Protein AF-0000000084441978 (afdb_homodimer)

Nearest PDB structures (foldseek):
  8urk-assembly1_B  TM=8.878E-01  e=1.790E-21  Burkholderia cenocepacia
  9c3u-assembly1_A  TM=8.870E-01  e=4.234E-21  Burkholderia cenocepacia
  1nw8-assembly1_A  TM=8.149E-01  e=9.737E-20  Cereibacter sphaeroides
  9c3u-assembly2_D  TM=8.873E-01  e=4.404E-18  Burkholderia cenocepacia
  1nw6-assembly1_A  TM=8.101E-01  e=3.541E-19  Cereibacter sphaeroides

Structure (mmCIF, N/CA/C/O backbone):
data_AF-0000000084441978-model_v1
#
loop_
_entity.id
_entity.type
_entity.pdbx_description
1 polymer Methyltransferase
#
loop_
_atom_site.group_PDB
_atom_site.id
_atom_site.type_symbol
_atom_site.label_atom_id
_atom_site.label_alt_id
_atom_site.label_comp_id
_atom_site.label_asym_id
_atom_site.label_entity_id
_atom_site.label_seq_id
_atom_site.pdbx_PDB_ins_code
_atom_site.Cartn_x
_atom_site.Cartn_y
_atom_site.Cartn_z
_atom_site.occupancy
_atom_site.B_iso_or_equiv
_atom_site.auth_seq_id
_atom_site.auth_comp_id
_atom_site.auth_asym_id
_atom_site.auth_atom_id
_atom_site.pdbx_PDB_model_num
ATOM 1 N N . MET A 1 1 ? 10.938 -23.031 -27.5 1 91.31 1 MET A N 1
ATOM 2 C CA . MET A 1 1 ? 10.008 -23.25 -26.391 1 91.31 1 MET A CA 1
ATOM 3 C C . MET A 1 1 ? 9.883 -24.734 -26.062 1 91.31 1 MET A C 1
ATOM 5 O O . MET A 1 1 ? 9.805 -25.562 -26.969 1 91.31 1 MET A O 1
ATOM 9 N N . GLU A 1 2 ? 10.023 -25.156 -24.828 1 97 2 GLU A N 1
ATOM 10 C CA . GLU A 1 2 ? 9.898 -26.531 -24.375 1 97 2 GLU A CA 1
ATOM 11 C C . GLU A 1 2 ? 8.773 -26.688 -23.344 1 97 2 GLU A C 1
ATOM 13 O O . GLU A 1 2 ? 8.484 -25.75 -22.609 1 97 2 GLU A O 1
ATOM 18 N N . GLN A 1 3 ? 8.18 -27.797 -23.406 1 98.44 3 GLN A N 1
ATOM 19 C CA . GLN A 1 3 ? 7.098 -28.109 -22.484 1 98.44 3 GLN A CA 1
ATOM 20 C C . GLN A 1 3 ? 7.391 -29.406 -21.719 1 98.44 3 GLN A C 1
ATOM 22 O O . GLN A 1 3 ? 7.871 -30.375 -22.281 1 98.44 3 GLN A O 1
ATOM 27 N N . PHE A 1 4 ? 7.152 -29.359 -20.422 1 98.62 4 PHE A N 1
ATOM 28 C CA . PHE A 1 4 ? 7.238 -30.516 -19.547 1 98.62 4 PHE A CA 1
ATOM 29 C C . PHE A 1 4 ? 5.926 -30.734 -18.797 1 98.62 4 PHE A C 1
ATOM 31 O O . PHE A 1 4 ? 5.23 -29.781 -18.469 1 98.62 4 PHE A O 1
ATOM 38 N N . GLU A 1 5 ? 5.613 -32 -18.578 1 98.31 5 GLU A N 1
ATOM 39 C CA . GLU A 1 5 ? 4.344 -32.25 -17.906 1 98.31 5 GLU A CA 1
ATOM 40 C C . GLU A 1 5 ? 4.41 -33.531 -17.078 1 98.31 5 GLU A C 1
ATOM 42 O O . GLU A 1 5 ? 5.027 -34.531 -17.5 1 98.31 5 GLU A O 1
ATOM 47 N N . LYS A 1 6 ? 3.846 -33.5 -15.961 1 97.81 6 LYS A N 1
ATOM 48 C CA . LYS A 1 6 ? 3.656 -34.656 -15.109 1 97.81 6 LYS A CA 1
ATOM 49 C C . LYS A 1 6 ? 2.451 -34.5 -14.188 1 97.81 6 LYS A C 1
ATOM 51 O O . LYS A 1 6 ? 2.336 -33.469 -13.492 1 97.81 6 LYS A O 1
ATOM 56 N N . ASP A 1 7 ? 1.489 -35.406 -14.156 1 96 7 ASP A N 1
ATOM 57 C CA . ASP A 1 7 ? 0.357 -35.5 -13.242 1 96 7 ASP A CA 1
ATOM 58 C C . ASP A 1 7 ? -0.45 -34.188 -13.242 1 96 7 ASP A C 1
ATOM 60 O O . ASP A 1 7 ? -0.763 -33.656 -12.18 1 96 7 ASP A O 1
ATOM 64 N N . GLY A 1 8 ? -0.602 -33.562 -14.367 1 95 8 GLY A N 1
ATOM 65 C CA . GLY A 1 8 ? -1.466 -32.406 -14.508 1 95 8 GLY A CA 1
ATOM 66 C C . GLY A 1 8 ? -0.739 -31.094 -14.281 1 95 8 GLY A C 1
ATOM 67 O O . GLY A 1 8 ? -1.346 -30.031 -14.352 1 95 8 GLY A O 1
ATOM 68 N N . ASN A 1 9 ? 0.547 -31.156 -13.984 1 98.62 9 ASN A N 1
ATOM 69 C CA . ASN A 1 9 ? 1.368 -29.969 -13.82 1 98.62 9 ASN A CA 1
ATOM 70 C C . ASN A 1 9 ? 2.252 -29.719 -15.039 1 98.62 9 ASN A C 1
ATOM 72 O O . ASN A 1 9 ? 2.924 -30.625 -15.523 1 98.62 9 ASN A O 1
ATOM 76 N N . ILE A 1 10 ? 2.18 -28.531 -15.539 1 98.88 10 ILE A N 1
ATOM 77 C CA . ILE A 1 10 ? 2.863 -28.203 -16.781 1 98.88 10 ILE A CA 1
ATOM 78 C C . ILE A 1 10 ? 3.883 -27.094 -16.547 1 98.88 10 ILE A C 1
ATOM 80 O O . ILE A 1 10 ? 3.6 -26.141 -15.836 1 98.88 10 ILE A O 1
ATOM 84 N N . ILE A 1 11 ? 5.031 -27.234 -17.094 1 98.88 11 ILE A N 1
ATOM 85 C CA . ILE A 1 11 ? 6.074 -26.219 -17.078 1 98.88 11 ILE A CA 1
ATOM 86 C C . ILE A 1 11 ? 6.453 -25.859 -18.516 1 98.88 11 ILE A C 1
ATOM 88 O O . ILE A 1 11 ? 6.75 -26.734 -19.328 1 98.88 11 ILE A O 1
ATOM 92 N N . PHE A 1 12 ? 6.402 -24.594 -18.859 1 98.94 12 PHE A N 1
ATOM 93 C CA . PHE A 1 12 ? 6.863 -24.094 -20.156 1 98.94 12 PHE A CA 1
ATOM 94 C C . PHE A 1 12 ? 8.188 -23.359 -20 1 98.94 12 PHE A C 1
ATOM 96 O O . PHE A 1 12 ? 8.305 -22.453 -19.188 1 98.94 12 PHE A O 1
ATOM 103 N N . HIS A 1 13 ? 9.18 -23.766 -20.719 1 98.75 13 HIS A N 1
ATOM 104 C CA . HIS A 1 13 ? 10.406 -23 -20.906 1 98.75 13 HIS A CA 1
ATOM 105 C C . HIS A 1 13 ? 10.289 -22.078 -22.109 1 98.75 13 HIS A C 1
ATOM 107 O O . HIS A 1 13 ? 10.43 -22.516 -23.25 1 98.75 13 HIS A O 1
ATOM 113 N N . GLY A 1 14 ? 10.062 -20.797 -21.875 1 98.5 14 GLY A N 1
ATOM 114 C CA . GLY A 1 14 ? 9.875 -19.844 -22.969 1 98.5 14 GLY A CA 1
ATOM 115 C C . GLY A 1 14 ? 9.477 -18.469 -22.5 1 98.5 14 GLY A C 1
ATOM 116 O O . GLY A 1 14 ? 9.391 -18.203 -21.297 1 98.5 14 GLY A O 1
ATOM 117 N N . ASP A 1 15 ? 9.289 -17.641 -23.453 1 98.31 15 ASP A N 1
ATOM 118 C CA . ASP A 1 15 ? 8.82 -16.281 -23.188 1 98.31 15 ASP A CA 1
ATOM 119 C C . ASP A 1 15 ? 7.367 -16.281 -22.734 1 98.31 15 ASP A C 1
ATOM 121 O O . ASP A 1 15 ? 6.516 -16.938 -23.344 1 98.31 15 ASP A O 1
ATOM 125 N N . ALA A 1 16 ? 7.094 -15.594 -21.672 1 98.69 16 ALA A N 1
ATOM 126 C CA . ALA A 1 16 ? 5.77 -15.602 -21.062 1 98.69 16 ALA A CA 1
ATOM 127 C C . ALA A 1 16 ? 4.695 -15.195 -22.062 1 98.69 16 ALA A C 1
ATOM 129 O O . ALA A 1 16 ? 3.668 -15.859 -22.188 1 98.69 16 ALA A O 1
ATOM 130 N N . ILE A 1 17 ? 4.898 -14.109 -22.766 1 98.69 17 ILE A N 1
ATOM 131 C CA . ILE A 1 17 ? 3.9 -13.578 -23.688 1 98.69 17 ILE A CA 1
ATOM 132 C C . ILE A 1 17 ? 3.633 -14.586 -24.797 1 98.69 17 ILE A C 1
ATOM 134 O O . ILE A 1 17 ? 2.479 -14.852 -25.141 1 98.69 17 ILE A O 1
ATOM 138 N N . GLU A 1 18 ? 4.699 -15.148 -25.312 1 98.75 18 GLU A N 1
ATOM 139 C CA . GLU A 1 18 ? 4.562 -16.125 -26.391 1 98.75 18 GLU A CA 1
ATOM 140 C C . GLU A 1 18 ? 3.807 -17.359 -25.938 1 98.75 18 GLU A C 1
ATOM 142 O O . GLU A 1 18 ? 2.932 -17.859 -26.641 1 98.75 18 GLU A O 1
ATOM 147 N N . VAL A 1 19 ? 4.152 -17.844 -24.766 1 98.88 19 VAL A N 1
ATOM 148 C CA . VAL A 1 19 ? 3.496 -19.047 -24.25 1 98.88 19 VAL A CA 1
ATOM 149 C C . VAL A 1 19 ? 2.02 -18.75 -24 1 98.88 19 VAL A C 1
ATOM 151 O O . VAL A 1 19 ? 1.151 -19.547 -24.375 1 98.88 19 VAL A O 1
ATOM 154 N N . LEU A 1 20 ? 1.716 -17.625 -23.359 1 98.88 20 LEU A N 1
ATOM 155 C CA . LEU A 1 20 ? 0.333 -17.25 -23.078 1 98.88 20 LEU A CA 1
ATOM 156 C C . LEU A 1 20 ? -0.483 -17.188 -24.359 1 98.88 20 LEU A C 1
ATOM 158 O O . LEU A 1 20 ? -1.586 -17.734 -24.422 1 98.88 20 LEU A O 1
ATOM 162 N N . LYS A 1 21 ? 0.055 -16.594 -25.359 1 98.56 21 LYS A N 1
ATOM 163 C CA . LYS A 1 21 ? -0.642 -16.344 -26.625 1 98.56 21 LYS A CA 1
ATOM 164 C C . LYS A 1 21 ? -0.87 -17.641 -27.391 1 98.56 21 LYS A C 1
ATOM 166 O O . LYS A 1 21 ? -1.94 -17.844 -27.969 1 98.56 21 LYS A O 1
ATOM 171 N N . ASN A 1 22 ? 0.107 -18.516 -27.297 1 98.38 22 ASN A N 1
ATOM 172 C CA . ASN A 1 22 ? 0.107 -19.609 -28.25 1 98.38 22 ASN A CA 1
ATOM 173 C C . ASN A 1 22 ? -0.261 -20.938 -27.594 1 98.38 22 ASN A C 1
ATOM 175 O O . ASN A 1 22 ? -0.691 -21.875 -28.281 1 98.38 22 ASN A O 1
ATOM 179 N N . GLU A 1 23 ? -0.093 -21 -26.266 1 98.62 23 GLU A N 1
ATOM 180 C CA . GLU A 1 23 ? -0.172 -22.328 -25.672 1 98.62 23 GLU A CA 1
ATOM 181 C C . GLU A 1 23 ? -1.32 -22.422 -24.672 1 98.62 23 GLU A C 1
ATOM 183 O O . GLU A 1 23 ? -1.7 -23.516 -24.25 1 98.62 23 GLU A O 1
ATOM 188 N N . ILE A 1 24 ? -1.819 -21.266 -24.219 1 98.81 24 ILE A N 1
ATOM 189 C CA . ILE A 1 24 ? -2.854 -21.297 -23.188 1 98.81 24 ILE A CA 1
ATOM 190 C C . ILE A 1 24 ? -4.188 -20.844 -23.781 1 98.81 24 ILE A C 1
ATOM 192 O O . ILE A 1 24 ? -4.285 -19.766 -24.344 1 98.81 24 ILE A O 1
ATOM 196 N N . ALA A 1 25 ? -5.176 -21.641 -23.703 1 98.81 25 ALA A N 1
ATOM 197 C CA . ALA A 1 25 ? -6.48 -21.391 -24.297 1 98.81 25 ALA A CA 1
ATOM 198 C C . ALA A 1 25 ? -7.219 -20.266 -23.578 1 98.81 25 ALA A C 1
ATOM 200 O O . ALA A 1 25 ? -6.98 -20.031 -22.391 1 98.81 25 ALA A O 1
ATOM 201 N N . ASP A 1 26 ? -8.164 -19.609 -24.25 1 98.81 26 ASP A N 1
ATOM 202 C CA . ASP A 1 26 ? -9.016 -18.578 -23.656 1 98.81 26 ASP A CA 1
ATOM 203 C C . ASP A 1 26 ? -9.836 -19.156 -22.5 1 98.81 26 ASP A C 1
ATOM 205 O O . ASP A 1 26 ? -10.328 -20.281 -22.578 1 98.81 26 ASP A O 1
ATOM 209 N N . GLU A 1 27 ? -9.977 -18.328 -21.438 1 98.81 27 GLU A N 1
ATOM 210 C CA . GLU A 1 27 ? -10.891 -18.625 -20.344 1 98.81 27 GLU A CA 1
ATOM 211 C C . GLU A 1 27 ? -10.703 -20.047 -19.844 1 98.81 27 GLU A C 1
ATOM 213 O O . GLU A 1 27 ? -11.68 -20.797 -19.703 1 98.81 27 GLU A O 1
ATOM 218 N N . SER A 1 28 ? -9.469 -20.422 -19.594 1 98.88 28 SER A N 1
ATOM 219 C CA . SER A 1 28 ? -9.164 -21.797 -19.203 1 98.88 28 SER A CA 1
ATOM 220 C C . SER A 1 28 ? -8.523 -21.859 -17.828 1 98.88 28 SER A C 1
ATOM 222 O O . SER A 1 28 ? -8.328 -22.953 -17.266 1 98.88 28 SER A O 1
ATOM 224 N N . ILE A 1 29 ? -8.18 -20.719 -17.219 1 98.94 29 ILE A N 1
ATOM 225 C CA . ILE A 1 29 ? -7.414 -20.656 -15.977 1 98.94 29 ILE A CA 1
ATOM 226 C C . ILE A 1 29 ? -8.312 -20.203 -14.828 1 98.94 29 ILE A C 1
ATOM 228 O O . ILE A 1 29 ? -9.078 -19.25 -14.977 1 98.94 29 ILE A O 1
ATOM 232 N N . ASP A 1 30 ? -8.211 -20.844 -13.68 1 98.94 30 ASP A N 1
ATOM 233 C CA . ASP A 1 30 ? -9.039 -20.516 -12.523 1 98.94 30 ASP A CA 1
ATOM 234 C C . ASP A 1 30 ? -8.406 -19.422 -11.688 1 98.94 30 ASP A C 1
ATOM 236 O O . ASP A 1 30 ? -9.102 -18.547 -11.164 1 98.94 30 ASP A O 1
ATOM 240 N N . LEU A 1 31 ? -7.145 -19.469 -11.516 1 99 31 LEU A N 1
ATOM 241 C CA . LEU A 1 31 ? -6.391 -18.516 -10.703 1 99 31 LEU A CA 1
ATOM 242 C C . LEU A 1 31 ? -5.055 -18.188 -11.359 1 99 31 LEU A C 1
ATOM 244 O O . LEU A 1 31 ? -4.348 -19.078 -11.836 1 99 31 LEU A O 1
ATOM 248 N N . ILE A 1 32 ? -4.746 -16.906 -11.445 1 99 32 ILE A N 1
ATOM 249 C CA . ILE A 1 32 ? -3.459 -16.438 -11.945 1 99 32 ILE A CA 1
ATOM 250 C C . ILE A 1 32 ? -2.732 -15.656 -10.859 1 99 32 ILE A C 1
ATOM 252 O O . ILE A 1 32 ? -3.316 -14.766 -10.234 1 99 32 ILE A O 1
ATOM 256 N N . PHE A 1 33 ? -1.553 -16.062 -10.516 1 98.94 33 PHE A N 1
ATOM 257 C CA . PHE A 1 33 ? -0.621 -15.25 -9.75 1 98.94 33 PHE A CA 1
ATOM 258 C C . PHE A 1 33 ? 0.506 -14.734 -10.641 1 98.94 33 PHE A C 1
ATOM 260 O O . PHE A 1 33 ? 1.197 -15.523 -11.289 1 98.94 33 PHE A O 1
ATOM 267 N N . VAL A 1 34 ? 0.697 -13.414 -10.625 1 98.81 34 VAL A N 1
ATOM 268 C CA . VAL A 1 34 ? 1.697 -12.82 -11.508 1 98.81 34 VAL A CA 1
ATOM 269 C C . VAL A 1 34 ? 2.684 -11.992 -10.695 1 98.81 34 VAL A C 1
ATOM 271 O O . VAL A 1 34 ? 2.283 -11.062 -9.977 1 98.81 34 VAL A O 1
ATOM 274 N N . ASP A 1 35 ? 3.871 -12.273 -10.773 1 98.75 35 ASP A N 1
ATOM 275 C CA . ASP A 1 35 ? 4.98 -11.523 -10.195 1 98.75 35 ASP A CA 1
ATOM 276 C C . ASP A 1 35 ? 6.098 -11.328 -11.219 1 98.75 35 ASP A C 1
ATOM 278 O O . ASP A 1 35 ? 7.125 -12.008 -11.164 1 98.75 35 ASP A O 1
ATOM 282 N N . PRO A 1 36 ? 6.016 -10.352 -12.094 1 98.5 36 PRO A N 1
ATOM 283 C CA . PRO A 1 36 ? 6.992 -10.117 -13.164 1 98.5 36 PRO A CA 1
ATOM 284 C C . PRO A 1 36 ? 8.273 -9.461 -12.656 1 98.5 36 PRO A C 1
ATOM 286 O O . PRO A 1 36 ? 8.375 -9.109 -11.477 1 98.5 36 PRO A O 1
ATOM 289 N N . PRO A 1 37 ? 9.25 -9.422 -13.531 1 97.44 37 PRO A N 1
ATOM 290 C CA . PRO A 1 37 ? 10.352 -8.523 -13.18 1 97.44 37 PRO A CA 1
ATOM 291 C C . PRO A 1 37 ? 9.883 -7.09 -12.938 1 97.44 37 PRO A C 1
ATOM 293 O O . PRO A 1 37 ? 8.93 -6.633 -13.57 1 97.44 37 PRO A O 1
ATOM 296 N N . TYR A 1 38 ? 10.555 -6.309 -12.078 1 96.88 38 TYR A N 1
ATOM 297 C CA . TYR A 1 38 ? 10.039 -5.031 -11.594 1 96.88 38 TYR A CA 1
ATOM 298 C C . TYR A 1 38 ? 10.719 -3.865 -12.297 1 96.88 38 TYR A C 1
ATOM 300 O O . TYR A 1 38 ? 10.352 -2.705 -12.086 1 96.88 38 TYR A O 1
ATOM 308 N N . ASN A 1 39 ? 11.664 -4.059 -13.164 1 96.56 39 ASN A N 1
ATOM 309 C CA . ASN A 1 39 ? 12.414 -2.998 -13.828 1 96.56 39 ASN A CA 1
ATOM 310 C C . ASN A 1 39 ? 13.266 -2.209 -12.836 1 96.56 39 ASN A C 1
ATOM 312 O O . ASN A 1 39 ? 13.242 -0.976 -12.836 1 96.56 39 ASN A O 1
ATOM 316 N N . ILE A 1 40 ? 13.961 -2.934 -11.969 1 91.81 40 ILE A N 1
ATOM 317 C CA . ILE A 1 40 ? 14.734 -2.242 -10.945 1 91.81 40 ILE A CA 1
ATOM 318 C C . ILE A 1 40 ? 16.203 -2.682 -11.031 1 91.81 40 ILE A C 1
ATOM 320 O O . ILE A 1 40 ? 16.953 -2.549 -10.055 1 91.81 40 ILE A O 1
ATOM 324 N N . GLY A 1 41 ? 16.547 -3.393 -12.078 1 91.19 41 GLY A N 1
ATOM 325 C CA . GLY A 1 41 ? 17.953 -3.629 -12.367 1 91.19 41 GLY A CA 1
ATOM 326 C C . GLY A 1 41 ? 18.484 -4.922 -11.773 1 91.19 41 GLY A C 1
ATOM 327 O O . GLY A 1 41 ? 19.688 -5.152 -11.742 1 91.19 41 GLY A O 1
ATOM 328 N N . LYS A 1 42 ? 17.609 -5.773 -11.312 1 91.25 42 LYS A N 1
ATOM 329 C CA . LYS A 1 42 ? 18.031 -7.066 -10.781 1 91.25 42 LYS A CA 1
ATOM 330 C C . LYS A 1 42 ? 18.484 -8 -11.898 1 91.25 42 LYS A C 1
ATOM 332 O O . LYS A 1 42 ? 18.094 -7.828 -13.055 1 91.25 42 LYS A O 1
ATOM 337 N N . LYS A 1 43 ? 19.281 -8.953 -11.469 1 92.44 43 LYS A N 1
ATOM 338 C CA . LYS A 1 43 ? 19.703 -10 -12.398 1 92.44 43 LYS A CA 1
ATOM 339 C C . LYS A 1 43 ? 19 -11.312 -12.102 1 92.44 43 LYS A C 1
ATOM 341 O O . LYS A 1 43 ? 19.109 -11.852 -10.992 1 92.44 43 LYS A O 1
ATOM 346 N N . PHE A 1 44 ? 18.328 -11.758 -13.039 1 93.12 44 PHE A N 1
ATOM 347 C CA . PHE A 1 44 ? 17.672 -13.055 -12.977 1 93.12 44 PHE A CA 1
ATOM 348 C C . PHE A 1 44 ? 18.344 -14.047 -13.93 1 93.12 44 PHE A C 1
ATOM 350 O O . PHE A 1 44 ? 17.953 -14.141 -15.102 1 93.12 44 PHE A O 1
ATOM 357 N N . SER A 1 45 ? 19.312 -14.758 -13.344 1 93.75 45 SER A N 1
ATOM 358 C CA . SER A 1 45 ? 20.141 -15.609 -14.195 1 93.75 45 SER A CA 1
ATOM 359 C C . SER A 1 45 ? 20.734 -14.812 -15.359 1 93.75 45 SER A C 1
ATOM 361 O O . SER A 1 45 ? 21.547 -13.914 -15.156 1 93.75 45 SER A O 1
ATOM 363 N N . ARG A 1 46 ? 20.188 -15.062 -16.562 1 91.62 46 ARG A N 1
ATOM 364 C CA . ARG A 1 46 ? 20.766 -14.406 -17.719 1 91.62 46 ARG A CA 1
ATOM 365 C C . ARG A 1 46 ? 19.953 -13.18 -18.125 1 91.62 46 ARG A C 1
ATOM 367 O O . ARG A 1 46 ? 20.312 -12.469 -19.062 1 91.62 46 ARG A O 1
ATOM 374 N N . PHE A 1 47 ? 18.922 -12.953 -17.438 1 92.06 47 PHE A N 1
ATOM 375 C CA . PHE A 1 47 ? 18.016 -11.836 -17.734 1 92.06 47 PHE A CA 1
ATOM 376 C C . PHE A 1 47 ? 18.328 -10.648 -16.828 1 92.06 47 PHE A C 1
ATOM 378 O O . PHE A 1 47 ? 18.328 -10.773 -15.609 1 92.06 47 PHE A O 1
ATOM 385 N N . LYS A 1 48 ? 18.578 -9.547 -17.531 1 91.75 48 LYS A N 1
ATOM 386 C CA . LYS A 1 48 ? 18.719 -8.297 -16.781 1 91.75 48 LYS A CA 1
ATOM 387 C C . LYS A 1 48 ? 17.391 -7.543 -16.703 1 91.75 48 LYS A C 1
ATOM 389 O O . LYS A 1 48 ? 16.812 -7.184 -17.734 1 91.75 48 LYS A O 1
ATOM 394 N N . ASP A 1 49 ? 16.922 -7.27 -15.609 1 93 49 ASP A N 1
ATOM 395 C CA . ASP A 1 49 ? 15.641 -6.637 -15.312 1 93 49 ASP A CA 1
ATOM 396 C C . ASP A 1 49 ? 15.703 -5.133 -15.578 1 93 49 ASP A C 1
ATOM 398 O O . ASP A 1 49 ? 15.703 -4.332 -14.641 1 93 49 ASP A O 1
ATOM 402 N N . SER A 1 50 ? 15.75 -4.777 -16.875 1 94.25 50 SER A N 1
ATOM 403 C CA . SER A 1 50 ? 15.914 -3.371 -17.234 1 94.25 50 SER A CA 1
ATOM 404 C C . SER A 1 50 ? 15.242 -3.049 -18.562 1 94.25 50 SER A C 1
ATOM 406 O O . SER A 1 50 ? 15.414 -3.781 -19.531 1 94.25 50 SER A O 1
ATOM 408 N N . TRP A 1 51 ? 14.508 -2.02 -18.547 1 96.5 51 TRP A N 1
ATOM 409 C CA . TRP A 1 51 ? 13.898 -1.427 -19.734 1 96.5 51 TRP A CA 1
ATOM 410 C C . TRP A 1 51 ? 14.398 -0.002 -19.953 1 96.5 51 TRP A C 1
ATOM 412 O O . TRP A 1 51 ? 14.867 0.648 -19.016 1 96.5 51 TRP A O 1
ATOM 422 N N . PRO A 1 52 ? 14.375 0.512 -21.156 1 95.12 52 PRO A N 1
ATOM 423 C CA . PRO A 1 52 ? 14.914 1.843 -21.438 1 95.12 52 PRO A CA 1
ATOM 424 C C . PRO A 1 52 ? 14.188 2.951 -20.688 1 95.12 52 PRO A C 1
ATOM 426 O O . PRO A 1 52 ? 14.742 4.031 -20.469 1 95.12 52 PRO A O 1
ATOM 429 N N . SER A 1 53 ? 12.875 2.686 -20.375 1 94.81 53 SER A N 1
ATOM 430 C CA . SER A 1 53 ? 12.086 3.654 -19.609 1 94.81 53 SER A CA 1
ATOM 431 C C . SER A 1 53 ? 10.961 2.971 -18.844 1 94.81 53 SER A C 1
ATOM 433 O O . SER A 1 53 ? 10.617 1.82 -19.125 1 94.81 53 SER A O 1
ATOM 435 N N . ASP A 1 54 ? 10.406 3.707 -17.891 1 93.56 54 ASP A N 1
ATOM 436 C CA . ASP A 1 54 ? 9.242 3.201 -17.156 1 93.56 54 ASP A CA 1
ATOM 437 C C . ASP A 1 54 ? 8.086 2.93 -18.109 1 93.56 54 ASP A C 1
ATOM 439 O O . ASP A 1 54 ? 7.367 1.938 -17.969 1 93.56 54 ASP A O 1
ATOM 443 N N . ILE A 1 55 ? 7.934 3.785 -19.031 1 96.12 55 ILE A N 1
ATOM 444 C CA . ILE A 1 55 ? 6.836 3.664 -19.984 1 96.12 55 ILE A CA 1
ATOM 445 C C . ILE A 1 55 ? 7.039 2.428 -20.859 1 96.12 55 ILE A C 1
ATOM 447 O O . ILE A 1 55 ? 6.086 1.698 -21.141 1 96.12 55 ILE A O 1
ATOM 451 N N . ALA A 1 56 ? 8.25 2.139 -21.281 1 98 56 ALA A N 1
ATOM 452 C CA . ALA A 1 56 ? 8.555 0.935 -22.047 1 98 56 ALA A CA 1
ATOM 453 C C . ALA A 1 56 ? 8.242 -0.323 -21.234 1 98 56 ALA A C 1
ATOM 455 O O . ALA A 1 56 ? 7.66 -1.275 -21.766 1 98 56 ALA A O 1
ATOM 456 N N . TYR A 1 57 ? 8.648 -0.25 -20.031 1 98.31 57 TYR A N 1
ATOM 457 C CA . TYR A 1 57 ? 8.352 -1.363 -19.141 1 98.31 57 TYR A CA 1
ATOM 458 C C . TYR A 1 57 ? 6.852 -1.577 -19 1 98.31 57 TYR A C 1
ATOM 460 O O . TYR A 1 57 ? 6.367 -2.709 -19.094 1 98.31 57 TYR A O 1
ATOM 468 N N . VAL A 1 58 ? 6.133 -0.55 -18.781 1 98 58 VAL A N 1
ATOM 469 C CA . VAL A 1 58 ? 4.688 -0.59 -18.562 1 98 58 VAL A CA 1
ATOM 470 C C . VAL A 1 58 ? 3.998 -1.1 -19.828 1 98 58 VAL A C 1
ATOM 472 O O . VAL A 1 58 ? 3.094 -1.935 -19.75 1 98 58 VAL A O 1
ATOM 475 N N . ASN A 1 59 ? 4.41 -0.674 -20.953 1 98.31 59 ASN A N 1
ATOM 476 C CA . ASN A 1 59 ? 3.832 -1.129 -22.219 1 98.31 59 ASN A CA 1
ATOM 477 C C . ASN A 1 59 ? 4.078 -2.619 -22.438 1 98.31 59 ASN A C 1
ATOM 479 O O . ASN A 1 59 ? 3.201 -3.33 -22.938 1 98.31 59 ASN A O 1
ATOM 483 N N . TRP A 1 60 ? 5.285 -3.031 -22.141 1 98.62 60 TRP A N 1
ATOM 484 C CA . TRP A 1 60 ? 5.59 -4.457 -22.188 1 98.62 60 TRP A CA 1
ATOM 485 C C . TRP A 1 60 ? 4.672 -5.238 -21.25 1 98.62 60 TRP A C 1
ATOM 487 O O . TRP A 1 60 ? 4.133 -6.281 -21.625 1 98.62 60 TRP A O 1
ATOM 497 N N . SER A 1 61 ? 4.422 -4.664 -20.125 1 98.81 61 SER A N 1
ATOM 498 C CA . SER A 1 61 ? 3.615 -5.328 -19.094 1 98.81 61 SER A CA 1
ATOM 499 C C . SER A 1 61 ? 2.158 -5.441 -19.531 1 98.81 61 SER A C 1
ATOM 501 O O . SER A 1 61 ? 1.493 -6.438 -19.25 1 98.81 61 SER A O 1
ATOM 503 N N . TYR A 1 62 ? 1.647 -4.422 -20.156 1 98.81 62 TYR A N 1
ATOM 504 C CA . TYR A 1 62 ? 0.257 -4.426 -20.594 1 98.81 62 TYR A CA 1
ATOM 505 C C . TYR A 1 62 ? -0.014 -5.59 -21.547 1 98.81 62 TYR A C 1
ATOM 507 O O . TYR A 1 62 ? -1.121 -6.133 -21.562 1 98.81 62 TYR A O 1
ATOM 515 N N . GLN A 1 63 ? 0.991 -6.02 -22.25 1 98.81 63 GLN A N 1
ATOM 516 C CA . GLN A 1 63 ? 0.828 -7.137 -23.172 1 98.81 63 GLN A CA 1
ATOM 517 C C . GLN A 1 63 ? 0.517 -8.43 -22.422 1 98.81 63 GLN A C 1
ATOM 519 O O . GLN A 1 63 ? -0.467 -9.109 -22.719 1 98.81 63 GLN A O 1
ATOM 524 N N . TRP A 1 64 ? 1.37 -8.75 -21.484 1 98.88 64 TRP A N 1
ATOM 525 C CA . TRP A 1 64 ? 1.108 -10 -20.781 1 98.88 64 TRP A CA 1
ATOM 526 C C . TRP A 1 64 ? -0.079 -9.859 -19.828 1 98.88 64 TRP A C 1
ATOM 528 O O . TRP A 1 64 ? -0.771 -10.836 -19.547 1 98.88 64 TRP A O 1
ATOM 538 N N . ILE A 1 65 ? -0.392 -8.664 -19.328 1 98.94 65 ILE A N 1
ATOM 539 C CA . ILE A 1 65 ? -1.601 -8.453 -18.531 1 98.94 65 ILE A CA 1
ATOM 540 C C . ILE A 1 65 ? -2.83 -8.805 -19.359 1 98.94 65 ILE A C 1
ATOM 542 O O . ILE A 1 65 ? -3.715 -9.531 -18.906 1 98.94 65 ILE A O 1
ATOM 546 N N . ASP A 1 66 ? -2.873 -8.305 -20.578 1 98.94 66 ASP A N 1
ATOM 547 C CA . ASP A 1 66 ? -4.004 -8.578 -21.453 1 98.94 66 ASP A CA 1
ATOM 548 C C . ASP A 1 66 ? -4.137 -10.078 -21.734 1 98.94 66 ASP A C 1
ATOM 550 O O . ASP A 1 66 ? -5.246 -10.609 -21.75 1 98.94 66 ASP A O 1
ATOM 554 N N . GLU A 1 67 ? -3.025 -10.727 -21.953 1 98.94 67 GLU A N 1
ATOM 555 C CA . GLU A 1 67 ? -3.055 -12.172 -22.188 1 98.94 67 GLU A CA 1
ATOM 556 C C . GLU A 1 67 ? -3.529 -12.922 -20.938 1 98.94 67 GLU A C 1
ATOM 558 O O . GLU A 1 67 ? -4.27 -13.898 -21.047 1 98.94 67 GLU A O 1
ATOM 563 N N . CYS A 1 68 ? -3.07 -12.492 -19.75 1 98.94 68 CYS A N 1
ATOM 564 C CA . CYS A 1 68 ? -3.557 -13.094 -18.516 1 98.94 68 CYS A CA 1
ATOM 565 C C . CYS A 1 68 ? -5.066 -12.945 -18.391 1 98.94 68 CYS A C 1
ATOM 567 O O . CYS A 1 68 ? -5.758 -13.891 -18 1 98.94 68 CYS A O 1
ATOM 569 N N . ILE A 1 69 ? -5.566 -11.773 -18.703 1 98.94 69 ILE A N 1
ATOM 570 C CA . ILE A 1 69 ? -7.004 -11.531 -18.641 1 98.94 69 ILE A CA 1
ATOM 571 C C . ILE A 1 69 ? -7.734 -12.422 -19.641 1 98.94 69 ILE A C 1
ATOM 573 O O . ILE A 1 69 ? -8.781 -12.992 -19.312 1 98.94 69 ILE A O 1
ATOM 577 N N . ARG A 1 70 ? -7.199 -12.594 -20.844 1 98.88 70 ARG A N 1
ATOM 578 C CA . ARG A 1 70 ? -7.797 -13.422 -21.891 1 98.88 70 ARG A CA 1
ATOM 579 C C . ARG A 1 70 ? -7.953 -14.859 -21.406 1 98.88 70 ARG A C 1
ATOM 581 O O . ARG A 1 70 ? -8.992 -15.484 -21.641 1 98.88 70 ARG A O 1
ATOM 588 N N . VAL A 1 71 ? -6.98 -15.406 -20.766 1 98.94 71 VAL A N 1
ATOM 589 C CA . VAL A 1 71 ? -6.961 -16.844 -20.469 1 98.94 71 VAL A CA 1
ATOM 590 C C . VAL A 1 71 ? -7.707 -17.094 -19.156 1 98.94 71 VAL A C 1
ATOM 592 O O . VAL A 1 71 ? -8.008 -18.25 -18.828 1 98.94 71 VAL A O 1
ATOM 595 N N . LEU A 1 72 ? -7.969 -16.078 -18.359 1 98.94 72 LEU A N 1
ATOM 596 C CA . LEU A 1 72 ? -8.68 -16.188 -17.094 1 98.94 72 LEU A CA 1
ATOM 597 C C . LEU A 1 72 ? -10.141 -16.531 -17.312 1 98.94 72 LEU A C 1
ATOM 599 O O . LEU A 1 72 ? -10.805 -15.938 -18.172 1 98.94 72 LEU A O 1
ATOM 603 N N . LYS A 1 73 ? -10.703 -17.516 -16.609 1 98.88 73 LYS A N 1
ATOM 604 C CA . LYS A 1 73 ? -12.117 -17.891 -16.672 1 98.88 73 LYS A CA 1
ATOM 605 C C . LYS A 1 73 ? -13 -16.734 -16.172 1 98.88 73 LYS A C 1
ATOM 607 O O . LYS A 1 73 ? -12.547 -15.891 -15.398 1 98.88 73 LYS A O 1
ATOM 612 N N . PRO A 1 74 ? -14.281 -16.719 -16.516 1 98.44 74 PRO A N 1
ATOM 613 C CA . PRO A 1 74 ? -15.195 -15.68 -16.016 1 98.44 74 PRO A CA 1
ATOM 614 C C . PRO A 1 74 ? -15.273 -15.648 -14.484 1 98.44 74 PRO A C 1
ATOM 616 O O . PRO A 1 74 ? -15.398 -14.578 -13.898 1 98.44 74 PRO A O 1
ATOM 619 N N . SER A 1 75 ? -15.109 -16.719 -13.852 1 98.38 75 SER A N 1
ATOM 620 C CA . SER A 1 75 ? -15.172 -16.812 -12.398 1 98.38 75 SER A CA 1
ATOM 621 C C . SER A 1 75 ? -13.773 -16.719 -11.781 1 98.38 75 SER A C 1
ATOM 623 O O . SER A 1 75 ? -13.609 -16.938 -10.578 1 98.38 75 SER A O 1
ATOM 625 N N . GLY A 1 76 ? -12.797 -16.453 -12.656 1 98.75 76 GLY A N 1
ATOM 626 C CA . GLY A 1 76 ? -11.414 -16.531 -12.227 1 98.75 76 GLY A CA 1
ATOM 627 C C . GLY A 1 76 ? -10.961 -15.305 -11.453 1 98.75 76 GLY A C 1
ATOM 628 O O . GLY A 1 76 ? -11.633 -14.273 -11.469 1 98.75 76 GLY A O 1
ATOM 629 N N . THR A 1 77 ? -9.867 -15.484 -10.75 1 98.94 77 THR A N 1
ATOM 630 C CA . THR A 1 77 ? -9.219 -14.445 -9.953 1 98.94 77 THR A CA 1
ATOM 631 C C . THR A 1 77 ? -7.766 -14.266 -10.367 1 98.94 77 THR A C 1
ATOM 633 O O . THR A 1 77 ? -7.094 -15.234 -10.742 1 98.94 77 THR A O 1
ATOM 636 N N . MET A 1 78 ? -7.32 -13.055 -10.375 1 98.94 78 MET A N 1
ATOM 637 C CA . MET A 1 78 ? -5.926 -12.742 -10.68 1 98.94 78 MET A CA 1
ATOM 638 C C . MET A 1 78 ? -5.301 -11.898 -9.578 1 98.94 78 MET A C 1
ATOM 640 O O . MET A 1 78 ? -5.895 -10.914 -9.141 1 98.94 78 MET A O 1
ATOM 644 N N . TYR A 1 79 ? -4.207 -12.344 -9.055 1 98.94 79 TYR A N 1
ATOM 645 C CA . TYR A 1 79 ? -3.344 -11.547 -8.188 1 98.94 79 TYR A CA 1
ATOM 646 C C . TYR A 1 79 ? -2.129 -11.031 -8.953 1 98.94 79 TYR A C 1
ATOM 648 O O . TYR A 1 79 ? -1.418 -11.805 -9.594 1 98.94 79 TYR A O 1
ATOM 656 N N . LEU A 1 80 ? -1.901 -9.766 -8.875 1 98.81 80 LEU A N 1
ATOM 657 C CA . LEU A 1 80 ? -0.875 -9.109 -9.672 1 98.81 80 LEU A CA 1
ATOM 658 C C . LEU A 1 80 ? 0.068 -8.297 -8.789 1 98.81 80 LEU A C 1
ATOM 660 O O . LEU A 1 80 ? -0.368 -7.395 -8.07 1 98.81 80 LEU A O 1
ATOM 664 N N . MET A 1 81 ? 1.332 -8.648 -8.836 1 98.69 81 MET A N 1
ATOM 665 C CA . MET A 1 81 ? 2.348 -7.934 -8.07 1 98.69 81 MET A CA 1
ATOM 666 C C . MET A 1 81 ? 3.234 -7.098 -8.992 1 98.69 81 MET A C 1
ATOM 668 O O . MET A 1 81 ? 3.375 -7.406 -10.172 1 98.69 81 MET A O 1
ATOM 672 N N . THR A 1 82 ? 3.82 -6.094 -8.492 1 98.31 82 THR A N 1
ATOM 673 C CA . THR A 1 82 ? 4.902 -5.312 -9.078 1 98.31 82 THR A CA 1
ATOM 674 C C . THR A 1 82 ? 5.492 -4.355 -8.047 1 98.31 82 THR A C 1
ATOM 676 O O . THR A 1 82 ? 5.129 -4.398 -6.871 1 98.31 82 THR A O 1
ATOM 679 N N . SER A 1 83 ? 6.445 -3.574 -8.469 1 97.38 83 SER A N 1
ATOM 680 C CA . SER A 1 83 ? 7.055 -2.594 -7.578 1 97.38 83 SER A CA 1
ATOM 681 C C . SER A 1 83 ? 6.055 -1.518 -7.168 1 97.38 83 SER A C 1
ATOM 683 O O . SER A 1 83 ? 5.059 -1.298 -7.859 1 97.38 83 SER A O 1
ATOM 685 N N . THR A 1 84 ? 6.312 -0.869 -6.055 1 97.81 84 THR A N 1
ATOM 686 C CA . THR A 1 84 ? 5.488 0.252 -5.621 1 97.81 84 THR A CA 1
ATOM 687 C C . THR A 1 84 ? 5.461 1.348 -6.68 1 97.81 84 THR A C 1
ATOM 689 O O . THR A 1 84 ? 4.453 2.043 -6.836 1 97.81 84 THR A O 1
ATOM 692 N N . GLN A 1 85 ? 6.508 1.483 -7.441 1 96.94 85 GLN A N 1
ATOM 693 C CA . GLN A 1 85 ? 6.621 2.521 -8.461 1 96.94 85 GLN A CA 1
ATOM 694 C C . GLN A 1 85 ? 5.754 2.199 -9.672 1 96.94 85 GLN A C 1
ATOM 696 O O . GLN A 1 85 ? 5.191 3.102 -10.297 1 96.94 85 GLN A O 1
ATOM 701 N N . ALA A 1 86 ? 5.633 0.937 -9.992 1 98.19 86 ALA A N 1
ATOM 702 C CA . ALA A 1 86 ? 4.938 0.534 -11.219 1 98.19 86 ALA A CA 1
ATOM 703 C C . ALA A 1 86 ? 3.463 0.259 -10.945 1 98.19 86 ALA A C 1
ATOM 705 O O . ALA A 1 86 ? 2.643 0.28 -11.867 1 98.19 86 ALA A O 1
ATOM 706 N N . MET A 1 87 ? 3.078 0.007 -9.742 1 98.81 87 MET A N 1
ATOM 707 C CA . MET A 1 87 ? 1.749 -0.477 -9.383 1 98.81 87 MET A CA 1
ATOM 708 C C . MET A 1 87 ? 0.672 0.517 -9.805 1 98.81 87 MET A C 1
ATOM 710 O O . MET A 1 87 ? -0.4 0.118 -10.266 1 98.81 87 MET A O 1
ATOM 714 N N . PRO A 1 88 ? 0.896 1.844 -9.695 1 98.81 88 PRO A N 1
ATOM 715 C CA . PRO A 1 88 ? -0.151 2.764 -10.148 1 98.81 88 PRO A CA 1
ATOM 716 C C . PRO A 1 88 ? -0.512 2.572 -11.617 1 98.81 88 PRO A C 1
ATOM 718 O O . PRO A 1 88 ? -1.686 2.662 -11.984 1 98.81 88 PRO A O 1
ATOM 721 N N . TYR A 1 89 ? 0.452 2.287 -12.453 1 98.75 89 TYR A N 1
ATOM 722 C CA . TYR A 1 89 ? 0.178 2.021 -13.859 1 98.75 89 TYR A CA 1
ATOM 723 C C . TYR A 1 89 ? -0.675 0.768 -14.023 1 98.75 89 TYR A C 1
ATOM 725 O O . TYR A 1 89 ? -1.675 0.778 -14.742 1 98.75 89 TYR A O 1
ATOM 733 N N . PHE A 1 90 ? -0.262 -0.304 -13.32 1 98.88 90 PHE A N 1
ATOM 734 C CA . PHE A 1 90 ? -0.981 -1.569 -13.414 1 98.88 90 PHE A CA 1
ATOM 735 C C . PHE A 1 90 ? -2.414 -1.416 -12.922 1 98.88 90 PHE A C 1
ATOM 737 O O . PHE A 1 90 ? -3.352 -1.907 -13.555 1 98.88 90 PHE A O 1
ATOM 744 N N . ASP A 1 91 ? -2.559 -0.698 -11.797 1 98.88 91 ASP A N 1
ATOM 745 C CA . ASP A 1 91 ? -3.867 -0.5 -11.18 1 98.88 91 ASP A CA 1
ATOM 746 C C . ASP A 1 91 ? -4.828 0.196 -12.141 1 98.88 91 ASP A C 1
ATOM 748 O O . ASP A 1 91 ? -5.906 -0.324 -12.438 1 98.88 91 ASP A O 1
ATOM 752 N N . LEU A 1 92 ? -4.422 1.299 -12.695 1 98.62 92 LEU A N 1
ATOM 753 C CA . LEU A 1 92 ? -5.281 2.098 -13.562 1 98.62 92 LEU A CA 1
ATOM 754 C C . LEU A 1 92 ? -5.586 1.353 -14.852 1 98.62 92 LEU A C 1
ATOM 756 O O . LEU A 1 92 ? -6.668 1.515 -15.43 1 98.62 92 LEU A O 1
ATOM 760 N N . TYR A 1 93 ? -4.699 0.539 -15.281 1 98.81 93 TYR A N 1
ATOM 761 C CA . TYR A 1 93 ? -4.898 -0.217 -16.516 1 98.81 93 TYR A CA 1
ATOM 762 C C . TYR A 1 93 ? -5.867 -1.373 -16.297 1 98.81 93 TYR A C 1
ATOM 764 O O . TYR A 1 93 ? -6.828 -1.535 -17.047 1 98.81 93 TYR A O 1
ATOM 772 N N . VAL A 1 94 ? -5.684 -2.127 -15.258 1 98.75 94 VAL A N 1
ATOM 773 C CA . VAL A 1 94 ? -6.418 -3.359 -15.008 1 98.75 94 VAL A CA 1
ATOM 774 C C . VAL A 1 94 ? -7.852 -3.031 -14.594 1 98.75 94 VAL A C 1
ATOM 776 O O . VAL A 1 94 ? -8.789 -3.752 -14.945 1 98.75 94 VAL A O 1
ATOM 779 N N . ARG A 1 95 ? -8.031 -1.926 -13.906 1 98.19 95 ARG A N 1
ATOM 780 C CA . ARG A 1 95 ? -9.344 -1.615 -13.352 1 98.19 95 ARG A CA 1
ATOM 781 C C . ARG A 1 95 ? -10.344 -1.295 -14.461 1 98.19 95 ARG A C 1
ATOM 783 O O . ARG A 1 95 ? -11.555 -1.271 -14.234 1 98.19 95 ARG A O 1
ATOM 790 N N . GLU A 1 96 ? -9.875 -0.999 -15.633 1 97.94 96 GLU A N 1
ATOM 791 C CA . GLU A 1 96 ? -10.742 -0.77 -16.781 1 97.94 96 GLU A CA 1
ATOM 792 C C . GLU A 1 96 ? -11.242 -2.088 -17.359 1 97.94 96 GLU A C 1
ATOM 794 O O . GLU A 1 96 ? -12.172 -2.1 -18.172 1 97.94 96 GLU A O 1
ATOM 799 N N . LYS A 1 97 ? -10.633 -3.201 -16.953 1 98.38 97 LYS A N 1
ATOM 800 C CA . LYS A 1 97 ? -10.883 -4.48 -17.609 1 98.38 97 LYS A CA 1
ATOM 801 C C . LYS A 1 97 ? -11.383 -5.523 -16.625 1 98.38 97 LYS A C 1
ATOM 803 O O . LYS A 1 97 ? -12.102 -6.449 -16.984 1 98.38 97 LYS A O 1
ATOM 808 N N . LEU A 1 98 ? -10.961 -5.422 -15.414 1 98.75 98 LEU A N 1
ATOM 809 C CA . LEU A 1 98 ? -11.344 -6.277 -14.305 1 98.75 98 LEU A CA 1
ATOM 810 C C . LEU A 1 98 ? -11.859 -5.445 -13.125 1 98.75 98 LEU A C 1
ATOM 812 O O . LEU A 1 98 ? -11.68 -4.227 -13.102 1 98.75 98 LEU A O 1
ATOM 816 N N . THR A 1 99 ? -12.539 -6.113 -12.234 1 98.69 99 THR A N 1
ATOM 817 C CA . THR A 1 99 ? -12.859 -5.48 -10.961 1 98.69 99 THR A CA 1
ATOM 818 C C . THR A 1 99 ? -11.734 -5.688 -9.953 1 98.69 99 THR A C 1
ATOM 820 O O . THR A 1 99 ? -11.391 -6.824 -9.617 1 98.69 99 THR A O 1
ATOM 823 N N . VAL A 1 100 ? -11.18 -4.613 -9.531 1 98.62 100 VAL A N 1
ATOM 824 C CA . VAL A 1 100 ? -10.219 -4.691 -8.43 1 98.62 100 VAL A CA 1
ATOM 825 C C . VAL A 1 100 ? -10.961 -4.777 -7.102 1 98.62 100 VAL A C 1
ATOM 827 O O . VAL A 1 100 ? -11.523 -3.785 -6.629 1 98.62 100 VAL A O 1
ATOM 830 N N . LEU A 1 101 ? -10.953 -5.91 -6.492 1 98.06 101 LEU A N 1
ATOM 831 C CA . LEU A 1 101 ? -11.672 -6.113 -5.234 1 98.06 101 LEU A CA 1
ATOM 832 C C . LEU A 1 101 ? -10.922 -5.461 -4.074 1 98.06 101 LEU A C 1
ATOM 834 O O . LEU A 1 101 ? -11.539 -4.836 -3.209 1 98.06 101 LEU A O 1
ATOM 838 N N . THR A 1 102 ? -9.602 -5.711 -4.105 1 97.81 102 THR A N 1
ATOM 839 C CA . THR A 1 102 ? -8.805 -5.246 -2.977 1 97.81 102 THR A CA 1
ATOM 840 C C . THR A 1 102 ? -7.379 -4.934 -3.416 1 97.81 102 THR A C 1
ATOM 842 O O . THR A 1 102 ? -6.82 -5.625 -4.273 1 97.81 102 THR A O 1
ATOM 845 N N . ARG A 1 103 ? -6.84 -3.873 -2.898 1 98.75 103 ARG A N 1
ATOM 846 C CA . ARG A 1 103 ? -5.418 -3.562 -2.979 1 98.75 103 ARG A CA 1
ATOM 847 C C . ARG A 1 103 ? -4.688 -4.012 -1.718 1 98.75 103 ARG A C 1
ATOM 849 O O . ARG A 1 103 ? -4.859 -3.416 -0.651 1 98.75 103 ARG A O 1
ATOM 856 N N . ILE A 1 104 ? -3.879 -5.055 -1.882 1 98.81 104 ILE A N 1
ATOM 857 C CA . ILE A 1 104 ? -3.223 -5.73 -0.768 1 98.81 104 ILE A CA 1
ATOM 858 C C . ILE A 1 104 ? -1.786 -5.23 -0.635 1 98.81 104 ILE A C 1
ATOM 860 O O . ILE A 1 104 ? -1.146 -4.891 -1.633 1 98.81 104 ILE A O 1
ATOM 864 N N . VAL A 1 105 ? -1.297 -5.16 0.555 1 98.69 105 VAL A N 1
ATOM 865 C CA . VAL A 1 105 ? 0.134 -4.973 0.771 1 98.69 105 VAL A CA 1
ATOM 866 C C . VAL A 1 105 ? 0.708 -6.184 1.505 1 98.69 105 VAL A C 1
ATOM 868 O O . VAL A 1 105 ? 0.117 -6.668 2.473 1 98.69 105 VAL A O 1
ATOM 871 N N . TRP A 1 106 ? 1.75 -6.746 1.054 1 98.75 106 TRP A N 1
ATOM 872 C CA . TRP A 1 106 ? 2.568 -7.727 1.761 1 98.75 106 TRP A CA 1
ATOM 873 C C . TRP A 1 106 ? 3.748 -7.051 2.451 1 98.75 106 TRP A C 1
ATOM 875 O O . TRP A 1 106 ? 4.672 -6.57 1.79 1 98.75 106 TRP A O 1
ATOM 885 N N . SER A 1 107 ? 3.68 -6.977 3.701 1 97.94 107 SER A N 1
ATOM 886 C CA . SER A 1 107 ? 4.734 -6.352 4.492 1 97.94 107 SER A CA 1
ATOM 887 C C . SER A 1 107 ? 5.676 -7.395 5.086 1 97.94 107 SER A C 1
ATOM 889 O O . SER A 1 107 ? 5.277 -8.539 5.305 1 97.94 107 SER A O 1
ATOM 891 N N . TYR A 1 108 ? 6.871 -7.008 5.305 1 94.69 108 TYR A N 1
ATOM 892 C CA . TYR A 1 108 ? 7.91 -7.859 5.875 1 94.69 108 TYR A CA 1
ATOM 893 C C . TYR A 1 108 ? 8.828 -7.059 6.793 1 94.69 108 TYR A C 1
ATOM 895 O O . TYR A 1 108 ? 8.797 -5.824 6.789 1 94.69 108 TYR A O 1
ATOM 903 N N . ASP A 1 109 ? 9.617 -7.695 7.645 1 85.38 109 ASP A N 1
ATOM 904 C CA . ASP A 1 109 ? 10.281 -7.062 8.773 1 85.38 109 ASP A CA 1
ATOM 905 C C . ASP A 1 109 ? 11.695 -6.613 8.398 1 85.38 109 ASP A C 1
ATOM 907 O O . ASP A 1 109 ? 12.43 -6.082 9.234 1 85.38 109 ASP A O 1
ATOM 911 N N . SER A 1 110 ? 12.102 -6.82 7.211 1 78.81 110 SER A N 1
ATOM 912 C CA . SER A 1 110 ? 13.484 -6.457 6.914 1 78.81 110 SER A CA 1
ATOM 913 C C . SER A 1 110 ? 13.594 -5.762 5.562 1 78.81 110 SER A C 1
ATOM 915 O O . SER A 1 110 ? 12.914 -6.141 4.605 1 78.81 110 SER A O 1
ATOM 917 N N . SER A 1 111 ? 14.344 -4.66 5.684 1 76.38 111 SER A N 1
ATOM 918 C CA . SER A 1 111 ? 14.672 -3.967 4.441 1 76.38 111 SER A CA 1
ATOM 919 C C . SER A 1 111 ? 16.062 -4.352 3.941 1 76.38 111 SER A C 1
ATOM 921 O O . SER A 1 111 ? 16.953 -4.656 4.738 1 76.38 111 SER A O 1
ATOM 923 N N . GLY A 1 112 ? 16.156 -4.508 2.65 1 67.81 112 GLY A N 1
ATOM 924 C CA . GLY A 1 112 ? 17.453 -4.805 2.08 1 67.81 112 GLY A CA 1
ATOM 925 C C . GLY A 1 112 ? 18.469 -3.689 2.287 1 67.81 112 GLY A C 1
ATOM 926 O O . GLY A 1 112 ? 19.672 -3.928 2.262 1 67.81 112 GLY A O 1
ATOM 927 N N . VAL A 1 113 ? 17.969 -2.5 2.363 1 71.56 113 VAL A N 1
ATOM 928 C CA . VAL A 1 113 ? 18.828 -1.335 2.508 1 71.56 113 VAL A CA 1
ATOM 929 C C . VAL A 1 113 ? 18.422 -0.527 3.734 1 71.56 113 VAL A C 1
ATOM 931 O O . VAL A 1 113 ? 17.234 -0.413 4.035 1 71.56 113 VAL A O 1
ATOM 934 N N . GLN A 1 114 ?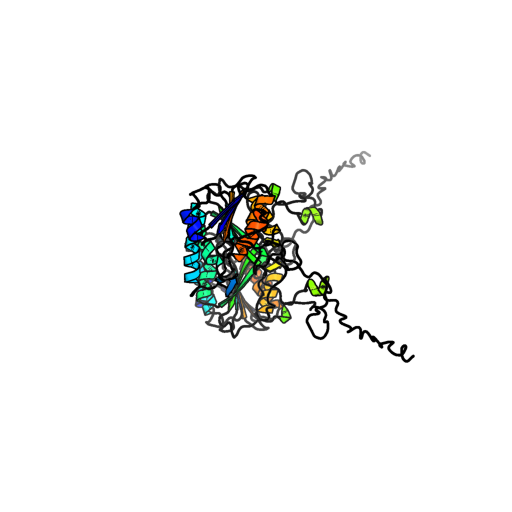 19.438 -0.181 4.512 1 77.94 114 GLN A N 1
ATOM 935 C CA . GLN A 1 114 ? 19.156 0.729 5.617 1 77.94 114 GLN A CA 1
ATOM 936 C C . GLN A 1 114 ? 19.062 2.172 5.129 1 77.94 114 GLN A C 1
ATOM 938 O O . GLN A 1 114 ? 20.078 2.824 4.902 1 77.94 114 GLN A O 1
ATOM 943 N N . ALA A 1 115 ? 17.891 2.623 5.027 1 85.06 115 ALA A N 1
ATOM 944 C CA . ALA A 1 115 ? 17.656 3.988 4.559 1 85.06 115 ALA A CA 1
ATOM 945 C C . ALA A 1 115 ? 18.047 5.008 5.625 1 85.06 115 ALA A C 1
ATOM 947 O O . ALA A 1 115 ? 17.844 4.777 6.816 1 85.06 115 ALA A O 1
ATOM 948 N N . LYS A 1 116 ? 18.609 6.125 5.133 1 89.38 116 LYS A N 1
ATOM 949 C CA . LYS A 1 116 ? 19.078 7.141 6.07 1 89.38 116 LYS A CA 1
ATOM 950 C C . LYS A 1 116 ? 18.312 8.445 5.895 1 89.38 116 LYS A C 1
ATOM 952 O O . LYS A 1 116 ? 18.125 9.195 6.855 1 89.38 116 LYS A O 1
ATOM 957 N N . LYS A 1 117 ? 17.844 8.68 4.695 1 94.25 117 LYS A N 1
ATOM 958 C CA . LYS A 1 117 ? 17.266 9.992 4.422 1 94.25 117 LYS A CA 1
ATOM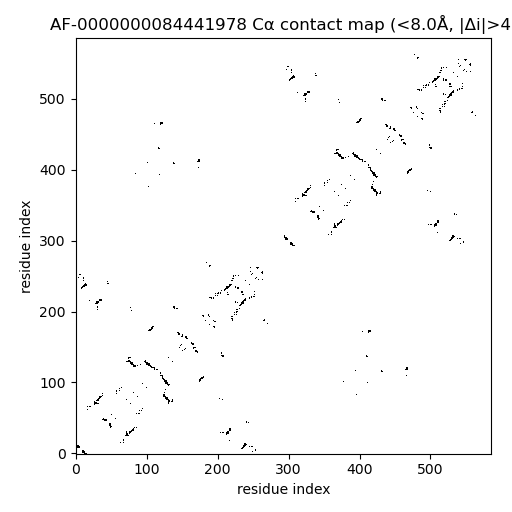 959 C C . LYS A 1 117 ? 15.82 9.875 3.957 1 94.25 117 LYS A C 1
ATOM 961 O O . LYS A 1 117 ? 15.273 10.812 3.379 1 94.25 117 LYS A O 1
ATOM 966 N N . TYR A 1 118 ? 15.258 8.742 4.02 1 95.94 118 TYR A N 1
ATOM 967 C CA . TYR A 1 118 ? 13.867 8.445 3.684 1 95.94 118 TYR A CA 1
ATOM 968 C C . TYR A 1 118 ? 13.406 7.172 4.375 1 95.94 118 TYR A C 1
ATOM 970 O O . TYR A 1 118 ? 14.156 6.555 5.129 1 95.94 118 TYR A O 1
ATOM 978 N N . TYR A 1 119 ? 12.219 6.812 4.172 1 96.75 119 TYR A N 1
ATOM 979 C CA . TYR A 1 119 ? 11.68 5.59 4.758 1 96.75 119 TYR A CA 1
ATOM 980 C C . TYR A 1 119 ? 11.984 4.387 3.875 1 96.75 119 TYR A C 1
ATOM 982 O O . TYR A 1 119 ? 11.602 4.352 2.703 1 96.75 119 TYR A O 1
ATOM 990 N N . GLY A 1 120 ? 12.664 3.414 4.477 1 95.5 120 GLY A N 1
ATOM 991 C CA . GLY A 1 120 ? 13.016 2.217 3.73 1 95.5 120 GLY A CA 1
ATOM 992 C C . GLY A 1 120 ? 11.812 1.384 3.334 1 95.5 120 GLY A C 1
ATOM 993 O O . GLY A 1 120 ? 10.797 1.385 4.027 1 95.5 120 GLY A O 1
ATOM 994 N N . SER A 1 121 ? 11.914 0.625 2.277 1 94.75 121 SER A N 1
ATOM 995 C CA . SER A 1 121 ? 10.82 -0.176 1.734 1 94.75 121 SER A CA 1
ATOM 996 C C . SER A 1 121 ? 10.602 -1.438 2.561 1 94.75 121 SER A C 1
ATOM 998 O O . SER A 1 121 ? 11.531 -2.219 2.777 1 94.75 121 SER A O 1
ATOM 1000 N N . MET A 1 122 ? 9.312 -1.639 2.932 1 96.56 122 MET A N 1
ATOM 1001 C CA . MET A 1 122 ? 8.992 -2.766 3.805 1 96.56 122 MET A CA 1
ATOM 1002 C C . MET A 1 122 ? 7.746 -3.498 3.314 1 96.56 122 MET A C 1
ATOM 1004 O O . MET A 1 122 ? 7.113 -4.234 4.074 1 96.56 122 MET A O 1
ATOM 1008 N N . TYR A 1 123 ? 7.371 -3.244 2.072 1 97.94 123 TYR A N 1
ATOM 1009 C CA . TYR A 1 123 ? 6.219 -3.982 1.568 1 97.94 123 TYR A CA 1
ATOM 1010 C C . TYR A 1 123 ? 6.242 -4.055 0.046 1 97.94 123 TYR A C 1
ATOM 1012 O O . TYR A 1 123 ? 6.965 -3.301 -0.607 1 97.94 123 TYR A O 1
ATOM 1020 N N . GLU A 1 124 ? 5.496 -4.961 -0.474 1 98.12 124 GLU A N 1
ATOM 1021 C CA . GLU A 1 124 ? 5.164 -5.039 -1.894 1 98.12 124 GLU A CA 1
ATOM 1022 C C . GLU A 1 124 ? 3.654 -5.062 -2.107 1 98.12 124 GLU A C 1
ATOM 1024 O O . GLU A 1 124 ? 2.926 -5.695 -1.341 1 98.12 124 GLU A O 1
ATOM 1029 N N . PRO A 1 125 ? 3.207 -4.375 -3.127 1 98.81 125 PRO A N 1
ATOM 1030 C CA . PRO A 1 125 ? 1.768 -4.301 -3.387 1 98.81 125 PRO A CA 1
ATOM 1031 C C . PRO A 1 125 ? 1.259 -5.473 -4.223 1 98.81 125 PRO A C 1
ATOM 1033 O O . PRO A 1 125 ? 2.008 -6.031 -5.031 1 98.81 125 PRO A O 1
ATOM 1036 N N . ILE A 1 126 ? 0.013 -5.836 -4.02 1 98.94 126 ILE A N 1
ATOM 1037 C CA . ILE A 1 126 ? -0.671 -6.887 -4.762 1 98.94 126 ILE A CA 1
ATOM 1038 C C . ILE A 1 126 ? -2.084 -6.434 -5.121 1 98.94 126 ILE A C 1
ATOM 1040 O O . ILE A 1 126 ? -2.838 -5.984 -4.254 1 98.94 126 ILE A O 1
ATOM 1044 N N . LEU A 1 127 ? -2.467 -6.523 -6.379 1 98.94 127 LEU A N 1
ATOM 1045 C CA . LEU A 1 127 ? -3.855 -6.32 -6.777 1 98.94 127 LEU A CA 1
ATOM 1046 C C . LEU A 1 127 ? -4.621 -7.637 -6.762 1 98.94 127 LEU A C 1
ATOM 1048 O O . LEU A 1 127 ? -4.156 -8.641 -7.305 1 98.94 127 LEU A O 1
ATOM 1052 N N . HIS A 1 128 ? -5.699 -7.668 -6.078 1 98.88 128 HIS A N 1
ATOM 1053 C CA . HIS A 1 128 ? -6.676 -8.75 -6.086 1 98.88 128 HIS A CA 1
ATOM 1054 C C . HIS A 1 128 ? -7.855 -8.43 -6.992 1 98.88 128 HIS A C 1
ATOM 1056 O O . HIS A 1 128 ? -8.703 -7.598 -6.645 1 98.88 128 HIS A O 1
ATOM 1062 N N . CYS A 1 129 ? -7.91 -9.117 -8.172 1 98.81 129 CYS A N 1
ATOM 1063 C CA . CYS A 1 129 ? -8.844 -8.75 -9.234 1 98.81 129 CYS A CA 1
ATOM 1064 C C . CYS A 1 129 ? -9.703 -9.945 -9.641 1 98.81 129 CYS A C 1
ATOM 1066 O O . CYS A 1 129 ? -9.242 -11.086 -9.602 1 98.81 129 CYS A O 1
ATOM 1068 N N . VAL A 1 130 ? -10.883 -9.625 -10.109 1 98.81 130 VAL A N 1
ATOM 1069 C CA . VAL A 1 130 ? -11.773 -10.672 -10.609 1 98.81 130 VAL A CA 1
ATOM 1070 C C . VAL A 1 130 ? -12.453 -10.203 -11.891 1 98.81 130 VAL A C 1
ATOM 1072 O O . VAL A 1 130 ? -12.602 -9 -12.117 1 98.81 130 VAL A O 1
ATOM 1075 N N . LYS A 1 131 ? -12.875 -11.133 -12.672 1 97.25 131 LYS A N 1
ATOM 1076 C CA . LYS A 1 131 ? -13.594 -10.812 -13.906 1 97.25 131 LYS A CA 1
ATOM 1077 C C . LYS A 1 131 ? -15.062 -10.516 -13.617 1 97.25 131 LYS A C 1
ATOM 1079 O O . LYS A 1 131 ? -15.633 -9.586 -14.195 1 97.25 131 LYS A O 1
ATOM 1084 N N . ASP A 1 132 ? -15.664 -11.297 -12.758 1 97.88 132 ASP A N 1
ATOM 1085 C CA . ASP A 1 132 ? -17.062 -11.133 -12.367 1 97.88 132 ASP A CA 1
ATOM 1086 C C . ASP A 1 132 ? -17.188 -10.938 -10.859 1 97.88 132 ASP A C 1
ATOM 1088 O O . ASP A 1 132 ? -17.078 -11.898 -10.094 1 97.88 132 ASP A O 1
ATOM 1092 N N . PRO A 1 133 ? -17.484 -9.734 -10.43 1 97.62 133 PRO A N 1
ATOM 1093 C CA . PRO A 1 133 ? -17.547 -9.469 -8.992 1 97.62 133 PRO A CA 1
ATOM 1094 C C . PRO A 1 133 ? -18.75 -10.141 -8.328 1 97.62 133 PRO A C 1
ATOM 1096 O O . PRO A 1 133 ? -18.828 -10.188 -7.094 1 97.62 133 PRO A O 1
ATOM 1099 N N . GLU A 1 134 ? -19.625 -10.609 -9.102 1 97.5 134 GLU A N 1
ATOM 1100 C CA . GLU A 1 134 ? -20.797 -11.281 -8.547 1 97.5 134 GLU A CA 1
ATOM 1101 C C . GLU A 1 134 ? -20.594 -12.789 -8.492 1 97.5 134 GLU A C 1
ATOM 1103 O O . GLU A 1 134 ? -21.391 -13.508 -7.895 1 97.5 134 GLU A O 1
ATOM 1108 N N . ASN A 1 135 ? -19.594 -13.211 -9.266 1 97.94 135 ASN A N 1
ATOM 1109 C CA . ASN A 1 135 ? -19.359 -14.648 -9.352 1 97.94 135 ASN A CA 1
ATOM 1110 C C . ASN A 1 135 ? -17.875 -14.969 -9.422 1 97.94 135 ASN A C 1
ATOM 1112 O O . ASN A 1 135 ? -17.312 -15.117 -10.508 1 97.94 135 ASN A O 1
ATOM 1116 N N . TYR A 1 136 ? -17.188 -15.125 -8.336 1 98.5 136 TYR A N 1
ATOM 1117 C CA . TYR A 1 136 ? -15.789 -15.516 -8.227 1 98.5 136 TYR A CA 1
ATOM 1118 C C . TYR A 1 136 ? -15.562 -16.391 -6.996 1 98.5 136 TYR A C 1
ATOM 1120 O O . TYR A 1 136 ? -16.391 -16.438 -6.094 1 98.5 136 TYR A O 1
ATOM 1128 N N . THR A 1 137 ? -14.492 -17.078 -6.984 1 98.31 137 THR A N 1
ATOM 1129 C CA . THR A 1 137 ? -14.141 -17.969 -5.875 1 98.31 137 THR A CA 1
ATOM 1130 C C . THR A 1 137 ? -13.484 -17.172 -4.746 1 98.31 137 THR A C 1
ATOM 1132 O O . THR A 1 137 ? -12.539 -16.422 -4.98 1 98.31 137 THR A O 1
ATOM 1135 N N . PHE A 1 138 ? -13.977 -17.344 -3.529 1 98.44 138 PHE A N 1
ATOM 1136 C CA . PHE A 1 138 ? -13.359 -16.812 -2.318 1 98.44 138 PHE A CA 1
ATOM 1137 C C . PHE A 1 138 ? -13.68 -17.703 -1.118 1 98.44 138 PHE A C 1
ATOM 1139 O O . PHE A 1 138 ? -14.758 -17.594 -0.532 1 98.44 138 PHE A O 1
ATOM 1146 N N . ASN A 1 139 ? -12.711 -18.469 -0.763 1 98.25 139 ASN A N 1
ATOM 1147 C CA . ASN A 1 139 ? -12.891 -19.422 0.326 1 98.25 139 ASN A CA 1
ATOM 1148 C C . ASN A 1 139 ? -12.445 -18.844 1.664 1 98.25 139 ASN A C 1
ATOM 1150 O O . ASN A 1 139 ? -11.461 -19.297 2.248 1 98.25 139 ASN A O 1
ATOM 1154 N N . SER A 1 140 ? -13.266 -18 2.219 1 96.38 140 SER A N 1
ATOM 1155 C CA . SER A 1 140 ? -12.914 -17.266 3.432 1 96.38 140 SER A CA 1
ATOM 1156 C C . SER A 1 140 ? -12.594 -18.219 4.578 1 96.38 140 SER A C 1
ATOM 1158 O O . SER A 1 140 ? -11.688 -17.969 5.371 1 96.38 140 SER A O 1
ATOM 1160 N N . HIS A 1 141 ? -13.219 -19.375 4.703 1 95.88 141 HIS A N 1
ATOM 1161 C CA . HIS A 1 141 ? -13.055 -20.297 5.812 1 95.88 141 HIS A CA 1
ATOM 1162 C C . HIS A 1 141 ? -11.672 -20.938 5.801 1 95.88 141 HIS A C 1
ATOM 1164 O O . HIS A 1 141 ? -11.164 -21.344 6.848 1 95.88 141 HIS A O 1
ATOM 1170 N N . ASP A 1 142 ? -11.109 -20.984 4.637 1 97.31 142 ASP A N 1
ATOM 1171 C CA . ASP A 1 142 ? -9.836 -21.672 4.48 1 97.31 142 ASP A CA 1
ATOM 1172 C C . ASP A 1 142 ? -8.664 -20.766 4.863 1 97.31 142 ASP A C 1
ATOM 1174 O O . ASP A 1 142 ? -7.523 -21.219 4.938 1 97.31 142 ASP A O 1
ATOM 1178 N N . ILE A 1 143 ? -8.938 -19.453 5.168 1 97.31 143 ILE A N 1
ATOM 1179 C CA . ILE A 1 143 ? -7.816 -18.547 5.359 1 97.31 143 ILE A CA 1
ATOM 1180 C C . ILE A 1 143 ? -8.008 -17.75 6.656 1 97.31 143 ILE A C 1
ATOM 1182 O O . ILE A 1 143 ? -7.418 -16.688 6.828 1 97.31 143 ILE A O 1
ATOM 1186 N N . LEU A 1 144 ? -8.805 -18.219 7.52 1 94.94 144 LEU A N 1
ATOM 1187 C CA . LEU A 1 144 ? -9.062 -17.516 8.773 1 94.94 144 LEU A CA 1
ATOM 1188 C C . LEU A 1 144 ? -7.781 -17.375 9.586 1 94.94 144 LEU A C 1
ATOM 1190 O O . LEU A 1 144 ? -6.941 -18.281 9.602 1 94.94 144 LEU A O 1
ATOM 1194 N N . VAL A 1 145 ? -7.629 -16.234 10.164 1 92.31 145 VAL A N 1
ATOM 1195 C CA . VAL A 1 145 ? -6.5 -15.953 11.047 1 92.31 145 VAL A CA 1
ATOM 1196 C C . VAL A 1 145 ? -7.008 -15.625 12.453 1 92.31 145 VAL A C 1
ATOM 1198 O O . VAL A 1 145 ? -8.203 -15.375 12.641 1 92.31 145 VAL A O 1
ATOM 1201 N N . GLU A 1 146 ? -6.074 -15.633 13.375 1 87.44 146 GLU A N 1
ATOM 1202 C CA . GLU A 1 146 ? -6.441 -15.305 14.75 1 87.44 146 GLU A CA 1
ATOM 1203 C C . GLU A 1 146 ? -6.871 -13.844 14.867 1 87.44 146 GLU A C 1
ATOM 1205 O O . GLU A 1 146 ? -6.234 -12.953 14.305 1 87.44 146 GLU A O 1
ATOM 1210 N N . ALA A 1 147 ? -7.969 -13.656 15.555 1 81 147 ALA A N 1
ATOM 1211 C CA . ALA A 1 147 ? -8.422 -12.305 15.875 1 81 147 ALA A CA 1
ATOM 1212 C C . ALA A 1 147 ? -7.832 -11.836 17.203 1 81 147 ALA A C 1
ATOM 1214 O O . ALA A 1 147 ? -8.023 -12.477 18.234 1 81 147 ALA A O 1
ATOM 1215 N N . LYS A 1 148 ? -7.137 -10.734 17.203 1 71.25 148 LYS A N 1
ATOM 1216 C CA . LYS A 1 148 ? -6.496 -10.25 18.422 1 71.25 148 LYS A CA 1
ATOM 1217 C C . LYS A 1 148 ? -7.531 -9.906 19.484 1 71.25 148 LYS A C 1
ATOM 1219 O O . LYS A 1 148 ? -7.328 -10.18 20.672 1 71.25 148 LYS A O 1
ATOM 1224 N N . THR A 1 149 ? -8.664 -9.305 19.094 1 62.72 149 THR A N 1
ATOM 1225 C CA . THR A 1 149 ? -9.688 -8.852 20.031 1 62.72 149 THR A CA 1
ATOM 1226 C C . THR A 1 149 ? -10.297 -10.039 20.781 1 62.72 149 THR A C 1
ATOM 1228 O O . THR A 1 149 ? -10.5 -9.969 22 1 62.72 149 THR A O 1
ATOM 1231 N N . GLY A 1 150 ? -10.641 -11.07 20.125 1 51.38 150 GLY A N 1
ATOM 1232 C CA . GLY A 1 150 ? -11.266 -12.242 20.734 1 51.38 150 GLY A CA 1
ATOM 1233 C C . GLY A 1 150 ? -10.266 -13.195 21.359 1 51.38 150 GLY A C 1
ATOM 1234 O O . GLY A 1 150 ? -10.469 -13.656 22.484 1 51.38 150 GLY A O 1
ATOM 1235 N N . ALA A 1 151 ? -9.266 -13.352 20.656 1 55.59 151 ALA A N 1
ATOM 1236 C CA . ALA A 1 151 ? -8.328 -14.398 21.062 1 55.59 151 ALA A CA 1
ATOM 1237 C C . ALA A 1 151 ? -7.406 -13.906 22.172 1 55.59 151 ALA A C 1
ATOM 1239 O O . ALA A 1 151 ? -7.148 -14.633 23.141 1 55.59 151 ALA A O 1
ATOM 1240 N N . LYS A 1 152 ? -7.082 -12.703 22.047 1 59.5 152 LYS A N 1
ATOM 1241 C CA . LYS A 1 152 ? -6.094 -12.219 23.016 1 59.5 152 LYS A CA 1
ATOM 1242 C C . LYS A 1 152 ? -6.75 -11.352 24.078 1 59.5 152 LYS A C 1
ATOM 1244 O O . LYS A 1 152 ? -6.473 -11.508 25.266 1 59.5 152 LYS A O 1
ATOM 1249 N N . ARG A 1 153 ? -7.742 -10.523 23.547 1 60.16 153 ARG A N 1
ATOM 1250 C CA . ARG A 1 153 ? -8.32 -9.586 24.5 1 60.16 153 ARG A CA 1
ATOM 1251 C C . ARG A 1 153 ? -9.555 -10.18 25.172 1 60.16 153 ARG A C 1
ATOM 1253 O O . ARG A 1 153 ? -10.008 -9.68 26.203 1 60.16 153 ARG A O 1
ATOM 1260 N N . LYS A 1 154 ? -9.992 -11.367 24.781 1 58.91 154 LYS A N 1
ATOM 1261 C CA . LYS A 1 154 ? -11.117 -12.094 25.344 1 58.91 154 LYS A CA 1
ATOM 1262 C C . LYS A 1 154 ? -12.297 -11.156 25.625 1 58.91 154 LYS A C 1
ATOM 1264 O O . LYS A 1 154 ? -12.93 -11.234 26.672 1 58.91 154 LYS A O 1
ATOM 1269 N N . LEU A 1 155 ? -12.414 -10.219 24.625 1 58.88 155 LEU A N 1
ATOM 1270 C CA . LEU A 1 155 ? -13.461 -9.227 24.812 1 58.88 155 LEU A CA 1
ATOM 1271 C C . LEU A 1 155 ? -14.836 -9.828 24.531 1 58.88 155 LEU A C 1
ATOM 1273 O O . LEU A 1 155 ? -14.953 -10.805 23.781 1 58.88 155 LEU A O 1
ATOM 1277 N N . ILE A 1 156 ? -15.836 -9.477 25.328 1 58.84 156 ILE A N 1
ATOM 1278 C CA . ILE A 1 156 ? -17.219 -9.906 25.188 1 58.84 156 ILE A CA 1
ATOM 1279 C C . ILE A 1 156 ? -18.016 -8.867 24.391 1 58.84 156 ILE A C 1
ATOM 1281 O O . ILE A 1 156 ? -17.859 -7.66 24.609 1 58.84 156 ILE A O 1
ATOM 1285 N N . ASP A 1 157 ? -18.547 -9.281 23.281 1 61.41 157 ASP A N 1
ATOM 1286 C CA . ASP A 1 157 ? -19.422 -8.445 22.484 1 61.41 157 ASP A CA 1
ATOM 1287 C C . ASP A 1 157 ? -20.797 -8.281 23.141 1 61.41 157 ASP A C 1
ATOM 1289 O O . ASP A 1 157 ? -21.562 -9.242 23.25 1 61.41 157 ASP A O 1
ATOM 1293 N N . TYR A 1 158 ? -21.031 -7.133 23.656 1 57.31 158 TYR A N 1
ATOM 1294 C CA . TYR A 1 158 ? -22.234 -6.895 24.438 1 57.31 158 TYR A CA 1
ATOM 1295 C C . TYR A 1 158 ? -23.344 -6.32 23.547 1 57.31 158 TYR A C 1
ATOM 1297 O O . TYR A 1 158 ? -24.453 -6.047 24.031 1 57.31 158 TYR A O 1
ATOM 1305 N N . ARG A 1 159 ? -23.031 -6.168 22.359 1 56.25 159 ARG A N 1
ATOM 1306 C CA . ARG A 1 159 ? -24 -5.48 21.5 1 56.25 159 ARG A CA 1
ATOM 1307 C C . ARG A 1 159 ? -25.219 -6.348 21.25 1 56.25 159 ARG A C 1
ATOM 1309 O O . ARG A 1 159 ? -26.297 -5.832 20.922 1 56.25 159 ARG A O 1
ATOM 1316 N N . GLY A 1 160 ? -25.156 -7.695 21.297 1 52.66 160 GLY A N 1
ATOM 1317 C CA . GLY A 1 160 ? -26.281 -8.578 21.047 1 52.66 160 GLY A CA 1
ATOM 1318 C C . GLY A 1 160 ? -27.078 -8.875 22.312 1 52.66 160 GLY A C 1
ATOM 1319 O O . GLY A 1 160 ? -26.797 -8.32 23.375 1 52.66 160 GLY A O 1
ATOM 1320 N N . SER A 1 161 ? -28.281 -9.539 22.141 1 60.62 161 SER A N 1
ATOM 1321 C CA . SER A 1 161 ? -29.188 -9.93 23.219 1 60.62 161 SER A CA 1
ATOM 1322 C C . SER A 1 161 ? -28.469 -10.773 24.266 1 60.62 161 SER A C 1
ATOM 1324 O O . SER A 1 161 ? -28.781 -10.703 25.453 1 60.62 161 SER A O 1
ATOM 1326 N N . GLU A 1 162 ? -27.484 -11.5 23.766 1 61.53 162 GLU A N 1
ATOM 1327 C CA . GLU A 1 162 ? -26.656 -12.297 24.656 1 61.53 162 GLU A CA 1
ATOM 1328 C C . GLU A 1 162 ? -25.172 -12.008 24.453 1 61.53 162 GLU A C 1
ATOM 1330 O O . GLU A 1 162 ? -24.703 -11.938 23.312 1 61.53 162 GLU A O 1
ATOM 1335 N N . PRO A 1 163 ? -24.609 -11.625 25.484 1 63.03 163 PRO A N 1
ATOM 1336 C CA . PRO A 1 163 ? -23.156 -11.43 25.375 1 63.03 163 PRO A CA 1
ATOM 1337 C C . PRO A 1 163 ? -22.453 -12.633 24.75 1 63.03 163 PRO A C 1
ATOM 1339 O O . PRO A 1 163 ? -22.781 -13.781 25.062 1 63.03 163 PRO A O 1
ATOM 1342 N N . LYS A 1 164 ? -21.828 -12.5 23.609 1 64.38 164 LYS A N 1
ATOM 1343 C CA . LYS A 1 164 ? -21.062 -13.57 22.984 1 64.38 164 LYS A CA 1
ATOM 1344 C C . LYS A 1 164 ? -19.578 -13.195 22.859 1 64.38 164 LYS A C 1
ATOM 1346 O O . LYS A 1 164 ? -19.25 -12.023 22.672 1 64.38 164 LYS A O 1
ATOM 1351 N N . PRO A 1 165 ? -18.844 -14.227 23.125 1 63.72 165 PRO A N 1
ATOM 1352 C CA . PRO A 1 165 ? -17.406 -13.969 22.922 1 63.72 165 PRO A CA 1
ATOM 1353 C C . PRO A 1 165 ? -17.078 -13.539 21.5 1 63.72 165 PRO A C 1
ATOM 1355 O O . PRO A 1 165 ? -17.75 -13.953 20.547 1 63.72 165 PRO A O 1
ATOM 1358 N N . TYR A 1 166 ? -16.219 -12.562 21.422 1 65.94 166 TYR A N 1
ATOM 1359 C CA . TYR A 1 166 ? -15.758 -12.203 20.094 1 65.94 166 TYR A CA 1
ATOM 1360 C C . TYR A 1 166 ? -15.18 -13.406 19.375 1 65.94 166 TYR A C 1
ATOM 1362 O O . TYR A 1 166 ? -14.664 -14.328 20.016 1 65.94 166 TYR A O 1
ATOM 1370 N N . ASN A 1 167 ? -15.398 -13.438 18.094 1 73.19 167 ASN A N 1
ATOM 1371 C CA . ASN A 1 167 ? -14.797 -14.5 17.297 1 73.19 167 ASN A CA 1
ATOM 1372 C C . ASN A 1 167 ? -13.289 -14.57 17.516 1 73.19 167 ASN A C 1
ATOM 1374 O O . ASN A 1 167 ? -12.625 -13.539 17.672 1 73.19 167 ASN A O 1
ATOM 1378 N N . THR A 1 168 ? -12.82 -15.781 17.609 1 80.94 168 THR A N 1
ATOM 1379 C CA . THR A 1 168 ? -11.391 -15.992 17.828 1 80.94 168 THR A CA 1
ATOM 1380 C C . THR A 1 168 ? -10.625 -15.961 16.516 1 80.94 168 THR A C 1
ATOM 1382 O O . THR A 1 168 ? -9.398 -15.844 16.5 1 80.94 168 THR A O 1
ATOM 1385 N N . LYS A 1 169 ? -11.422 -16.109 15.391 1 88.88 169 LYS A N 1
ATOM 1386 C CA . LYS A 1 169 ? -10.797 -16.062 14.07 1 88.88 169 LYS A CA 1
ATOM 1387 C C . LYS A 1 169 ? -11.508 -15.047 13.164 1 88.88 169 LYS A C 1
ATOM 1389 O O . LYS A 1 169 ? -12.648 -14.672 13.422 1 88.88 169 LYS A O 1
ATOM 1394 N N . LYS A 1 170 ? -10.805 -14.594 12.227 1 90.38 170 LYS A N 1
ATOM 1395 C CA . LYS A 1 170 ? -11.383 -13.641 11.273 1 90.38 170 LYS A CA 1
ATOM 1396 C C . LYS A 1 170 ? -10.742 -13.797 9.898 1 90.38 170 LYS A C 1
ATOM 1398 O O . LYS A 1 170 ? -9.672 -14.391 9.766 1 90.38 170 LYS A O 1
ATOM 1403 N N . ILE A 1 171 ? -11.477 -13.32 8.891 1 93.88 171 ILE A N 1
ATOM 1404 C CA . ILE A 1 171 ? -10.898 -13.188 7.555 1 93.88 171 ILE A CA 1
ATOM 1405 C C . ILE A 1 171 ? -9.789 -12.133 7.57 1 93.88 171 ILE A C 1
ATOM 1407 O O . ILE A 1 171 ? -9.969 -11.039 8.117 1 93.88 171 ILE A O 1
ATOM 1411 N N . PRO A 1 172 ? -8.656 -12.484 7.109 1 94.94 172 PRO A N 1
ATOM 1412 C CA . PRO A 1 172 ? -7.594 -11.477 7.125 1 94.94 172 PRO A CA 1
ATOM 1413 C C . PRO A 1 172 ? -7.938 -10.242 6.293 1 94.94 172 PRO A C 1
ATOM 1415 O O . PRO A 1 172 ? -8.625 -10.352 5.277 1 94.94 172 PRO A O 1
ATOM 1418 N N . GLY A 1 173 ? -7.445 -9.094 6.754 1 96.12 173 GLY A N 1
ATOM 1419 C CA . GLY A 1 173 ? -7.566 -7.883 5.965 1 96.12 173 GLY A CA 1
ATOM 1420 C C . GLY A 1 173 ? -6.555 -7.801 4.84 1 96.12 173 GLY A C 1
ATOM 1421 O O . GLY A 1 173 ? -5.977 -8.812 4.441 1 96.12 173 GLY A O 1
ATOM 1422 N N . ASN A 1 174 ? -6.367 -6.621 4.285 1 97.62 174 ASN A N 1
ATOM 1423 C CA . ASN A 1 174 ? -5.547 -6.449 3.094 1 97.62 174 ASN A CA 1
ATOM 1424 C C . ASN A 1 174 ? -4.125 -6.02 3.449 1 97.62 174 ASN A C 1
ATOM 1426 O O . ASN A 1 174 ? -3.387 -5.535 2.59 1 97.62 174 ASN A O 1
ATOM 1430 N N . VAL A 1 175 ? -3.773 -6.121 4.668 1 98 175 VAL A N 1
ATOM 1431 C CA . VAL A 1 175 ? -2.387 -5.98 5.102 1 98 175 VAL A CA 1
ATOM 1432 C C . VAL A 1 175 ? -1.859 -7.328 5.594 1 98 175 VAL A C 1
ATOM 1434 O O . VAL A 1 175 ? -2.271 -7.812 6.652 1 98 175 VAL A O 1
ATOM 1437 N N . TRP A 1 176 ? -0.946 -7.883 4.848 1 98.25 176 TRP A N 1
ATOM 1438 C CA . TRP A 1 176 ? -0.404 -9.203 5.152 1 98.25 176 TRP A CA 1
ATOM 1439 C C . TRP A 1 176 ? 1.021 -9.094 5.688 1 98.25 176 TRP A C 1
ATOM 1441 O O . TRP A 1 176 ? 1.823 -8.305 5.18 1 98.25 176 TRP A O 1
ATOM 1451 N N . GLU A 1 177 ? 1.299 -9.844 6.68 1 96.5 177 GLU A N 1
ATOM 1452 C CA . GLU A 1 177 ? 2.648 -9.891 7.234 1 96.5 177 GLU A CA 1
ATOM 1453 C C . GLU A 1 177 ? 3.24 -11.289 7.137 1 96.5 177 GLU A C 1
ATOM 1455 O O . GLU A 1 177 ? 2.85 -12.188 7.887 1 96.5 177 GLU A O 1
ATOM 1460 N N . PHE A 1 178 ? 4.129 -11.5 6.199 1 96.88 178 PHE A N 1
ATOM 1461 C CA . PHE A 1 178 ? 4.918 -12.711 6.004 1 96.88 178 PHE A CA 1
ATOM 1462 C C . PHE A 1 178 ? 6.398 -12.383 5.855 1 96.88 178 PHE A C 1
ATOM 1464 O O . PHE A 1 178 ? 6.758 -11.398 5.203 1 96.88 178 PHE A O 1
ATOM 1471 N N . PRO A 1 179 ? 7.23 -13.172 6.426 1 94.75 179 PRO A N 1
ATOM 1472 C CA . PRO A 1 179 ? 8.656 -12.914 6.207 1 94.75 179 PRO A CA 1
ATOM 1473 C C . PRO A 1 179 ? 9.094 -13.188 4.77 1 94.75 179 PRO A C 1
ATOM 1475 O O . PRO A 1 179 ? 8.508 -14.039 4.094 1 94.75 179 PRO A O 1
ATOM 1478 N N . ARG A 1 180 ? 10.094 -12.469 4.363 1 95.31 180 ARG A N 1
ATOM 1479 C CA . ARG A 1 180 ? 10.758 -12.82 3.113 1 95.31 180 ARG A CA 1
ATOM 1480 C C . ARG A 1 180 ? 11.477 -14.164 3.238 1 95.31 180 ARG A C 1
ATOM 1482 O O . ARG A 1 180 ? 11.766 -14.609 4.348 1 95.31 180 ARG A O 1
ATOM 1489 N N . VAL A 1 181 ? 11.742 -14.742 2.115 1 96 181 VAL A N 1
ATOM 1490 C CA . VAL A 1 181 ? 12.484 -16 2.117 1 96 181 VAL A CA 1
ATOM 1491 C C . VAL A 1 181 ? 13.961 -15.727 2.404 1 96 181 VAL A C 1
ATOM 1493 O O . VAL A 1 181 ? 14.586 -14.898 1.739 1 96 181 VAL A O 1
ATOM 1496 N N . ARG A 1 182 ? 14.445 -16.375 3.365 1 91.69 182 ARG A N 1
ATOM 1497 C CA . ARG A 1 182 ? 15.844 -16.234 3.756 1 91.69 182 ARG A CA 1
ATOM 1498 C C . ARG A 1 182 ? 16.641 -17.5 3.451 1 91.69 182 ARG A C 1
ATOM 1500 O O . ARG A 1 182 ? 16.078 -18.594 3.389 1 91.69 182 ARG A O 1
ATOM 1507 N N . TYR A 1 183 ? 17.891 -17.312 3.389 1 91.5 183 TYR A N 1
ATOM 1508 C CA . TYR A 1 183 ? 18.797 -18.344 2.926 1 91.5 183 TYR A CA 1
ATOM 1509 C C . TYR A 1 183 ? 18.656 -19.609 3.758 1 91.5 183 TYR A C 1
ATOM 1511 O O . TYR A 1 183 ? 18.672 -20.719 3.215 1 91.5 183 TYR A O 1
ATOM 1519 N N . ARG A 1 184 ? 18.375 -19.5 5.016 1 90.31 184 ARG A N 1
ATOM 1520 C CA . ARG A 1 184 ? 18.391 -20.656 5.91 1 90.31 184 ARG A CA 1
ATOM 1521 C C . ARG A 1 184 ? 17.031 -21.359 5.93 1 90.31 184 ARG A C 1
ATOM 1523 O O . ARG A 1 184 ? 16.891 -22.453 6.48 1 90.31 184 ARG A O 1
ATOM 1530 N N . MET A 1 185 ? 16.078 -20.781 5.367 1 92.94 185 MET A N 1
ATOM 1531 C CA . MET A 1 185 ? 14.742 -21.375 5.336 1 92.94 185 MET A CA 1
ATOM 1532 C C . MET A 1 185 ? 14.703 -22.578 4.398 1 92.94 185 MET A C 1
ATOM 1534 O O . MET A 1 185 ? 15.359 -22.578 3.357 1 92.94 185 MET A O 1
ATOM 1538 N N . ASP A 1 186 ? 13.938 -23.547 4.723 1 93.69 186 ASP A N 1
ATOM 1539 C CA . ASP A 1 186 ? 13.828 -24.781 3.936 1 93.69 186 ASP A CA 1
ATOM 1540 C C . ASP A 1 186 ? 13.328 -24.484 2.521 1 93.69 186 ASP A C 1
ATOM 1542 O O . ASP A 1 186 ? 13.766 -25.109 1.559 1 93.69 186 ASP A O 1
ATOM 1546 N N . GLU A 1 187 ? 12.492 -23.5 2.387 1 96 187 GLU A N 1
ATOM 1547 C CA . GLU A 1 187 ? 11.867 -23.203 1.097 1 96 187 GLU A CA 1
ATOM 1548 C C . GLU A 1 187 ? 12.828 -22.438 0.186 1 96 187 GLU A C 1
ATOM 1550 O O . GLU A 1 187 ? 12.539 -22.234 -0.994 1 96 187 GLU A O 1
ATOM 1555 N N . TYR A 1 188 ? 13.945 -22.078 0.681 1 96.5 188 TYR A N 1
ATOM 1556 C CA . TYR A 1 188 ? 14.844 -21.203 -0.062 1 96.5 188 TYR A CA 1
ATOM 1557 C C . TYR A 1 188 ? 15.367 -21.906 -1.314 1 96.5 188 TYR A C 1
ATOM 1559 O O . TYR A 1 188 ? 15.781 -23.062 -1.262 1 96.5 188 TYR A O 1
ATOM 1567 N N . GLU A 1 189 ? 15.344 -21.25 -2.424 1 96 189 GLU A N 1
ATOM 1568 C CA . GLU A 1 189 ? 16 -21.562 -3.689 1 96 189 GLU A CA 1
ATOM 1569 C C . GLU A 1 189 ? 16.891 -20.406 -4.145 1 96 189 GLU A C 1
ATOM 1571 O O . GLU A 1 189 ? 16.766 -19.281 -3.666 1 96 189 GLU A O 1
ATOM 1576 N N . GLU A 1 190 ? 17.766 -20.688 -5.004 1 92.12 190 GLU A N 1
ATOM 1577 C CA . GLU A 1 190 ? 18.625 -19.625 -5.512 1 92.12 190 GLU A CA 1
ATOM 1578 C C . GLU A 1 190 ? 17.875 -18.703 -6.465 1 92.12 190 GLU A C 1
ATOM 1580 O O . GLU A 1 190 ? 17.734 -19 -7.652 1 92.12 190 GLU A O 1
ATOM 1585 N N . HIS A 1 191 ? 17.438 -17.719 -6.031 1 93.88 191 HIS A N 1
ATOM 1586 C CA . HIS A 1 191 ? 16.688 -16.672 -6.727 1 93.88 191 HIS A CA 1
ATOM 1587 C C . HIS A 1 191 ? 16.703 -15.367 -5.945 1 93.88 191 HIS A C 1
ATOM 1589 O O . HIS A 1 191 ? 16.578 -15.367 -4.719 1 93.88 191 HIS A O 1
ATOM 1595 N N . PRO A 1 192 ? 16.875 -14.273 -6.578 1 92.31 192 PRO A N 1
ATOM 1596 C CA . PRO A 1 192 ? 17.031 -13 -5.879 1 92.31 192 PRO A CA 1
ATOM 1597 C C . PRO A 1 192 ? 15.734 -12.492 -5.262 1 92.31 192 PRO A C 1
ATOM 1599 O O . PRO A 1 192 ? 15.758 -11.625 -4.383 1 92.31 192 PRO A O 1
ATOM 1602 N N . SER A 1 193 ? 14.57 -12.945 -5.676 1 93.75 193 SER A N 1
ATOM 1603 C CA . SER A 1 193 ? 13.305 -12.359 -5.238 1 93.75 193 SER A CA 1
ATOM 1604 C C . SER A 1 193 ? 12.242 -13.438 -5.031 1 93.75 193 SER A C 1
ATOM 1606 O O . SER A 1 193 ? 11.078 -13.25 -5.402 1 93.75 193 SER A O 1
ATOM 1608 N N . GLN A 1 194 ? 12.594 -14.555 -4.414 1 97.06 194 GLN A N 1
ATOM 1609 C CA . GLN A 1 194 ? 11.656 -15.648 -4.16 1 97.06 194 GLN A CA 1
ATOM 1610 C C . GLN A 1 194 ? 10.539 -15.203 -3.221 1 97.06 194 GLN A C 1
ATOM 1612 O O . GLN A 1 194 ? 10.797 -14.594 -2.184 1 97.06 194 GLN A O 1
ATOM 1617 N N . LYS A 1 195 ? 9.266 -15.375 -3.631 1 98.44 195 LYS A N 1
ATOM 1618 C CA . LYS A 1 195 ? 8.133 -15.094 -2.758 1 98.44 195 LYS A CA 1
ATOM 1619 C C . LYS A 1 195 ? 7.91 -16.234 -1.768 1 98.44 195 LYS A C 1
ATOM 1621 O O . LYS A 1 195 ? 8.094 -17.406 -2.109 1 98.44 195 LYS A O 1
ATOM 1626 N N . PRO A 1 196 ? 7.535 -15.953 -0.532 1 98.31 196 PRO A N 1
ATOM 1627 C CA . PRO A 1 196 ? 7.379 -17 0.48 1 98.31 196 PRO A CA 1
ATOM 1628 C C . PRO A 1 196 ? 6.176 -17.906 0.212 1 98.31 196 PRO A C 1
ATOM 1630 O O . PRO A 1 196 ? 5.141 -17.438 -0.266 1 98.31 196 PRO A O 1
ATOM 1633 N N . GLU A 1 197 ? 6.266 -19.125 0.563 1 98.69 197 GLU A N 1
ATOM 1634 C CA . GLU A 1 197 ? 5.203 -20.109 0.382 1 98.69 197 GLU A CA 1
ATOM 1635 C C . GLU A 1 197 ? 3.936 -19.703 1.122 1 98.69 197 GLU A C 1
ATOM 1637 O O . GLU A 1 197 ? 2.824 -19.938 0.642 1 98.69 197 GLU A O 1
ATOM 1642 N N . ALA A 1 198 ? 4.082 -19.031 2.295 1 98.62 198 ALA A N 1
ATOM 1643 C CA . ALA A 1 198 ? 2.936 -18.609 3.096 1 98.62 198 ALA A CA 1
ATOM 1644 C C . ALA A 1 198 ? 2.07 -17.609 2.328 1 98.62 198 ALA A C 1
ATOM 1646 O O . ALA A 1 198 ? 0.842 -17.641 2.43 1 98.62 198 ALA A O 1
ATOM 1647 N N . LEU A 1 199 ? 2.668 -16.766 1.649 1 98.75 199 LEU A N 1
ATOM 1648 C CA . LEU A 1 199 ? 1.969 -15.789 0.815 1 98.75 199 LEU A CA 1
ATOM 1649 C C . LEU A 1 199 ? 1.115 -16.5 -0.236 1 98.75 199 LEU A C 1
ATOM 1651 O O . LEU A 1 199 ? -0.077 -16.203 -0.365 1 98.75 199 LEU A O 1
ATOM 1655 N N . LEU A 1 200 ? 1.729 -17.438 -0.931 1 98.88 200 LEU A N 1
ATOM 1656 C CA . LEU A 1 200 ? 1.059 -18.141 -2.018 1 98.88 200 LEU A CA 1
ATOM 1657 C C . LEU A 1 200 ? 0.006 -19.109 -1.472 1 98.88 200 LEU A C 1
ATOM 1659 O O . LEU A 1 200 ? -1.021 -19.344 -2.113 1 98.88 200 LEU A O 1
ATOM 1663 N N . GLU A 1 201 ? 0.282 -19.672 -0.343 1 98.88 201 GLU A N 1
ATOM 1664 C CA . GLU A 1 201 ? -0.705 -20.547 0.278 1 98.88 201 GLU A CA 1
ATOM 1665 C C . GLU A 1 201 ? -2.018 -19.812 0.527 1 98.88 201 GLU A C 1
ATOM 1667 O O . GLU A 1 201 ? -3.094 -20.344 0.229 1 98.88 201 GLU A O 1
ATOM 1672 N N . ARG A 1 202 ? -1.945 -18.609 1.081 1 98.88 202 ARG A N 1
ATOM 1673 C CA . ARG A 1 202 ? -3.154 -17.828 1.324 1 98.88 202 ARG A CA 1
ATOM 1674 C C . ARG A 1 202 ? -3.898 -17.547 0.022 1 98.88 202 ARG A C 1
ATOM 1676 O O . ARG A 1 202 ? -5.121 -17.688 -0.044 1 98.88 202 ARG A O 1
ATOM 1683 N N . ILE A 1 203 ? -3.189 -17.203 -0.979 1 98.94 203 ILE A N 1
ATOM 1684 C CA . ILE A 1 203 ? -3.777 -16.844 -2.264 1 98.94 203 ILE A CA 1
ATOM 1685 C C . ILE A 1 203 ? -4.469 -18.047 -2.879 1 98.94 203 ILE A C 1
ATOM 1687 O O . ILE A 1 203 ? -5.629 -17.969 -3.293 1 98.94 203 ILE A O 1
ATOM 1691 N N . VAL A 1 204 ? -3.775 -19.172 -2.893 1 98.94 204 VAL A N 1
ATOM 1692 C CA . VAL A 1 204 ? -4.301 -20.375 -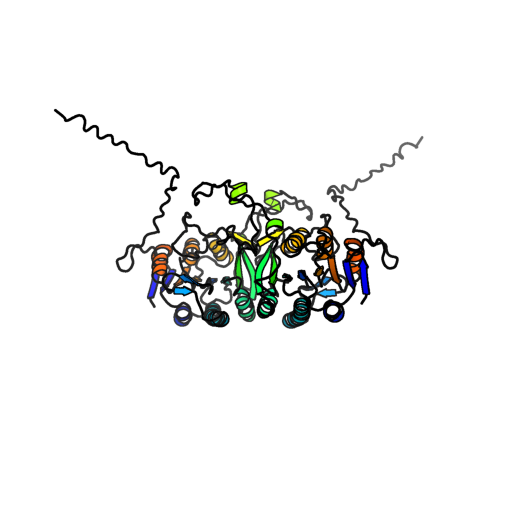3.527 1 98.94 204 VAL A CA 1
ATOM 1693 C C . VAL A 1 204 ? -5.516 -20.891 -2.756 1 98.94 204 VAL A C 1
ATOM 1695 O O . VAL A 1 204 ? -6.543 -21.219 -3.352 1 98.94 204 VAL A O 1
ATOM 1698 N N . LYS A 1 205 ? -5.426 -20.875 -1.454 1 98.88 205 LYS A N 1
ATOM 1699 C CA . LYS A 1 205 ? -6.535 -21.344 -0.629 1 98.88 205 LYS A CA 1
ATOM 1700 C C . LYS A 1 205 ? -7.754 -20.438 -0.779 1 98.88 205 LYS A C 1
ATOM 1702 O O . LYS A 1 205 ? -8.883 -20.922 -0.841 1 98.88 205 LYS A O 1
ATOM 1707 N N . ALA A 1 206 ? -7.562 -19.188 -0.87 1 98.81 206 ALA A N 1
ATOM 1708 C CA . ALA A 1 206 ? -8.648 -18.219 -0.915 1 98.81 206 ALA A CA 1
ATOM 1709 C C . ALA A 1 206 ? -9.375 -18.266 -2.256 1 98.81 206 ALA A C 1
ATOM 1711 O O . ALA A 1 206 ? -10.594 -18.094 -2.316 1 98.81 206 ALA A O 1
ATOM 1712 N N . SER A 1 207 ? -8.602 -18.578 -3.336 1 98.88 207 SER A N 1
ATOM 1713 C CA . SER A 1 207 ? -9.148 -18.203 -4.633 1 98.88 207 SER A CA 1
ATOM 1714 C C . SER A 1 207 ? -9.18 -19.375 -5.594 1 98.88 207 SER A C 1
ATOM 1716 O O . SER A 1 207 ? -9.203 -19.203 -6.812 1 98.88 207 SER A O 1
ATOM 1718 N N . SER A 1 208 ? -9.086 -20.578 -5.109 1 98.88 208 SER A N 1
ATOM 1719 C CA . SER A 1 208 ? -9.188 -21.75 -5.961 1 98.88 208 SER A CA 1
ATOM 1720 C C . SER A 1 208 ? -9.672 -22.969 -5.168 1 98.88 208 SER A C 1
ATOM 1722 O O . SER A 1 208 ? -9.75 -22.922 -3.938 1 98.88 208 SER A O 1
ATOM 1724 N N . HIS A 1 209 ? -10.062 -23.953 -5.879 1 98.75 209 HIS A N 1
ATOM 1725 C CA . HIS A 1 209 ? -10.438 -25.25 -5.336 1 98.75 209 HIS A CA 1
ATOM 1726 C C . HIS A 1 209 ? -9.508 -26.359 -5.836 1 98.75 209 HIS A C 1
ATOM 1728 O O . HIS A 1 209 ? -8.742 -26.141 -6.781 1 98.75 209 HIS A O 1
ATOM 1734 N N . ALA A 1 210 ? -9.594 -27.484 -5.164 1 98.62 210 ALA A N 1
ATOM 1735 C CA . ALA A 1 210 ? -8.875 -28.656 -5.66 1 98.62 210 ALA A CA 1
ATOM 1736 C C . ALA A 1 210 ? -9.203 -28.922 -7.129 1 98.62 210 ALA A C 1
ATOM 1738 O O . ALA A 1 210 ? -10.352 -28.781 -7.547 1 98.62 210 ALA A O 1
ATOM 1739 N N . ASN A 1 211 ? -8.133 -29.219 -7.91 1 98.56 211 ASN A N 1
ATOM 1740 C CA . ASN A 1 211 ? -8.195 -29.594 -9.32 1 98.56 211 ASN A CA 1
ATOM 1741 C C . ASN A 1 211 ? -8.305 -28.359 -10.219 1 98.56 211 ASN A C 1
ATOM 1743 O O . ASN A 1 211 ? -8.273 -28.484 -11.445 1 98.56 211 ASN A O 1
ATOM 1747 N N . ASP A 1 212 ? -8.469 -27.188 -9.633 1 98.88 212 ASP A N 1
ATOM 1748 C CA . ASP A 1 212 ? -8.406 -25.969 -10.438 1 98.88 212 ASP A CA 1
ATOM 1749 C C . ASP A 1 212 ? -7.031 -25.797 -11.078 1 98.88 212 ASP A C 1
ATOM 1751 O O . ASP A 1 212 ? -6.051 -26.391 -10.625 1 98.88 212 ASP A O 1
ATOM 1755 N N . ILE A 1 213 ? -6.996 -25 -12.117 1 98.94 213 ILE A N 1
ATOM 1756 C CA . ILE A 1 213 ? -5.734 -24.75 -12.812 1 98.94 213 ILE A CA 1
ATOM 1757 C C . ILE A 1 213 ? -5.184 -23.391 -12.383 1 98.94 213 ILE A C 1
ATOM 1759 O O . ILE A 1 213 ? -5.855 -22.359 -12.523 1 98.94 213 ILE A O 1
ATOM 1763 N N . ILE A 1 214 ? -3.967 -23.391 -11.836 1 98.94 214 ILE A N 1
ATOM 1764 C CA . ILE A 1 214 ? -3.275 -22.188 -11.383 1 98.94 214 ILE A CA 1
ATOM 1765 C C . ILE A 1 214 ? -2.143 -21.844 -12.352 1 98.94 214 ILE A C 1
ATOM 1767 O O . ILE A 1 214 ? -1.322 -22.703 -12.68 1 98.94 214 ILE A O 1
ATOM 1771 N N . LEU A 1 215 ? -2.105 -20.609 -12.781 1 99 215 LEU A N 1
ATOM 1772 C CA . LEU A 1 215 ? -1.103 -20.141 -13.734 1 99 215 LEU A CA 1
ATOM 1773 C C . LEU A 1 215 ? -0.169 -19.125 -13.102 1 99 215 LEU A C 1
ATOM 1775 O O . LEU A 1 215 ? -0.621 -18.219 -12.398 1 99 215 LEU A O 1
ATOM 1779 N N . ASP A 1 216 ? 1.087 -19.297 -13.312 1 98.94 216 ASP A N 1
ATOM 1780 C CA . ASP A 1 216 ? 2.133 -18.328 -12.992 1 98.94 216 ASP A CA 1
ATOM 1781 C C . ASP A 1 216 ? 3.039 -18.078 -14.195 1 98.94 216 ASP A C 1
ATOM 1783 O O . ASP A 1 216 ? 3.9 -18.906 -14.508 1 98.94 216 ASP A O 1
ATOM 1787 N N . PRO A 1 217 ? 2.924 -16.938 -14.875 1 98.94 217 PRO A N 1
ATOM 1788 C CA . PRO A 1 217 ? 3.668 -16.703 -16.109 1 98.94 217 PRO A CA 1
ATOM 1789 C C . PRO A 1 217 ? 5.113 -16.281 -15.859 1 98.94 217 PRO A C 1
ATOM 1791 O O . PRO A 1 217 ? 5.898 -16.156 -16.797 1 98.94 217 PRO A O 1
ATOM 1794 N N . PHE A 1 218 ? 5.445 -15.992 -14.672 1 98.81 218 PHE A N 1
ATOM 1795 C CA . PHE A 1 218 ? 6.793 -15.648 -14.234 1 98.81 218 PHE A CA 1
ATOM 1796 C C . PHE A 1 218 ? 7.191 -16.438 -13 1 98.81 218 PHE A C 1
ATOM 1798 O O . PHE A 1 218 ? 7.281 -15.883 -11.898 1 98.81 218 PHE A O 1
ATOM 1805 N N . SER A 1 219 ? 7.551 -17.672 -13.188 1 98.75 219 SER A N 1
ATOM 1806 C CA . SER A 1 219 ? 7.488 -18.656 -12.109 1 98.75 219 SER A CA 1
ATOM 1807 C C . SER A 1 219 ? 8.734 -18.594 -11.234 1 98.75 219 SER A C 1
ATOM 1809 O O . SER A 1 219 ? 8.688 -18.938 -10.055 1 98.75 219 SER A O 1
ATOM 1811 N N . GLY A 1 220 ? 9.875 -18.156 -11.852 1 97.94 220 GLY A N 1
ATOM 1812 C CA . GLY A 1 220 ? 11.102 -18.109 -11.07 1 97.94 220 GLY A CA 1
ATOM 1813 C C . GLY A 1 220 ? 11.453 -19.438 -10.43 1 97.94 220 GLY A C 1
ATOM 1814 O O . GLY A 1 220 ? 11.844 -20.391 -11.117 1 97.94 220 GLY A O 1
ATOM 1815 N N . THR A 1 221 ? 11.242 -19.531 -9.094 1 98.06 221 THR A N 1
ATOM 1816 C CA . THR A 1 221 ? 11.562 -20.75 -8.367 1 98.06 221 THR A CA 1
ATOM 1817 C C . THR A 1 221 ? 10.359 -21.688 -8.328 1 98.06 221 THR A C 1
ATOM 1819 O O . THR A 1 221 ? 10.398 -22.719 -7.652 1 98.06 221 THR A O 1
ATOM 1822 N N . PHE A 1 222 ? 9.32 -21.328 -8.914 1 98.75 222 PHE A N 1
ATOM 1823 C CA . PHE A 1 222 ? 8.094 -22.125 -9.055 1 98.75 222 PHE A CA 1
ATOM 1824 C C . PHE A 1 222 ? 7.434 -22.344 -7.703 1 98.75 222 PHE A C 1
ATOM 1826 O O . PHE A 1 222 ? 6.844 -23.391 -7.461 1 98.75 222 PHE A O 1
ATOM 1833 N N . THR A 1 223 ? 7.551 -21.375 -6.844 1 98.81 223 THR A N 1
ATOM 1834 C CA . THR A 1 223 ? 6.891 -21.422 -5.543 1 98.81 223 THR A CA 1
ATOM 1835 C C . THR A 1 223 ? 5.383 -21.562 -5.711 1 98.81 223 THR A C 1
ATOM 1837 O O . THR A 1 223 ? 4.754 -22.391 -5.035 1 98.81 223 THR A O 1
ATOM 1840 N N . THR A 1 224 ? 4.77 -20.828 -6.641 1 98.88 224 THR A N 1
ATOM 1841 C CA . THR A 1 224 ? 3.334 -20.875 -6.887 1 98.88 224 THR A CA 1
ATOM 1842 C C . THR A 1 224 ? 2.902 -22.297 -7.258 1 98.88 224 THR A C 1
ATOM 1844 O O . THR A 1 224 ? 1.966 -22.844 -6.672 1 98.88 224 THR A O 1
ATOM 1847 N N . SER A 1 225 ? 3.588 -22.891 -8.203 1 98.88 225 SER A N 1
ATOM 1848 C CA . SER A 1 225 ? 3.25 -24.234 -8.664 1 98.88 225 SER A CA 1
ATOM 1849 C C . SER A 1 225 ? 3.43 -25.266 -7.551 1 98.88 225 SER A C 1
ATOM 1851 O O . SER A 1 225 ? 2.592 -26.156 -7.375 1 98.88 225 SER A O 1
ATOM 1853 N N . SER A 1 226 ? 4.52 -25.141 -6.832 1 98.75 226 SER A N 1
ATOM 1854 C CA . SER A 1 226 ? 4.809 -26.078 -5.746 1 98.75 226 SER A CA 1
ATOM 1855 C C . SER A 1 226 ? 3.713 -26.031 -4.684 1 98.75 226 SER A C 1
ATOM 1857 O O . SER A 1 226 ? 3.193 -27.078 -4.285 1 98.75 226 SER A O 1
ATOM 1859 N N . VAL A 1 227 ? 3.348 -24.828 -4.227 1 98.88 227 VAL A N 1
ATOM 1860 C CA . VAL A 1 227 ? 2.326 -24.656 -3.199 1 98.88 227 VAL A CA 1
ATOM 1861 C C . VAL A 1 227 ? 0.975 -25.125 -3.727 1 98.88 227 VAL A C 1
ATOM 1863 O O . VAL A 1 227 ? 0.25 -25.844 -3.035 1 98.88 227 VAL A O 1
ATOM 1866 N N . ALA A 1 228 ? 0.609 -24.781 -4.941 1 98.88 228 ALA A N 1
ATOM 1867 C CA . ALA A 1 228 ? -0.669 -25.156 -5.531 1 98.88 228 ALA A CA 1
ATOM 1868 C C . ALA A 1 228 ? -0.787 -26.672 -5.637 1 98.88 228 ALA A C 1
ATOM 1870 O O . ALA A 1 228 ? -1.828 -27.25 -5.309 1 98.88 228 ALA A O 1
ATOM 1871 N N . LYS A 1 229 ? 0.285 -27.312 -6.109 1 98.81 229 LYS A N 1
ATOM 1872 C CA . LYS A 1 229 ? 0.307 -28.766 -6.215 1 98.81 229 LYS A CA 1
ATOM 1873 C C . LYS A 1 229 ? 0.084 -29.422 -4.855 1 98.81 229 LYS A C 1
ATOM 1875 O O . LYS A 1 229 ? -0.705 -30.359 -4.734 1 98.81 229 LYS A O 1
ATOM 1880 N N . SER A 1 230 ? 0.768 -28.906 -3.844 1 98.56 230 SER A N 1
ATOM 1881 C CA . SER A 1 230 ? 0.644 -29.453 -2.5 1 98.56 230 SER A CA 1
ATOM 1882 C C . SER A 1 230 ? -0.783 -29.328 -1.977 1 98.56 230 SER A C 1
ATOM 1884 O O . SER A 1 230 ? -1.192 -30.062 -1.082 1 98.56 230 SER A O 1
ATOM 1886 N N . LEU A 1 231 ? -1.517 -28.391 -2.557 1 98.69 231 LEU A N 1
ATOM 1887 C CA . LEU A 1 231 ? -2.908 -28.172 -2.18 1 98.69 231 LEU A CA 1
ATOM 1888 C C . LEU A 1 231 ? -3.854 -28.828 -3.18 1 98.69 231 LEU A C 1
ATOM 1890 O O . LEU A 1 231 ? -5.039 -28.484 -3.232 1 98.69 231 LEU A O 1
ATOM 1894 N N . HIS A 1 232 ? -3.326 -29.688 -4.043 1 98.62 232 HIS A N 1
ATOM 1895 C CA . HIS A 1 232 ? -4.059 -30.562 -4.945 1 98.62 232 HIS A CA 1
ATOM 1896 C C . HIS A 1 232 ? -4.688 -29.766 -6.094 1 98.62 232 HIS A C 1
ATOM 1898 O O . HIS A 1 232 ? -5.812 -30.062 -6.508 1 98.62 232 HIS A O 1
ATOM 1904 N N . ARG A 1 233 ? -4.027 -28.703 -6.48 1 98.88 233 ARG A N 1
ATOM 1905 C CA . ARG A 1 233 ? -4.406 -28.016 -7.711 1 98.88 233 ARG A CA 1
ATOM 1906 C C . ARG A 1 233 ? -3.512 -28.438 -8.875 1 98.88 233 ARG A C 1
ATOM 1908 O O . ARG A 1 233 ? -2.455 -29.047 -8.664 1 98.88 233 ARG A O 1
ATOM 1915 N N . ARG A 1 234 ? -3.941 -28.219 -10.07 1 98.81 234 ARG A N 1
ATOM 1916 C CA . ARG A 1 234 ? -3.117 -28.328 -11.266 1 98.81 234 ARG A CA 1
ATOM 1917 C C . ARG A 1 234 ? -2.432 -27.016 -11.594 1 98.81 234 ARG A C 1
ATOM 1919 O O . ARG A 1 234 ? -2.965 -25.938 -11.305 1 98.81 234 ARG A O 1
ATOM 1926 N N . THR A 1 235 ? -1.25 -27.094 -12.188 1 98.88 235 THR A N 1
ATOM 1927 C CA . THR A 1 235 ? -0.495 -25.844 -12.312 1 98.88 235 THR A CA 1
ATOM 1928 C C . THR A 1 235 ? 0.128 -25.734 -13.695 1 98.88 235 THR A C 1
ATOM 1930 O O . THR A 1 235 ? 0.403 -26.734 -14.352 1 98.88 235 THR A O 1
ATOM 1933 N N . ILE A 1 236 ? 0.237 -24.547 -14.156 1 98.94 236 ILE A N 1
ATOM 1934 C CA . ILE A 1 236 ? 1.014 -24.141 -15.328 1 98.94 236 ILE A CA 1
ATOM 1935 C C . ILE A 1 236 ? 2.012 -23.062 -14.938 1 98.94 236 ILE A C 1
ATOM 1937 O O . ILE A 1 236 ? 1.617 -21.953 -14.547 1 98.94 236 ILE A O 1
ATOM 1941 N N . GLY A 1 237 ? 3.24 -23.359 -14.969 1 98.94 237 GLY A N 1
ATOM 1942 C CA . GLY A 1 237 ? 4.305 -22.406 -14.734 1 98.94 237 GLY A CA 1
ATOM 1943 C C . GLY A 1 237 ? 5.121 -22.094 -15.969 1 98.94 237 GLY A C 1
ATOM 1944 O O . GLY A 1 237 ? 5.391 -22.984 -16.781 1 98.94 237 GLY A O 1
ATOM 1945 N N . ILE A 1 238 ? 5.523 -20.844 -16.156 1 98.94 238 ILE A N 1
ATOM 1946 C CA . ILE A 1 238 ? 6.324 -20.406 -17.297 1 98.94 238 ILE A CA 1
ATOM 1947 C C . ILE A 1 238 ? 7.57 -19.672 -16.797 1 98.94 238 ILE A C 1
ATOM 1949 O O . ILE A 1 238 ? 7.496 -18.875 -15.859 1 98.94 238 ILE A O 1
ATOM 1953 N N . ASP A 1 239 ? 8.672 -19.953 -17.328 1 98.75 239 ASP A N 1
ATOM 1954 C CA . ASP A 1 239 ? 9.867 -19.141 -17.141 1 98.75 239 ASP A CA 1
ATOM 1955 C C . ASP A 1 239 ? 10.797 -19.234 -18.344 1 98.75 239 ASP A C 1
ATOM 1957 O O . ASP A 1 239 ? 10.828 -20.25 -19.031 1 98.75 239 ASP A O 1
ATOM 1961 N N . SER A 1 240 ? 11.531 -18.203 -18.594 1 98.25 240 SER A N 1
ATOM 1962 C CA . SER A 1 240 ? 12.398 -18.156 -19.766 1 98.25 240 SER A CA 1
ATOM 1963 C C . SER A 1 240 ? 13.805 -18.625 -19.422 1 98.25 240 SER A C 1
ATOM 1965 O O . SER A 1 240 ? 14.617 -18.891 -20.328 1 98.25 240 SER A O 1
ATOM 1967 N N . GLN A 1 241 ? 14.141 -18.641 -18.125 1 97.94 241 GLN A N 1
ATOM 1968 C CA . GLN A 1 241 ? 15.508 -18.953 -17.719 1 97.94 241 GLN A CA 1
ATOM 1969 C C . GLN A 1 241 ? 15.664 -20.438 -17.422 1 97.94 241 GLN A C 1
ATOM 1971 O O . GLN A 1 241 ? 15 -20.984 -16.531 1 97.94 241 GLN A O 1
ATOM 1976 N N . GLU A 1 242 ? 16.578 -21.062 -18.047 1 97.5 242 GLU A N 1
ATOM 1977 C CA . GLU A 1 242 ? 16.797 -22.5 -17.922 1 97.5 242 GLU A CA 1
ATOM 1978 C C . GLU A 1 242 ? 17.109 -22.891 -16.484 1 97.5 242 GLU A C 1
ATOM 1980 O O . GLU A 1 242 ? 16.641 -23.922 -16 1 97.5 242 GLU A O 1
ATOM 1985 N N . GLU A 1 243 ? 17.891 -22.047 -15.844 1 96.56 243 GLU A N 1
ATOM 1986 C CA . GLU A 1 243 ? 18.266 -22.344 -14.461 1 96.56 243 GLU A CA 1
ATOM 1987 C C . GLU A 1 243 ? 17.031 -22.438 -13.562 1 96.56 243 GLU A C 1
ATOM 1989 O O . GLU A 1 243 ? 16.984 -23.234 -12.625 1 96.56 243 GLU A O 1
ATOM 1994 N N . TYR A 1 244 ? 16.047 -21.641 -13.805 1 98.12 244 TYR A N 1
ATOM 1995 C CA . TYR A 1 244 ? 14.812 -21.672 -13.023 1 98.12 244 TYR A CA 1
ATOM 1996 C C . TYR A 1 244 ? 13.953 -22.859 -13.43 1 98.12 244 TYR A C 1
ATOM 1998 O O . TYR A 1 244 ? 13.289 -23.469 -12.578 1 98.12 244 TYR A O 1
ATOM 2006 N N . ILE A 1 245 ? 14.008 -23.219 -14.711 1 98.5 245 ILE A N 1
ATOM 2007 C CA . ILE A 1 245 ? 13.289 -24.391 -15.188 1 98.5 245 ILE A CA 1
ATOM 2008 C C . ILE A 1 245 ? 13.773 -25.641 -14.445 1 98.5 245 ILE A C 1
ATOM 2010 O O . ILE A 1 245 ? 12.969 -26.469 -14.031 1 98.5 245 ILE A O 1
ATOM 2014 N N . LYS A 1 246 ? 15.062 -25.703 -14.242 1 98.12 246 LYS A N 1
ATOM 2015 C CA . LYS A 1 246 ? 15.633 -26.828 -13.523 1 98.12 246 LYS A CA 1
ATOM 2016 C C . LYS A 1 246 ? 15.047 -26.938 -12.125 1 98.12 246 LYS A C 1
ATOM 2018 O O . LYS A 1 246 ? 14.758 -28.047 -11.648 1 98.12 246 LYS A O 1
ATOM 2023 N N . ILE A 1 247 ? 14.852 -25.828 -11.477 1 98.12 247 ILE A N 1
ATOM 2024 C CA . ILE A 1 247 ? 14.242 -25.812 -10.148 1 98.12 247 ILE A CA 1
ATOM 2025 C C . ILE A 1 247 ? 12.805 -26.328 -10.234 1 98.12 247 ILE A C 1
ATOM 2027 O O . ILE A 1 247 ? 12.391 -27.156 -9.414 1 98.12 247 ILE A O 1
ATOM 2031 N N . GLY A 1 248 ? 12.055 -25.875 -11.203 1 98.5 248 GLY A N 1
ATOM 2032 C CA . GLY A 1 248 ? 10.672 -26.312 -11.391 1 98.5 248 GLY A CA 1
ATOM 2033 C C . GLY A 1 248 ? 10.547 -27.797 -11.688 1 98.5 248 GLY A C 1
ATOM 2034 O O . GLY A 1 248 ? 9.664 -28.469 -11.156 1 98.5 248 GLY A O 1
ATOM 2035 N N . LEU A 1 249 ? 11.43 -28.281 -12.562 1 98.75 249 LEU A N 1
ATOM 2036 C CA . LEU A 1 249 ? 11.414 -29.703 -12.898 1 98.75 249 LEU A CA 1
ATOM 2037 C C . LEU A 1 249 ? 11.609 -30.562 -11.656 1 98.75 249 LEU A C 1
ATOM 2039 O O . LEU A 1 249 ? 10.93 -31.578 -11.484 1 98.75 249 LEU A O 1
ATOM 2043 N N . ARG A 1 250 ? 12.469 -30.125 -10.789 1 98.06 250 ARG A N 1
ATOM 2044 C CA . ARG A 1 250 ? 12.719 -30.859 -9.555 1 98.06 250 ARG A CA 1
ATOM 2045 C C . ARG A 1 250 ? 11.562 -30.688 -8.57 1 98.06 250 ARG A C 1
ATOM 2047 O O . ARG A 1 250 ? 10.969 -31.672 -8.125 1 98.06 250 ARG A O 1
ATOM 2054 N N . ARG A 1 251 ? 11.195 -29.391 -8.281 1 96.88 251 ARG A N 1
ATOM 2055 C CA . ARG A 1 251 ? 10.281 -29 -7.203 1 96.88 251 ARG A CA 1
ATOM 2056 C C . ARG A 1 251 ? 8.852 -29.406 -7.527 1 96.88 251 ARG A C 1
ATOM 2058 O O . ARG A 1 251 ? 8.086 -29.766 -6.625 1 96.88 251 ARG A O 1
ATOM 2065 N N . VAL A 1 252 ? 8.484 -29.391 -8.812 1 98.56 252 VAL A N 1
ATOM 2066 C CA . VAL A 1 252 ? 7.082 -29.531 -9.188 1 98.56 252 VAL A CA 1
ATOM 2067 C C . VAL A 1 252 ? 6.863 -30.875 -9.875 1 98.56 252 VAL A C 1
ATOM 2069 O O . VAL A 1 252 ? 5.91 -31.594 -9.562 1 98.56 252 VAL A O 1
ATOM 2072 N N . LEU A 1 253 ? 7.812 -31.328 -10.734 1 98.62 253 LEU A N 1
ATOM 2073 C CA . LEU A 1 253 ? 7.582 -32.531 -11.531 1 98.62 253 LEU A CA 1
ATOM 2074 C C . LEU A 1 253 ? 8.328 -33.719 -10.938 1 98.62 253 LEU A C 1
ATOM 2076 O O . LEU A 1 253 ? 8.117 -34.844 -11.367 1 98.62 253 LEU A O 1
ATOM 2080 N N . GLY A 1 254 ? 9.297 -33.469 -10.008 1 97.81 254 GLY A N 1
ATOM 2081 C CA . GLY A 1 254 ? 10 -34.562 -9.336 1 97.81 254 GLY A CA 1
ATOM 2082 C C . GLY A 1 254 ? 11.102 -35.156 -10.18 1 97.81 254 GLY A C 1
ATOM 2083 O O . GLY A 1 254 ? 11.453 -36.344 -10 1 97.81 254 GLY A O 1
ATOM 2084 N N . TYR A 1 255 ? 11.516 -34.406 -11.117 1 97.69 255 TYR A N 1
ATOM 2085 C CA . TYR A 1 255 ? 12.633 -34.875 -11.922 1 97.69 255 TYR A CA 1
ATOM 2086 C C . TYR A 1 255 ? 13.914 -34.938 -11.094 1 97.69 255 TYR A C 1
ATOM 2088 O O . TYR A 1 255 ? 14.172 -34.062 -10.273 1 97.69 255 TYR A O 1
ATOM 2096 N N . SER A 1 256 ? 14.727 -35.906 -11.328 1 97.25 256 SER A N 1
ATOM 2097 C CA . SER A 1 256 ? 16.016 -36.031 -10.641 1 97.25 256 SER A CA 1
ATOM 2098 C C . SER A 1 256 ? 17.156 -35.562 -11.523 1 97.25 256 SER A C 1
ATOM 2100 O O . SER A 1 256 ? 18.281 -35.344 -11.039 1 97.25 256 SER A O 1
ATOM 2102 N N . GLU A 1 257 ? 16.875 -35.469 -12.836 1 97.12 257 GLU A N 1
ATOM 2103 C CA . GLU A 1 257 ? 17.906 -35.062 -13.789 1 97.12 257 GLU A CA 1
ATOM 2104 C C . GLU A 1 257 ? 17.297 -34.312 -14.969 1 97.12 257 GLU A C 1
ATOM 2106 O O . GLU A 1 257 ? 16.125 -34.5 -15.297 1 97.12 257 GLU A O 1
ATOM 2111 N N . TYR A 1 258 ? 18.109 -33.531 -15.562 1 96.88 258 TYR A N 1
ATOM 2112 C CA . TYR A 1 258 ? 17.766 -32.781 -16.766 1 96.88 258 TYR A CA 1
ATOM 2113 C C . TYR A 1 258 ? 19 -32.562 -17.656 1 96.88 258 TYR A C 1
ATOM 2115 O O . TYR A 1 258 ? 19.984 -31.938 -17.219 1 96.88 258 TYR A O 1
ATOM 2123 N N . ASN A 1 259 ? 18.938 -33.125 -18.844 1 95.56 259 ASN A N 1
ATOM 2124 C CA . ASN A 1 259 ? 20.031 -33.031 -19.812 1 95.56 259 ASN A CA 1
ATOM 2125 C C . ASN A 1 259 ? 21.359 -33.5 -19.219 1 95.56 259 ASN A C 1
ATOM 2127 O O . ASN A 1 259 ? 22.375 -32.812 -19.344 1 95.56 259 ASN A O 1
ATOM 2131 N N . GLY A 1 260 ? 21.312 -34.531 -18.484 1 95.31 260 GLY A N 1
ATOM 2132 C CA . GLY A 1 260 ? 22.516 -35.156 -17.938 1 95.31 260 GLY A CA 1
ATOM 2133 C C . GLY A 1 260 ? 22.969 -34.562 -16.641 1 95.31 260 GLY A C 1
ATOM 2134 O O . GLY A 1 260 ? 23.953 -35 -16.031 1 95.31 260 GLY A O 1
ATOM 2135 N N . GLU A 1 261 ? 22.328 -33.562 -16.25 1 95.94 261 GLU A N 1
ATOM 2136 C CA . GLU A 1 261 ? 22.688 -32.875 -15.008 1 95.94 261 GLU A CA 1
ATOM 2137 C C . GLU A 1 261 ? 21.734 -33.281 -13.875 1 95.94 261 GLU A C 1
ATOM 2139 O O . GLU A 1 261 ? 20.516 -33.281 -14.039 1 95.94 261 GLU A O 1
ATOM 2144 N N . ALA A 1 262 ? 22.266 -33.719 -12.781 1 96.69 262 ALA A N 1
ATOM 2145 C CA . ALA A 1 262 ? 21.453 -34.031 -11.617 1 96.69 262 ALA A CA 1
ATOM 2146 C C . ALA A 1 262 ? 20.766 -32.781 -11.07 1 96.69 262 ALA A C 1
ATOM 2148 O O . ALA A 1 262 ? 21.375 -31.688 -11.016 1 96.69 262 ALA A O 1
ATOM 2149 N N . LEU A 1 263 ? 19.547 -32.906 -10.75 1 96.75 263 LEU A N 1
ATOM 2150 C CA . LEU A 1 263 ? 18.797 -31.797 -10.156 1 96.75 263 LEU A CA 1
ATOM 2151 C C . LEU A 1 263 ? 18.719 -31.953 -8.641 1 96.75 263 LEU A C 1
ATOM 2153 O O . LEU A 1 263 ? 18.047 -32.844 -8.133 1 96.75 263 LEU A O 1
ATOM 2157 N N . ASN A 1 264 ? 19.484 -31.156 -7.898 1 92.5 264 ASN A N 1
ATOM 2158 C CA . ASN A 1 264 ? 19.516 -31.219 -6.441 1 92.5 264 ASN A CA 1
ATOM 2159 C C . ASN A 1 264 ? 19.141 -29.891 -5.805 1 92.5 264 ASN A C 1
ATOM 2161 O O . ASN A 1 264 ? 19.359 -28.828 -6.402 1 92.5 264 ASN A O 1
ATOM 2165 N N . LYS A 1 265 ? 18.578 -30.062 -4.688 1 90.25 265 LYS A N 1
ATOM 2166 C CA . LYS A 1 265 ? 18.375 -28.859 -3.889 1 90.25 265 LYS A CA 1
ATOM 2167 C C . LYS A 1 265 ? 19.703 -28.25 -3.453 1 90.25 265 LYS A C 1
ATOM 2169 O O . LYS A 1 265 ? 20.688 -28.969 -3.268 1 90.25 265 LYS A O 1
ATOM 2174 N N . LEU A 1 266 ? 19.641 -26.984 -3.316 1 85.75 266 LEU A N 1
ATOM 2175 C CA . LEU A 1 266 ? 20.844 -26.297 -2.863 1 85.75 266 LEU A CA 1
ATOM 2176 C C . LEU A 1 266 ? 21.312 -26.844 -1.521 1 85.75 266 LEU A C 1
ATOM 2178 O O . LEU A 1 266 ? 20.516 -26.984 -0.589 1 85.75 266 LEU A O 1
ATOM 2182 N N . GLN A 1 267 ? 22.547 -27.328 -1.469 1 81.88 267 GLN A N 1
ATOM 2183 C CA . GLN A 1 267 ? 23.141 -27.734 -0.207 1 81.88 267 GLN A CA 1
ATOM 2184 C C . GLN A 1 267 ? 23.625 -26.531 0.599 1 81.88 267 GLN A C 1
ATOM 2186 O O . GLN A 1 267 ? 24.5 -25.781 0.149 1 81.88 267 GLN A O 1
ATOM 2191 N N . LYS A 1 268 ? 22.859 -26.266 1.563 1 76.81 268 LYS A N 1
ATOM 2192 C CA . LYS A 1 268 ? 23.156 -25.078 2.359 1 76.81 268 LYS A CA 1
ATOM 2193 C C . LYS A 1 268 ? 24.25 -25.359 3.391 1 76.81 268 LYS A C 1
ATOM 2195 O O . LYS A 1 268 ? 24.344 -26.484 3.906 1 76.81 268 LYS A O 1
ATOM 2200 N N . ASN A 1 269 ? 25.219 -24.547 3.451 1 68.12 269 ASN A N 1
ATOM 2201 C CA . ASN A 1 269 ? 26.234 -24.609 4.5 1 68.12 269 ASN A CA 1
ATOM 2202 C C . ASN A 1 269 ? 25.703 -24.062 5.824 1 68.12 269 ASN A C 1
ATOM 2204 O O . ASN A 1 269 ? 25.438 -22.859 5.949 1 68.12 269 ASN A O 1
ATOM 2208 N N . THR A 1 270 ? 24.969 -24.922 6.5 1 60.09 270 THR A N 1
ATOM 2209 C CA . THR A 1 270 ? 24.391 -24.438 7.75 1 60.09 270 THR A CA 1
ATOM 2210 C C . THR A 1 270 ? 25.469 -24.297 8.82 1 60.09 270 THR A C 1
ATOM 2212 O O . THR A 1 270 ? 25.172 -24.094 9.992 1 60.09 270 THR A O 1
ATOM 2215 N N . LYS A 1 271 ? 26.641 -24.531 8.625 1 48.72 271 LYS A N 1
ATOM 2216 C CA . LYS A 1 271 ? 27.594 -24.406 9.719 1 48.72 271 LYS A CA 1
ATOM 2217 C C . LYS A 1 271 ? 27.719 -22.953 10.18 1 48.72 271 LYS A C 1
ATOM 2219 O O . LYS A 1 271 ? 27.875 -22.047 9.359 1 48.72 271 LYS A O 1
ATOM 2224 N N . ARG A 1 272 ? 27.125 -22.703 11.258 1 48.06 272 ARG A N 1
ATOM 2225 C CA . ARG A 1 272 ? 27.391 -21.438 11.93 1 48.06 272 ARG A CA 1
ATOM 2226 C C . ARG A 1 272 ? 28.875 -21.109 11.945 1 48.06 272 ARG A C 1
ATOM 2228 O O . ARG A 1 272 ? 29.703 -21.953 12.336 1 48.06 272 ARG A O 1
ATOM 2235 N N . LYS A 1 273 ? 29.375 -20.25 10.969 1 41.88 273 LYS A N 1
ATOM 2236 C CA . LYS A 1 273 ? 30.766 -19.844 11.133 1 41.88 273 LYS A CA 1
ATOM 2237 C C . LYS A 1 273 ? 31.078 -19.547 12.594 1 41.88 273 LYS A C 1
ATOM 2239 O O . LYS A 1 273 ? 30.484 -18.641 13.188 1 41.88 273 LYS A O 1
ATOM 2244 N N . ASN A 1 274 ? 31.297 -20.469 13.367 1 38.66 274 ASN A N 1
ATOM 2245 C CA . ASN A 1 274 ? 31.781 -20.219 14.719 1 38.66 274 ASN A CA 1
ATOM 2246 C C . ASN A 1 274 ? 32.875 -19.141 14.719 1 38.66 274 ASN A C 1
ATOM 2248 O O . ASN A 1 274 ? 33.688 -19.078 13.805 1 38.66 274 ASN A O 1
ATOM 2252 N N . SER A 1 275 ? 32.531 -17.984 15.141 1 37.78 275 SER A N 1
ATOM 2253 C CA . SER A 1 275 ? 33.5 -16.891 15.289 1 37.78 275 SER A CA 1
ATOM 2254 C C . SER A 1 275 ? 34.906 -17.422 15.602 1 37.78 275 SER A C 1
ATOM 2256 O O . SER A 1 275 ? 35.875 -16.734 15.391 1 37.78 275 SER A O 1
ATOM 2258 N N . ASN A 1 276 ? 34.906 -18.328 16.594 1 35.28 276 ASN A N 1
ATOM 2259 C CA . ASN A 1 276 ? 36.281 -18.391 17.109 1 35.28 276 ASN A CA 1
ATOM 2260 C C . ASN A 1 276 ? 37.25 -19.031 16.125 1 35.28 276 ASN A C 1
ATOM 2262 O O . ASN A 1 276 ? 37.375 -20.266 16.078 1 35.28 276 ASN A O 1
ATOM 2266 N N . GLY A 1 277 ? 37.125 -18.797 14.852 1 36.03 277 GLY A N 1
ATOM 2267 C CA . GLY A 1 277 ? 38.25 -19.219 14.062 1 36.03 277 GLY A CA 1
ATOM 2268 C C . GLY A 1 277 ? 39.594 -19 14.766 1 36.03 277 GLY A C 1
ATOM 2269 O O . GLY A 1 277 ? 40.25 -17.984 14.555 1 36.03 277 GLY A O 1
ATOM 2270 N N . VAL A 1 278 ? 39.594 -19.188 16.125 1 33.66 278 VAL A N 1
ATOM 2271 C CA . VAL A 1 278 ? 40.969 -19.359 16.609 1 33.66 278 VAL A CA 1
ATOM 2272 C C . VAL A 1 278 ? 41.719 -20.344 15.711 1 33.66 278 VAL A C 1
ATOM 2274 O O . VAL A 1 278 ? 41.25 -21.453 15.484 1 33.66 278 VAL A O 1
ATOM 2277 N N . LYS A 1 279 ? 42.438 -19.781 14.75 1 33.88 279 LYS A N 1
ATOM 2278 C CA . LYS A 1 279 ? 43.531 -20.547 14.156 1 33.88 279 LYS A CA 1
ATOM 2279 C C . LYS A 1 279 ? 44.094 -21.547 15.156 1 33.88 279 LYS A C 1
ATOM 2281 O O . LYS A 1 279 ? 44.594 -21.156 16.219 1 33.88 279 LYS A O 1
ATOM 2286 N N . ASN A 1 280 ? 43.438 -22.578 15.422 1 29.94 280 ASN A N 1
ATOM 2287 C CA . ASN A 1 280 ? 44.125 -23.656 16.125 1 29.94 280 ASN A CA 1
ATOM 2288 C C . ASN A 1 280 ? 45.562 -23.828 15.625 1 29.94 280 ASN A C 1
ATOM 2290 O O . ASN A 1 280 ? 45.781 -24.234 14.477 1 29.94 280 ASN A O 1
ATOM 2294 N N . LYS A 1 281 ? 46.438 -22.656 15.906 1 32.5 281 LYS A N 1
ATOM 2295 C CA . LYS A 1 281 ? 47.844 -23.016 15.875 1 32.5 281 LYS A CA 1
ATOM 2296 C C . LYS A 1 281 ? 48.062 -24.453 16.344 1 32.5 281 LYS A C 1
ATOM 2298 O O . LYS A 1 281 ? 47.781 -24.781 17.5 1 32.5 281 LYS A O 1
ATOM 2303 N N . GLU A 1 282 ? 47.594 -25.312 15.547 1 28.19 282 GLU A N 1
ATOM 2304 C CA . GLU A 1 282 ? 48.094 -26.672 15.695 1 28.19 282 GLU A CA 1
ATOM 2305 C C . GLU A 1 282 ? 49.594 -26.641 16.047 1 28.19 282 GLU A C 1
ATOM 2307 O O . GLU A 1 282 ? 50.438 -26.219 15.25 1 28.19 282 GLU A O 1
ATOM 2312 N N . ASN A 1 283 ? 49.875 -25.906 17.219 1 30.3 283 ASN A N 1
ATOM 2313 C CA . ASN A 1 283 ? 51.156 -26.203 17.875 1 30.3 283 ASN A CA 1
ATOM 2314 C C . ASN A 1 283 ? 51.531 -27.688 17.734 1 30.3 283 ASN A C 1
ATOM 2316 O O . ASN A 1 283 ? 51 -28.531 18.453 1 30.3 283 ASN A O 1
ATOM 2320 N N . THR A 1 284 ? 51.406 -28.094 16.547 1 27.19 284 THR A N 1
ATOM 2321 C CA . THR A 1 284 ? 52.125 -29.328 16.25 1 27.19 284 THR A CA 1
ATOM 2322 C C . THR A 1 284 ? 53.562 -29.234 16.781 1 27.19 284 THR A C 1
ATOM 2324 O O . THR A 1 284 ? 54.406 -28.609 16.156 1 27.19 284 THR A O 1
ATOM 2327 N N . ARG A 1 285 ? 53.688 -28.562 18.031 1 28.69 285 ARG A N 1
ATOM 2328 C CA . ARG A 1 285 ? 54.906 -28.969 18.703 1 28.69 285 ARG A CA 1
ATOM 2329 C C . ARG A 1 285 ? 55.219 -30.453 18.469 1 28.69 285 ARG A C 1
ATOM 2331 O O . ARG A 1 285 ? 54.406 -31.312 18.844 1 28.69 285 ARG A O 1
ATOM 2338 N N . ILE A 1 286 ? 55.656 -30.609 17.25 1 28.25 286 ILE A N 1
ATOM 2339 C CA . ILE A 1 286 ? 56.344 -31.828 16.812 1 28.25 286 ILE A CA 1
ATOM 2340 C C . ILE A 1 286 ? 57.094 -32.469 17.984 1 28.25 286 ILE A C 1
ATOM 2342 O O . ILE A 1 286 ? 57.938 -31.812 18.609 1 28.25 286 ILE A O 1
ATOM 2346 N N . LEU A 1 287 ? 56.344 -33.25 18.766 1 30.95 287 LEU A N 1
ATOM 2347 C CA . LEU A 1 287 ? 56.844 -34.25 19.719 1 30.95 287 LEU A CA 1
ATOM 2348 C C . LEU A 1 287 ? 58.156 -34.812 19.234 1 30.95 287 LEU A C 1
ATOM 2350 O O . LEU A 1 287 ? 58.219 -35.969 18.766 1 30.95 287 LEU A O 1
ATOM 2354 N N . ASN A 1 288 ? 58.625 -34 18.203 1 28.84 288 ASN A N 1
ATOM 2355 C CA . ASN A 1 288 ? 59.844 -34.656 17.75 1 28.84 288 ASN A CA 1
ATOM 2356 C C . ASN A 1 288 ? 60.844 -34.875 18.891 1 28.84 288 ASN A C 1
ATOM 2358 O O . ASN A 1 288 ? 62.031 -35.031 18.656 1 28.84 288 ASN A O 1
ATOM 2362 N N . VAL A 1 289 ? 60.375 -34.25 20.047 1 30.2 289 VAL A N 1
ATOM 2363 C CA . VAL A 1 289 ? 61.469 -34.312 20.984 1 30.2 289 VAL A CA 1
ATOM 2364 C C . VAL A 1 289 ? 61.812 -35.781 21.234 1 30.2 289 VAL A C 1
ATOM 2366 O O . VAL A 1 289 ? 62.812 -36.094 21.891 1 30.2 289 VAL A O 1
ATOM 2369 N N . LEU A 1 290 ? 60.75 -36.594 21.109 1 28.2 290 LEU A N 1
ATOM 2370 C CA . LEU A 1 290 ? 61 -37.812 21.844 1 28.2 290 LEU A CA 1
ATOM 2371 C C . LEU A 1 290 ? 62.188 -38.562 21.234 1 28.2 290 LEU A C 1
ATOM 2373 O O . LEU A 1 290 ? 62.844 -39.344 21.906 1 28.2 290 LEU A O 1
ATOM 2377 N N . SER A 1 291 ? 62.062 -38.656 19.859 1 27.48 291 SER A N 1
ATOM 2378 C CA . SER A 1 291 ? 62.75 -39.875 19.516 1 27.48 291 SER A CA 1
ATOM 2379 C C . SER A 1 291 ? 64.25 -39.719 19.672 1 27.48 291 SER A C 1
ATOM 2381 O O . SER A 1 291 ? 65.062 -40.469 19.062 1 27.48 291 SER A O 1
ATOM 2383 N N . GLU A 1 292 ? 64.688 -38.562 20.219 1 26.61 292 GLU A N 1
ATOM 2384 C CA . GLU A 1 292 ? 66.125 -38.656 20.328 1 26.61 292 GLU A CA 1
ATOM 2385 C C . GLU A 1 292 ? 66.562 -39.812 21.203 1 26.61 292 GLU A C 1
ATOM 2387 O O . GLU A 1 292 ? 67.75 -40.031 21.422 1 26.61 292 GLU A O 1
ATOM 2392 N N . THR A 1 293 ? 65.688 -40.812 21.531 1 23.55 293 THR A N 1
ATOM 2393 C CA . THR A 1 293 ? 66.562 -41.938 21.906 1 23.55 293 THR A CA 1
ATOM 2394 C C . THR A 1 293 ? 67.25 -42.5 20.672 1 23.55 293 THR A C 1
ATOM 2396 O O . THR A 1 293 ? 66.688 -42.594 19.609 1 23.55 293 THR A O 1
ATOM 2399 N N . MET B 1 1 ? -14.961 34.094 3.053 1 91.38 1 MET B N 1
ATOM 2400 C CA . MET B 1 1 ? -13.727 33.562 3.631 1 91.38 1 MET B CA 1
ATOM 2401 C C . MET B 1 1 ? -13.328 34.344 4.879 1 91.38 1 MET B C 1
ATOM 2403 O O . MET B 1 1 ? -13.414 35.562 4.898 1 91.38 1 MET B O 1
ATOM 2407 N N . GLU B 1 2 ? -13.039 33.688 5.98 1 97.06 2 GLU B N 1
ATOM 2408 C CA . GLU B 1 2 ? -12.609 34.312 7.238 1 97.06 2 GLU B CA 1
ATOM 2409 C C . GLU B 1 2 ? -11.234 33.812 7.652 1 97.06 2 GLU B C 1
ATOM 2411 O O . GLU B 1 2 ? -10.859 32.656 7.34 1 97.06 2 GLU B O 1
ATOM 2416 N N . GLN B 1 3 ? -10.539 34.656 8.266 1 98.44 3 GLN B N 1
ATOM 2417 C CA . GLN B 1 3 ? -9.203 34.344 8.758 1 98.44 3 GLN B CA 1
ATOM 2418 C C . GLN B 1 3 ? -9.094 34.594 10.258 1 98.44 3 GLN B C 1
ATOM 2420 O O . GLN B 1 3 ? -9.578 35.594 10.758 1 98.44 3 GLN B O 1
ATOM 2425 N N . PHE B 1 4 ? -8.484 33.656 10.945 1 98.62 4 PHE B N 1
ATOM 2426 C CA . PHE B 1 4 ? -8.164 33.781 12.359 1 98.62 4 PHE B CA 1
ATOM 2427 C C . PHE B 1 4 ? -6.676 33.562 12.602 1 98.62 4 PHE B C 1
ATOM 2429 O O . PHE B 1 4 ? -6.047 32.75 11.906 1 98.62 4 PHE B O 1
ATOM 2436 N N . GLU B 1 5 ? -6.152 34.25 13.57 1 98.31 5 GLU B N 1
ATOM 2437 C CA . GLU B 1 5 ? -4.719 34.094 13.812 1 98.31 5 GLU B CA 1
ATOM 2438 C C . GLU B 1 5 ? -4.379 34.344 15.281 1 98.31 5 GLU B C 1
ATOM 2440 O O . GLU B 1 5 ? -4.953 35.219 15.914 1 98.31 5 GLU B O 1
ATOM 2445 N N . LYS B 1 6 ? -3.525 33.562 15.773 1 97.75 6 LYS B N 1
ATOM 2446 C CA . LYS B 1 6 ? -2.951 33.75 17.094 1 97.75 6 LYS B CA 1
ATOM 2447 C C . LYS B 1 6 ? -1.567 33.125 17.188 1 97.75 6 LYS B C 1
ATOM 2449 O O . LYS B 1 6 ? -1.395 31.938 16.844 1 97.75 6 LYS B O 1
ATOM 2454 N N . ASP B 1 7 ? -0.526 33.812 17.609 1 96 7 ASP B N 1
ATOM 2455 C CA . ASP B 1 7 ? 0.822 33.344 17.922 1 96 7 ASP B CA 1
ATOM 2456 C C . ASP B 1 7 ? 1.418 32.594 16.734 1 96 7 ASP B C 1
ATOM 2458 O O . ASP B 1 7 ? 1.947 31.484 16.906 1 96 7 ASP B O 1
ATOM 2462 N N . GLY B 1 8 ? 1.155 33.031 15.531 1 95 8 GLY B N 1
ATOM 2463 C CA . GLY B 1 8 ? 1.784 32.469 14.352 1 95 8 GLY B CA 1
ATOM 2464 C C . GLY B 1 8 ? 0.986 31.328 13.734 1 95 8 GLY B C 1
ATOM 2465 O O . GLY B 1 8 ? 1.404 30.734 12.734 1 95 8 GLY B O 1
ATOM 2466 N N . ASN B 1 9 ? -0.138 30.984 14.32 1 98.62 9 ASN B N 1
ATOM 2467 C CA . ASN B 1 9 ? -1.027 29.953 13.789 1 98.62 9 ASN B CA 1
ATOM 2468 C C . ASN B 1 9 ? -2.248 30.578 13.109 1 98.62 9 ASN B C 1
ATOM 2470 O O . ASN B 1 9 ? -2.906 31.438 13.68 1 98.62 9 ASN B O 1
ATOM 2474 N N . ILE B 1 10 ? -2.48 30.172 11.922 1 98.88 10 ILE B N 1
ATOM 2475 C CA . ILE B 1 10 ? -3.529 30.781 11.109 1 98.88 10 ILE B CA 1
ATOM 2476 C C . ILE B 1 10 ? -4.57 29.719 10.734 1 98.88 10 ILE B C 1
ATOM 2478 O O . ILE B 1 10 ? -4.223 28.594 10.383 1 98.88 10 ILE B O 1
ATOM 2482 N N . ILE B 1 11 ? -5.801 30.062 10.828 1 98.88 11 ILE B N 1
ATOM 2483 C CA . ILE B 1 11 ? -6.918 29.234 10.391 1 98.88 11 ILE B CA 1
ATOM 2484 C C . ILE B 1 11 ? -7.738 30 9.344 1 98.88 11 ILE B C 1
ATOM 2486 O O . ILE B 1 11 ? -8.141 31.141 9.578 1 98.88 11 ILE B O 1
ATOM 2490 N N . PHE B 1 12 ? -7.961 29.422 8.203 1 98.94 12 PHE B N 1
ATOM 2491 C CA . PHE B 1 12 ? -8.836 29.984 7.176 1 98.94 12 PHE B CA 1
ATOM 2492 C C . PHE B 1 12 ? -10.148 29.203 7.109 1 98.94 12 PHE B C 1
ATOM 2494 O O . PHE B 1 12 ? -10.141 27.969 6.98 1 98.94 12 PHE B O 1
ATOM 2501 N N . HIS B 1 13 ? -11.234 29.859 7.262 1 98.75 13 HIS B N 1
ATOM 2502 C CA . HIS B 1 13 ? -12.555 29.328 6.93 1 98.75 13 HIS B CA 1
ATOM 2503 C C . HIS B 1 13 ? -12.914 29.609 5.477 1 98.75 13 HIS B C 1
ATOM 2505 O O . HIS B 1 13 ? -13.312 30.734 5.133 1 98.75 13 HIS B O 1
ATOM 2511 N N . GLY B 1 14 ? -12.805 28.609 4.613 1 98.5 14 GLY B N 1
ATOM 2512 C CA . GLY B 1 14 ? -13.055 28.812 3.197 1 98.5 14 GLY B CA 1
ATOM 2513 C C . GLY B 1 14 ? -12.727 27.594 2.357 1 98.5 14 GLY B C 1
ATOM 2514 O O . GLY B 1 14 ? -12.336 26.547 2.891 1 98.5 14 GLY B O 1
ATOM 2515 N N . ASP B 1 15 ? -12.922 27.781 1.112 1 98.25 15 ASP B N 1
ATOM 2516 C CA . ASP B 1 15 ? -12.586 26.734 0.147 1 98.25 15 ASP B CA 1
ATOM 2517 C C . ASP B 1 15 ? -11.07 26.594 0.006 1 98.25 15 ASP B C 1
ATOM 2519 O O . ASP B 1 15 ? -10.359 27.578 -0.134 1 98.25 15 ASP B O 1
ATOM 2523 N N . ALA B 1 16 ? -10.602 25.391 0.075 1 98.62 16 ALA B N 1
ATOM 2524 C CA . ALA B 1 16 ? -9.172 25.109 0.075 1 98.62 16 ALA B CA 1
ATOM 2525 C C . ALA B 1 16 ? -8.492 25.719 -1.152 1 98.62 16 ALA B C 1
ATOM 2527 O O . ALA B 1 16 ? -7.465 26.391 -1.036 1 98.62 16 ALA B O 1
ATOM 2528 N N . ILE B 1 17 ? -9.023 25.484 -2.32 1 98.69 17 ILE B N 1
ATOM 2529 C CA . ILE B 1 17 ? -8.414 25.922 -3.568 1 98.69 17 ILE B CA 1
ATOM 2530 C C . ILE B 1 17 ? -8.352 27.453 -3.592 1 98.69 17 ILE B C 1
ATOM 2532 O O . ILE B 1 17 ? -7.316 28.031 -3.939 1 98.69 17 ILE B O 1
ATOM 2536 N N . GLU B 1 18 ? -9.43 28.078 -3.197 1 98.75 18 GLU B N 1
ATOM 2537 C CA . GLU B 1 18 ? -9.484 29.531 -3.186 1 98.75 18 GLU B CA 1
ATOM 2538 C C . GLU B 1 18 ? -8.469 30.125 -2.209 1 98.75 18 GLU B C 1
ATOM 2540 O O . GLU B 1 18 ? -7.773 31.094 -2.529 1 98.75 18 GLU B O 1
ATOM 2545 N N . VAL B 1 19 ? -8.406 29.547 -1.035 1 98.88 19 VAL B N 1
ATOM 2546 C CA . VAL B 1 19 ? -7.477 30.047 -0.028 1 98.88 19 VAL B CA 1
ATOM 2547 C C . VAL B 1 19 ? -6.039 29.859 -0.508 1 98.88 19 VAL B C 1
ATOM 2549 O O . VAL B 1 19 ? -5.219 30.781 -0.413 1 98.88 19 VAL B O 1
ATOM 2552 N N . LEU B 1 20 ? -5.719 28.672 -1.032 1 98.88 20 LEU B N 1
ATOM 2553 C CA . LEU B 1 20 ? -4.375 28.406 -1.534 1 98.88 20 LEU B CA 1
ATOM 2554 C C . LEU B 1 20 ? -3.98 29.406 -2.607 1 98.88 20 LEU B C 1
ATOM 2556 O O . LEU B 1 20 ? -2.883 29.969 -2.562 1 98.88 20 LEU B O 1
ATOM 2560 N N . LYS B 1 21 ? -4.859 29.672 -3.494 1 98.56 21 LYS B N 1
ATOM 2561 C CA . LYS B 1 21 ? -4.594 30.516 -4.652 1 98.56 21 LYS B CA 1
ATOM 2562 C C . LYS B 1 21 ? -4.426 31.984 -4.242 1 98.56 21 LYS B C 1
ATOM 2564 O O . LYS B 1 21 ? -3.551 32.688 -4.754 1 98.56 21 LYS B O 1
ATOM 2569 N N . ASN B 1 22 ? -5.199 32.375 -3.256 1 98.44 22 ASN B N 1
ATOM 2570 C CA . ASN B 1 22 ? -5.336 33.812 -3.049 1 98.44 22 ASN B CA 1
ATOM 2571 C C . ASN B 1 22 ? -4.621 34.25 -1.778 1 98.44 22 ASN B C 1
ATOM 2573 O O . ASN B 1 22 ? -4.285 35.438 -1.635 1 98.44 22 ASN B O 1
ATOM 2577 N N . GLU B 1 23 ? -4.395 33.312 -0.87 1 98.62 23 GLU B N 1
ATOM 2578 C CA . GLU B 1 23 ? -3.973 33.75 0.45 1 98.62 23 GLU B CA 1
ATOM 2579 C C . GLU B 1 23 ? -2.586 33.219 0.802 1 98.62 23 GLU B C 1
ATOM 2581 O O . GLU B 1 23 ? -1.963 33.688 1.759 1 98.62 23 GLU B O 1
ATOM 2586 N N . ILE B 1 24 ? -2.127 32.188 0.104 1 98.81 24 ILE B N 1
ATOM 2587 C CA . ILE B 1 24 ? -0.847 31.609 0.459 1 98.81 24 ILE B CA 1
ATOM 2588 C C . ILE B 1 24 ? 0.186 31.906 -0.622 1 98.81 24 ILE B C 1
ATOM 2590 O O . ILE B 1 24 ? -0.028 31.609 -1.798 1 98.81 24 ILE B O 1
ATOM 2594 N N . ALA B 1 25 ? 1.252 32.5 -0.283 1 98.81 25 ALA B N 1
ATOM 2595 C CA . ALA B 1 25 ? 2.285 32.938 -1.212 1 98.81 25 ALA B CA 1
ATOM 2596 C C . ALA B 1 25 ? 3.047 31.766 -1.798 1 98.81 25 ALA B C 1
ATOM 2598 O O . ALA B 1 25 ? 3.127 30.703 -1.177 1 98.81 25 ALA B O 1
ATOM 2599 N N . ASP B 1 26 ? 3.664 31.953 -2.982 1 98.81 26 ASP B N 1
ATOM 2600 C CA . ASP B 1 26 ? 4.512 30.938 -3.604 1 98.81 26 ASP B CA 1
ATOM 2601 C C . ASP B 1 26 ? 5.695 30.578 -2.701 1 98.81 26 ASP B C 1
ATOM 2603 O O . ASP B 1 26 ? 6.277 31.453 -2.059 1 98.81 26 ASP B O 1
ATOM 2607 N N . GLU B 1 27 ? 6.023 29.266 -2.697 1 98.81 27 GLU B N 1
ATOM 2608 C CA . GLU B 1 27 ? 7.242 28.766 -2.062 1 98.81 27 GLU B CA 1
ATOM 2609 C C . GLU B 1 27 ? 7.395 29.328 -0.652 1 98.81 27 GLU B C 1
ATOM 2611 O O . GLU B 1 27 ? 8.453 29.844 -0.294 1 98.81 27 GLU B O 1
ATOM 2616 N N . SER B 1 28 ? 6.344 29.234 0.135 1 98.88 28 SER B N 1
ATOM 2617 C CA . SER B 1 28 ? 6.34 29.828 1.466 1 98.88 28 SER B CA 1
ATOM 2618 C C . SER B 1 28 ? 6.133 28.781 2.547 1 98.88 28 SER B C 1
ATOM 2620 O O . SER B 1 28 ? 6.242 29.078 3.738 1 98.88 28 SER B O 1
ATOM 2622 N N . ILE B 1 29 ? 5.844 27.531 2.193 1 98.94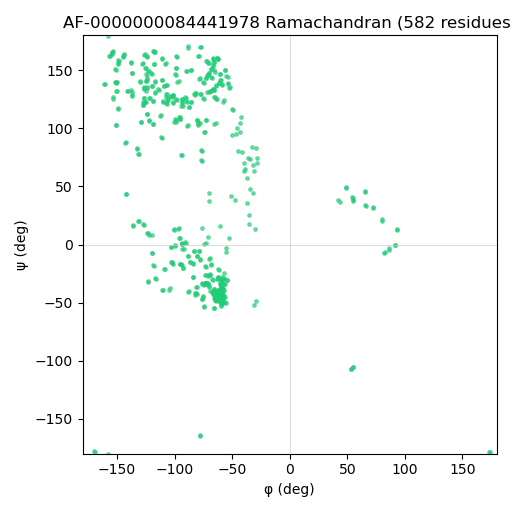 29 ILE B N 1
ATOM 2623 C CA . ILE B 1 29 ? 5.461 26.469 3.131 1 98.94 29 ILE B CA 1
ATOM 2624 C C . ILE B 1 29 ? 6.586 25.453 3.242 1 98.94 29 ILE B C 1
ATOM 2626 O O . ILE B 1 29 ? 7.145 25.016 2.23 1 98.94 29 ILE B O 1
ATOM 2630 N N . ASP B 1 30 ? 6.902 25.016 4.445 1 98.94 30 ASP B N 1
ATOM 2631 C CA . ASP B 1 30 ? 7.98 24.062 4.68 1 98.94 30 ASP B CA 1
ATOM 2632 C C . ASP B 1 30 ? 7.469 22.625 4.574 1 98.94 30 ASP B C 1
ATOM 2634 O O . ASP B 1 30 ? 8.164 21.75 4.055 1 98.94 30 ASP B O 1
ATOM 2638 N N . LEU B 1 31 ? 6.332 22.375 5.082 1 99 31 LEU B N 1
ATOM 2639 C CA . LEU B 1 31 ? 5.723 21.047 5.102 1 99 31 LEU B CA 1
ATOM 2640 C C . LEU B 1 31 ? 4.223 21.141 4.836 1 99 31 LEU B C 1
ATOM 2642 O O . LEU B 1 31 ? 3.535 21.984 5.402 1 99 31 LEU B O 1
ATOM 2646 N N . ILE B 1 32 ? 3.746 20.312 3.934 1 99 32 ILE B N 1
ATOM 2647 C CA . ILE B 1 32 ? 2.318 20.203 3.654 1 99 32 ILE B CA 1
ATOM 2648 C C . ILE B 1 32 ? 1.838 18.781 3.951 1 99 32 ILE B C 1
ATOM 2650 O O . ILE B 1 32 ? 2.455 17.812 3.518 1 99 32 ILE B O 1
ATOM 2654 N N . PHE B 1 33 ? 0.86 18.656 4.793 1 98.94 33 PHE B N 1
ATOM 2655 C CA . PHE B 1 33 ? 0.089 17.422 4.93 1 98.94 33 PHE B CA 1
ATOM 2656 C C . PHE B 1 33 ? -1.302 17.578 4.332 1 98.94 33 PHE B C 1
ATOM 2658 O O . PHE B 1 33 ? -2.041 18.5 4.699 1 98.94 33 PHE B O 1
ATOM 2665 N N . VAL B 1 34 ? -1.648 16.656 3.443 1 98.81 34 VAL B N 1
ATOM 2666 C CA . VAL B 1 34 ? -2.926 16.781 2.75 1 98.81 34 VAL B CA 1
ATOM 2667 C C . VAL B 1 34 ? -3.736 15.5 2.934 1 98.81 34 VAL B C 1
ATOM 2669 O O . VAL B 1 34 ? -3.271 14.406 2.592 1 98.81 34 VAL B O 1
ATOM 2672 N N . ASP B 1 35 ? -4.852 15.602 3.436 1 98.75 35 ASP B N 1
ATOM 2673 C CA . ASP B 1 35 ? -5.84 14.531 3.562 1 98.75 35 ASP B CA 1
ATOM 2674 C C . ASP B 1 35 ? -7.219 15.008 3.109 1 98.75 35 ASP B C 1
ATOM 2676 O O . ASP B 1 35 ? -8.086 15.289 3.938 1 98.75 35 ASP B O 1
ATOM 2680 N N . PRO B 1 36 ? -7.523 14.992 1.831 1 98.5 36 PRO B N 1
ATOM 2681 C CA . PRO B 1 36 ? -8.789 15.5 1.283 1 98.5 36 PRO B CA 1
ATOM 2682 C C . PRO B 1 36 ? -9.945 14.523 1.479 1 98.5 36 PRO B C 1
ATOM 2684 O O . PRO B 1 36 ? -9.742 13.406 1.973 1 98.5 36 PRO B O 1
ATOM 2687 N N . PRO B 1 37 ? -11.125 15.023 1.184 1 97.44 37 PRO B N 1
ATOM 2688 C CA . PRO B 1 37 ? -12.188 14.016 1.054 1 97.44 37 PRO B CA 1
ATOM 2689 C C . PRO B 1 37 ? -11.859 12.945 0.018 1 97.44 37 PRO B C 1
ATOM 2691 O O . PRO B 1 37 ? -11.203 13.227 -0.985 1 97.44 37 PRO B O 1
ATOM 2694 N N . TYR B 1 38 ? -12.352 11.703 0.167 1 96.81 38 TYR B N 1
ATOM 2695 C CA . TYR B 1 38 ? -11.891 10.562 -0.62 1 96.81 38 TYR B CA 1
ATOM 2696 C C . TYR B 1 38 ? -12.891 10.211 -1.712 1 96.81 38 TYR B C 1
ATOM 2698 O O . TYR B 1 38 ? -12.633 9.328 -2.537 1 96.81 38 TYR B O 1
ATOM 2706 N N . ASN B 1 39 ? -14.016 10.859 -1.829 1 96.5 39 ASN B N 1
ATOM 2707 C CA . ASN B 1 39 ? -15.055 10.539 -2.801 1 96.5 39 ASN B CA 1
ATOM 2708 C C . ASN B 1 39 ? -15.68 9.172 -2.523 1 96.5 39 ASN B C 1
ATOM 2710 O O . ASN B 1 39 ? -15.82 8.352 -3.432 1 96.5 39 ASN B O 1
ATOM 2714 N N . ILE B 1 40 ? -15.984 8.93 -1.264 1 91.81 40 ILE B N 1
ATOM 2715 C CA . ILE B 1 40 ? -16.516 7.617 -0.916 1 91.81 40 ILE B CA 1
ATOM 2716 C C . ILE B 1 40 ? -17.875 7.781 -0.224 1 91.81 40 ILE B C 1
ATOM 2718 O O . ILE B 1 40 ? -18.328 6.883 0.491 1 91.81 40 ILE B O 1
ATOM 2722 N N . GLY B 1 41 ? -18.406 8.977 -0.245 1 91.12 41 GLY B N 1
ATOM 2723 C CA . GLY B 1 41 ? -19.797 9.172 0.15 1 91.12 41 GLY B CA 1
ATOM 2724 C C . GLY B 1 41 ? -19.953 9.523 1.616 1 91.12 41 GLY B C 1
ATOM 2725 O O . GLY B 1 41 ? -21.062 9.5 2.15 1 91.12 41 GLY B O 1
ATOM 2726 N N . LYS B 1 42 ? -18.891 9.867 2.271 1 91.25 42 LYS B N 1
ATOM 2727 C CA . LYS B 1 42 ? -18.969 10.281 3.67 1 91.25 42 LYS B CA 1
ATOM 2728 C C . LYS B 1 42 ? -19.594 11.672 3.795 1 91.25 42 LYS B C 1
ATOM 2730 O O . LYS B 1 42 ? -19.562 12.453 2.846 1 91.25 42 LYS B O 1
ATOM 2735 N N . LYS B 1 43 ? -20.094 11.891 4.98 1 92.38 43 LYS B N 1
ATOM 2736 C CA . LYS B 1 43 ? -20.625 13.211 5.293 1 92.38 43 LYS B CA 1
ATOM 2737 C C . LYS B 1 43 ? -19.703 13.961 6.246 1 92.38 43 LYS B C 1
ATOM 2739 O O . LYS B 1 43 ? -19.422 13.492 7.348 1 92.38 43 LYS B O 1
ATOM 2744 N N . PHE B 1 44 ? -19.297 15.031 5.816 1 93.12 44 PHE B N 1
ATOM 2745 C CA . PHE B 1 44 ? -18.484 15.938 6.625 1 93.12 44 PHE B CA 1
ATOM 2746 C C . PHE B 1 44 ? -19.266 17.203 6.953 1 93.12 44 PHE B C 1
ATOM 2748 O O . PHE B 1 44 ? -19.219 18.172 6.191 1 93.12 44 PHE B O 1
ATOM 2755 N N . SER B 1 45 ? -19.922 17.125 8.109 1 93.81 45 SER B N 1
ATOM 2756 C CA . SER B 1 45 ? -20.844 18.219 8.445 1 93.81 45 SER B CA 1
ATOM 2757 C C . SER B 1 45 ? -21.844 18.469 7.316 1 93.81 45 SER B C 1
ATOM 2759 O O . SER B 1 45 ? -22.641 17.594 6.988 1 93.81 45 SER B O 1
ATOM 2761 N N . ARG B 1 46 ? -21.625 19.594 6.609 1 91.69 46 ARG B N 1
ATOM 2762 C CA . ARG B 1 46 ? -22.609 19.922 5.574 1 91.69 46 ARG B CA 1
ATOM 2763 C C . ARG B 1 46 ? -22.109 19.516 4.195 1 91.69 46 ARG B C 1
ATOM 2765 O O . ARG B 1 46 ? -22.812 19.656 3.201 1 91.69 46 ARG B O 1
ATOM 2772 N N . PHE B 1 47 ? -20.953 18.984 4.148 1 92.19 47 PHE B N 1
ATOM 2773 C CA . PHE B 1 47 ? -20.344 18.578 2.891 1 92.19 47 PHE B CA 1
ATOM 2774 C C . PHE B 1 47 ? -20.531 17.078 2.658 1 92.19 47 PHE B C 1
ATOM 2776 O O . PHE B 1 47 ? -20.156 16.266 3.502 1 92.19 47 PHE B O 1
ATOM 2783 N N . LYS B 1 48 ? -21.109 16.828 1.495 1 91.81 48 LYS B N 1
ATOM 2784 C CA . LYS B 1 48 ? -21.203 15.43 1.078 1 91.81 48 LYS B CA 1
ATOM 2785 C C . LYS B 1 48 ? -20.016 15.047 0.19 1 91.81 48 LYS B C 1
ATOM 2787 O O . LYS B 1 48 ? -19.812 15.641 -0.873 1 91.81 48 LYS B O 1
ATOM 2792 N N . ASP B 1 49 ? -19.281 14.117 0.529 1 93 49 ASP B N 1
ATOM 2793 C CA . ASP B 1 49 ? -18.062 13.648 -0.129 1 93 49 ASP B CA 1
ATOM 2794 C C . ASP B 1 49 ? -18.391 12.82 -1.372 1 93 49 ASP B C 1
ATOM 2796 O O . ASP B 1 49 ? -18.234 11.602 -1.372 1 93 49 ASP B O 1
ATOM 2800 N N . SER B 1 50 ? -18.844 13.531 -2.418 1 94.19 50 SER B N 1
ATOM 2801 C CA . SER B 1 50 ? -19.281 12.828 -3.615 1 94.19 50 SER B CA 1
ATOM 2802 C C . SER B 1 50 ? -19.078 13.672 -4.867 1 94.19 50 SER B C 1
ATOM 2804 O O . SER B 1 50 ? -19.438 14.852 -4.887 1 94.19 50 SER B O 1
ATOM 2806 N N . TRP B 1 51 ? -18.516 13.078 -5.82 1 96.44 51 TRP B N 1
ATOM 2807 C CA . TRP B 1 51 ? -18.344 13.633 -7.16 1 96.44 51 TRP B CA 1
ATOM 2808 C C . TRP B 1 51 ? -19.078 12.773 -8.195 1 96.44 51 TRP B C 1
ATOM 2810 O O . TRP B 1 51 ? -19.328 11.586 -7.957 1 96.44 51 TRP B O 1
ATOM 2820 N N . PRO B 1 52 ? -19.469 13.305 -9.32 1 95 52 PRO B N 1
ATOM 2821 C CA . PRO B 1 52 ? -20.234 12.562 -10.312 1 95 52 PRO B CA 1
ATOM 2822 C C . PRO B 1 52 ? -19.469 11.359 -10.875 1 95 52 PRO B C 1
ATOM 2824 O O . PRO B 1 52 ? -20.078 10.414 -11.383 1 95 52 PRO B O 1
ATOM 2827 N N . SER B 1 53 ? -18.109 11.469 -10.867 1 94.81 53 SER B N 1
ATOM 2828 C CA . SER B 1 53 ? -17.266 10.375 -11.336 1 94.81 53 SER B CA 1
ATOM 2829 C C . SER B 1 53 ? -15.883 10.414 -10.688 1 94.81 53 SER B C 1
ATOM 2831 O O . SER B 1 53 ? -15.492 11.438 -10.117 1 94.81 53 SER B O 1
ATOM 2833 N N . ASP B 1 54 ? -15.18 9.289 -10.789 1 93.5 54 ASP B N 1
ATOM 2834 C CA . ASP B 1 54 ? -13.797 9.25 -10.312 1 93.5 54 ASP B CA 1
ATOM 2835 C C . ASP B 1 54 ? -12.938 10.289 -11.031 1 93.5 54 ASP B C 1
ATOM 2837 O O . ASP B 1 54 ? -12.086 10.93 -10.422 1 93.5 54 ASP B O 1
ATOM 2841 N N . ILE B 1 55 ? -13.18 10.406 -12.266 1 96.06 55 ILE B N 1
ATOM 2842 C CA . ILE B 1 55 ? -12.391 11.328 -13.086 1 96.06 55 ILE B CA 1
ATOM 2843 C C . ILE B 1 55 ? -12.68 12.766 -12.656 1 96.06 55 ILE B C 1
ATOM 2845 O O . ILE B 1 55 ? -11.766 13.594 -12.57 1 96.06 55 ILE B O 1
ATOM 2849 N N . ALA B 1 56 ? -13.914 13.102 -12.352 1 98 56 ALA B N 1
ATOM 2850 C CA . ALA B 1 56 ? -14.266 14.43 -11.852 1 98 56 ALA B CA 1
ATOM 2851 C C . ALA B 1 56 ? -13.57 14.727 -10.523 1 98 56 ALA B C 1
ATOM 2853 O O . ALA B 1 56 ? -13.047 15.82 -10.32 1 98 56 ALA B O 1
ATOM 2854 N N . TYR B 1 57 ? -13.617 13.742 -9.711 1 98.31 57 TYR B N 1
ATOM 2855 C CA . TYR B 1 57 ? -12.938 13.867 -8.43 1 98.31 57 TYR B CA 1
ATOM 2856 C C . TYR B 1 57 ? -11.445 14.109 -8.625 1 98.31 57 TYR B C 1
ATOM 2858 O O . TYR B 1 57 ? -10.867 14.992 -7.988 1 98.31 57 TYR B O 1
ATOM 2866 N N . VAL B 1 58 ? -10.836 13.344 -9.445 1 98 58 VAL B N 1
ATOM 2867 C CA . VAL B 1 58 ? -9.406 13.406 -9.703 1 98 58 VAL B CA 1
ATOM 2868 C C . VAL B 1 58 ? -9.047 14.766 -10.312 1 98 58 VAL B C 1
ATOM 2870 O O . VAL B 1 58 ? -8.062 15.391 -9.914 1 98 58 VAL B O 1
ATOM 2873 N N . ASN B 1 59 ? -9.812 15.25 -11.203 1 98.25 59 ASN B N 1
ATOM 2874 C CA . ASN B 1 59 ? -9.57 16.562 -11.812 1 98.25 59 ASN B CA 1
ATOM 2875 C C . ASN B 1 59 ? -9.672 17.688 -10.789 1 98.25 59 ASN B C 1
ATOM 2877 O O . ASN B 1 59 ? -8.891 18.625 -10.828 1 98.25 59 ASN B O 1
ATOM 2881 N N . TRP B 1 60 ? -10.664 17.594 -9.953 1 98.56 60 TRP B N 1
ATOM 2882 C CA . TRP B 1 60 ? -10.781 18.531 -8.844 1 98.56 60 TRP B CA 1
ATOM 2883 C C . TRP B 1 60 ? -9.531 18.484 -7.965 1 98.56 60 TRP B C 1
ATOM 2885 O O . TRP B 1 60 ? -8.992 19.531 -7.586 1 98.56 60 TRP B O 1
ATOM 2895 N N . SER B 1 61 ? -9.055 17.297 -7.75 1 98.81 61 SER B N 1
ATOM 2896 C CA . SER B 1 61 ? -7.906 17.094 -6.871 1 98.81 61 SER B CA 1
ATOM 2897 C C . SER B 1 61 ? -6.637 17.688 -7.477 1 98.81 61 SER B C 1
ATOM 2899 O O . SER B 1 61 ? -5.789 18.219 -6.762 1 98.81 61 SER B O 1
ATOM 2901 N N . TYR B 1 62 ? -6.469 17.516 -8.758 1 98.81 62 TYR B N 1
ATOM 2902 C CA . TYR B 1 62 ? -5.277 18.031 -9.43 1 98.81 62 TYR B CA 1
ATOM 2903 C C . TYR B 1 62 ? -5.137 19.531 -9.234 1 98.81 62 TYR B C 1
ATOM 2905 O O . TYR B 1 62 ? -4.023 20.062 -9.172 1 98.81 62 TYR B O 1
ATOM 2913 N N . GLN B 1 63 ? -6.234 20.203 -9.062 1 98.81 63 GLN B N 1
ATOM 2914 C CA . GLN B 1 63 ? -6.195 21.656 -8.859 1 98.81 63 GLN B CA 1
ATOM 2915 C C . GLN B 1 63 ? -5.516 22 -7.539 1 98.81 63 GLN B C 1
ATOM 2917 O O . GLN B 1 63 ? -4.578 22.812 -7.512 1 98.81 63 GLN B O 1
ATOM 2922 N N . TRP B 1 64 ? -6.02 21.422 -6.48 1 98.81 64 TRP B N 1
ATOM 2923 C CA . TRP B 1 64 ? -5.406 21.781 -5.207 1 98.81 64 TRP B CA 1
ATOM 2924 C C . TRP B 1 64 ? -4.027 21.141 -5.066 1 98.81 64 TRP B C 1
ATOM 2926 O O . TRP B 1 64 ? -3.158 21.672 -4.371 1 98.81 64 TRP B O 1
ATOM 2936 N N . ILE B 1 65 ? -3.74 20.016 -5.723 1 98.94 65 ILE B N 1
ATOM 2937 C CA . ILE B 1 65 ? -2.395 19.453 -5.738 1 98.94 65 ILE B CA 1
ATOM 2938 C C . ILE B 1 65 ? -1.421 20.453 -6.348 1 98.94 65 ILE B C 1
ATOM 2940 O O . ILE B 1 65 ? -0.354 20.719 -5.785 1 98.94 65 ILE B O 1
ATOM 2944 N N . ASP B 1 66 ? -1.788 21.016 -7.465 1 98.94 66 ASP B N 1
ATOM 2945 C CA . ASP B 1 66 ? -0.935 22 -8.133 1 98.94 66 ASP B CA 1
ATOM 2946 C C . ASP B 1 66 ? -0.688 23.203 -7.242 1 98.94 66 ASP B C 1
ATOM 2948 O O . ASP B 1 66 ? 0.43 23.719 -7.18 1 98.94 66 ASP B O 1
ATOM 2952 N N . GLU B 1 67 ? -1.715 23.656 -6.578 1 98.94 67 GLU B N 1
ATOM 2953 C CA . GLU B 1 67 ? -1.563 24.797 -5.672 1 98.94 67 GLU B CA 1
ATOM 2954 C C . GLU B 1 67 ? -0.658 24.438 -4.496 1 98.94 67 GLU B C 1
ATOM 2956 O O . GLU B 1 67 ? 0.144 25.266 -4.055 1 98.94 67 GLU B O 1
ATOM 2961 N N . CYS B 1 68 ? -0.808 23.219 -3.941 1 98.94 68 CYS B N 1
ATOM 2962 C CA . CYS B 1 68 ? 0.087 22.781 -2.881 1 98.94 68 CYS B CA 1
ATOM 2963 C C . CYS B 1 68 ? 1.537 22.797 -3.35 1 98.94 68 CYS B C 1
ATOM 2965 O O . CYS B 1 68 ? 2.428 23.219 -2.615 1 98.94 68 CYS B O 1
ATOM 2967 N N . ILE B 1 69 ? 1.765 22.312 -4.547 1 98.94 69 ILE B N 1
ATOM 2968 C CA . ILE B 1 69 ? 3.115 22.281 -5.098 1 98.94 69 ILE B CA 1
ATOM 2969 C C . ILE B 1 69 ? 3.637 23.703 -5.27 1 98.94 69 ILE B C 1
ATOM 2971 O O . ILE B 1 69 ? 4.797 23.984 -4.961 1 98.94 69 ILE B O 1
ATOM 2975 N N . ARG B 1 70 ? 2.805 24.641 -5.738 1 98.88 70 ARG B N 1
ATOM 2976 C CA . ARG B 1 70 ? 3.184 26.031 -5.941 1 98.88 70 ARG B CA 1
ATOM 2977 C C . ARG B 1 70 ? 3.658 26.656 -4.641 1 98.88 70 ARG B C 1
ATOM 2979 O O . ARG B 1 70 ? 4.66 27.375 -4.621 1 98.88 70 ARG B O 1
ATOM 2986 N N . VAL B 1 71 ? 2.996 26.422 -3.564 1 98.94 71 VAL B N 1
ATOM 2987 C CA . VAL B 1 71 ? 3.25 27.156 -2.326 1 98.94 71 VAL B CA 1
ATOM 2988 C C . VAL B 1 71 ? 4.367 26.469 -1.542 1 98.94 71 VAL B C 1
ATOM 2990 O O . VAL B 1 71 ? 4.891 27.031 -0.577 1 98.94 71 VAL B O 1
ATOM 2993 N N . LEU B 1 72 ? 4.703 25.234 -1.875 1 98.94 72 LEU B N 1
ATOM 2994 C CA . LEU B 1 72 ? 5.754 24.469 -1.211 1 98.94 72 LEU B CA 1
ATOM 2995 C C . LEU B 1 72 ? 7.129 25.062 -1.515 1 98.94 72 LEU B C 1
ATOM 2997 O O . LEU B 1 72 ? 7.438 25.359 -2.668 1 98.94 72 LEU B O 1
ATOM 3001 N N . LYS B 1 73 ? 7.996 25.281 -0.527 1 98.88 73 LYS B N 1
ATOM 3002 C CA . LYS B 1 73 ? 9.367 25.75 -0.699 1 98.88 73 LYS B CA 1
ATOM 3003 C C . LYS B 1 73 ? 10.195 24.734 -1.49 1 98.88 73 LYS B C 1
ATOM 3005 O O . LYS B 1 73 ? 9.883 23.547 -1.509 1 98.88 73 LYS B O 1
ATOM 3010 N N . PRO B 1 74 ? 11.312 25.141 -2.072 1 98.44 74 PRO B N 1
ATOM 3011 C CA . PRO B 1 74 ? 12.188 24.203 -2.787 1 98.44 74 PRO B CA 1
ATOM 3012 C C . PRO B 1 74 ? 12.695 23.078 -1.895 1 98.44 74 PRO B C 1
ATOM 3014 O O . PRO B 1 74 ? 12.852 21.938 -2.355 1 98.44 74 PRO B O 1
ATOM 3017 N N . SER B 1 75 ? 12.859 23.297 -0.665 1 98.38 75 SER B N 1
ATOM 3018 C CA . SER B 1 75 ? 13.344 22.297 0.281 1 98.38 75 SER B CA 1
ATOM 3019 C C . SER B 1 75 ? 12.188 21.609 0.994 1 98.38 75 SER B C 1
ATOM 3021 O O . SER B 1 75 ? 12.398 20.844 1.941 1 98.38 75 SER B O 1
ATOM 3023 N N . GLY B 1 76 ? 10.984 21.953 0.535 1 98.75 76 GLY B N 1
ATOM 3024 C CA . GLY B 1 76 ? 9.797 21.5 1.25 1 98.75 76 GLY B CA 1
ATOM 3025 C C . GLY B 1 76 ? 9.43 20.062 0.956 1 98.75 76 GLY B C 1
ATOM 3026 O O . GLY B 1 76 ? 9.93 19.469 -0.005 1 98.75 76 GLY B O 1
ATOM 3027 N N . THR B 1 77 ? 8.617 19.516 1.839 1 98.94 77 THR B N 1
ATOM 3028 C CA . THR B 1 77 ? 8.102 18.156 1.757 1 98.94 77 THR B CA 1
ATOM 3029 C C . THR B 1 77 ? 6.574 18.156 1.784 1 98.94 77 THR B C 1
ATOM 3031 O O . THR B 1 77 ? 5.961 18.984 2.459 1 98.94 77 THR B O 1
ATOM 3034 N N . MET B 1 78 ? 5.984 17.297 1.027 1 98.94 78 MET B N 1
ATOM 3035 C CA . MET B 1 78 ? 4.535 17.125 1.011 1 98.94 78 MET B CA 1
ATOM 3036 C C . MET B 1 78 ? 4.152 15.672 1.249 1 98.94 78 MET B C 1
ATOM 3038 O O . MET B 1 78 ? 4.715 14.766 0.632 1 98.94 78 MET B O 1
ATOM 3042 N N . TYR B 1 79 ? 3.32 15.445 2.207 1 98.94 79 TYR B N 1
ATOM 3043 C CA . TYR B 1 79 ? 2.646 14.164 2.406 1 98.94 79 TYR B CA 1
ATOM 3044 C C . TYR B 1 79 ? 1.209 14.219 1.905 1 98.94 79 TYR B C 1
ATOM 3046 O O . TYR B 1 79 ? 0.452 15.125 2.271 1 98.94 79 TYR B O 1
ATOM 3054 N N . LEU B 1 80 ? 0.844 13.297 1.104 1 98.81 80 LEU B N 1
ATOM 3055 C CA . LEU B 1 80 ? -0.446 13.305 0.422 1 98.81 80 LEU B CA 1
ATOM 3056 C C . LEU B 1 80 ? -1.189 11.992 0.646 1 98.81 80 LEU B C 1
ATOM 3058 O O . LEU B 1 80 ? -0.686 10.922 0.297 1 98.81 80 LEU B O 1
ATOM 3062 N N . MET B 1 81 ? -2.354 12.094 1.242 1 98.75 81 MET B N 1
ATOM 3063 C CA . MET B 1 81 ? -3.189 10.922 1.48 1 98.75 81 MET B CA 1
ATOM 3064 C C . MET B 1 81 ? -4.398 10.922 0.554 1 98.75 81 MET B C 1
ATOM 3066 O O . MET B 1 81 ? -4.832 11.977 0.084 1 98.75 81 MET B O 1
ATOM 3070 N N . THR B 1 82 ? -4.953 9.812 0.297 1 98.31 82 THR B N 1
ATOM 3071 C CA . THR B 1 82 ? -6.25 9.578 -0.329 1 98.31 82 THR B CA 1
ATOM 3072 C C . THR B 1 82 ? -6.641 8.109 -0.224 1 98.31 82 THR B C 1
ATOM 3074 O O . THR B 1 82 ? -5.957 7.32 0.435 1 98.31 82 THR B O 1
ATOM 3077 N N . SER B 1 83 ? -7.766 7.77 -0.788 1 97.38 83 SER B N 1
ATOM 3078 C CA . SER B 1 83 ? -8.219 6.383 -0.783 1 97.38 83 SER B CA 1
ATOM 3079 C C . SER B 1 83 ? -7.293 5.496 -1.609 1 97.38 83 SER B C 1
ATOM 3081 O O . SER B 1 83 ? -6.574 5.984 -2.482 1 97.38 83 SER B O 1
ATOM 3083 N N . THR B 1 84 ? -7.305 4.203 -1.324 1 97.81 84 THR B N 1
ATOM 3084 C CA . THR B 1 84 ? -6.543 3.244 -2.115 1 97.81 84 THR B CA 1
ATOM 3085 C C . THR B 1 84 ? -6.969 3.291 -3.58 1 97.81 84 THR B C 1
ATOM 3087 O O . THR B 1 84 ? -6.152 3.072 -4.477 1 97.81 84 THR B O 1
ATOM 3090 N N . GLN B 1 85 ? -8.195 3.629 -3.844 1 96.88 85 GLN B N 1
ATOM 3091 C CA . GLN B 1 85 ? -8.734 3.668 -5.199 1 96.88 85 GLN B CA 1
ATOM 3092 C C . GLN B 1 85 ? -8.219 4.887 -5.961 1 96.88 85 GLN B C 1
ATOM 3094 O O . GLN B 1 85 ? -7.984 4.812 -7.172 1 96.88 85 GLN B O 1
ATOM 3099 N N . ALA B 1 86 ? -8.023 5.98 -5.27 1 98.19 86 ALA B N 1
ATOM 3100 C CA . ALA B 1 86 ? -7.668 7.234 -5.93 1 98.19 86 ALA B CA 1
ATOM 3101 C C . ALA B 1 86 ? -6.152 7.41 -5.988 1 98.19 86 ALA B C 1
ATOM 3103 O O . ALA B 1 86 ? -5.641 8.18 -6.805 1 98.19 86 ALA B O 1
ATOM 3104 N N . MET B 1 87 ? -5.414 6.746 -5.176 1 98.81 87 MET B N 1
ATOM 3105 C CA . MET B 1 87 ? -3.984 6.98 -4.98 1 98.81 87 MET B CA 1
ATOM 3106 C C . MET B 1 87 ? -3.217 6.766 -6.281 1 98.81 87 MET B C 1
ATOM 3108 O O . MET B 1 87 ? -2.279 7.504 -6.582 1 98.81 87 MET B O 1
ATOM 3112 N N . PRO B 1 88 ? -3.568 5.773 -7.121 1 98.81 88 PRO B N 1
ATOM 3113 C CA . PRO B 1 88 ? -2.826 5.625 -8.375 1 98.81 88 PRO B CA 1
ATOM 3114 C C . PRO B 1 88 ? -2.879 6.879 -9.242 1 98.81 88 PRO B C 1
ATOM 3116 O O . PRO B 1 88 ? -1.881 7.238 -9.875 1 98.81 88 PRO B O 1
ATOM 3119 N N . TYR B 1 89 ? -3.992 7.559 -9.266 1 98.75 89 TYR B N 1
ATOM 3120 C CA . TYR B 1 89 ? -4.098 8.805 -10.016 1 98.75 89 TYR B CA 1
ATOM 3121 C C . TYR B 1 89 ? -3.174 9.867 -9.438 1 98.75 89 TYR B C 1
ATOM 3123 O O . TYR B 1 89 ? -2.434 10.523 -10.18 1 98.75 89 TYR B O 1
ATOM 3131 N N . PHE B 1 90 ? -3.232 10.023 -8.109 1 98.88 90 PHE B N 1
ATOM 3132 C CA . PHE B 1 90 ? -2.412 11.031 -7.445 1 98.88 90 PHE B CA 1
ATOM 3133 C C . PHE B 1 90 ? -0.93 10.75 -7.664 1 98.88 90 PHE B C 1
ATOM 3135 O O . PHE B 1 90 ? -0.158 11.664 -7.961 1 98.88 90 PHE B O 1
ATOM 3142 N N . ASP B 1 91 ? -0.566 9.469 -7.547 1 98.88 91 ASP B N 1
ATOM 3143 C CA . ASP B 1 91 ? 0.827 9.055 -7.684 1 98.88 91 ASP B CA 1
ATOM 3144 C C . ASP B 1 91 ? 1.374 9.422 -9.062 1 98.88 91 ASP B C 1
ATOM 3146 O O . ASP B 1 91 ? 2.381 10.125 -9.172 1 98.88 91 ASP B O 1
ATOM 3150 N N . LEU B 1 92 ? 0.687 9.023 -10.086 1 98.62 92 LEU B N 1
ATOM 3151 C CA . LEU B 1 92 ? 1.149 9.242 -11.453 1 98.62 92 LEU B CA 1
ATOM 3152 C C . LEU B 1 92 ? 1.166 10.734 -11.789 1 98.62 92 LEU B C 1
ATOM 3154 O O . LEU B 1 92 ? 2.01 11.188 -12.562 1 98.62 92 LEU B O 1
ATOM 3158 N N . TYR B 1 93 ? 0.305 11.477 -11.203 1 98.81 93 TYR B N 1
ATOM 3159 C CA . TYR B 1 93 ? 0.236 12.906 -11.469 1 98.81 93 TYR B CA 1
ATOM 3160 C C . TYR B 1 93 ? 1.368 13.648 -10.758 1 98.81 93 TYR B C 1
ATOM 3162 O O . TYR B 1 93 ? 2.084 14.438 -11.383 1 98.81 93 TYR B O 1
ATOM 3170 N N . VAL B 1 94 ? 1.589 13.367 -9.523 1 98.75 94 VAL B N 1
ATOM 3171 C CA . VAL B 1 94 ? 2.521 14.094 -8.68 1 98.75 94 VAL B CA 1
ATOM 3172 C C . VAL B 1 94 ? 3.957 13.758 -9.078 1 98.75 94 VAL B C 1
ATOM 3174 O O . VAL B 1 94 ? 4.84 14.625 -9.031 1 98.75 94 VAL B O 1
ATOM 3177 N N . ARG B 1 95 ? 4.184 12.539 -9.508 1 98.19 95 ARG B N 1
ATOM 3178 C CA . ARG B 1 95 ? 5.551 12.102 -9.773 1 98.19 95 ARG B CA 1
ATOM 3179 C C . ARG B 1 95 ? 6.133 12.82 -10.984 1 98.19 95 ARG B C 1
ATOM 3181 O O . ARG B 1 95 ? 7.344 12.789 -11.211 1 98.19 95 ARG B O 1
ATOM 3188 N N . GLU B 1 96 ? 5.301 13.422 -11.789 1 97.94 96 GLU B N 1
ATOM 3189 C CA . GLU B 1 96 ? 5.77 14.227 -12.914 1 97.94 96 GLU B CA 1
ATOM 3190 C C . GLU B 1 96 ? 6.246 15.594 -12.453 1 97.94 96 GLU B C 1
ATOM 3192 O O . GLU B 1 96 ? 6.895 16.312 -13.211 1 97.94 96 GLU B O 1
ATOM 3197 N N . LYS B 1 97 ? 5.941 15.961 -11.211 1 98.38 97 LYS B N 1
ATOM 3198 C CA . LYS B 1 97 ? 6.16 17.328 -10.75 1 98.38 97 LYS B CA 1
ATOM 3199 C C . LYS B 1 97 ? 7.062 17.359 -9.523 1 98.38 97 LYS B C 1
ATOM 3201 O O . LYS B 1 97 ? 7.762 18.344 -9.281 1 98.38 97 LYS B O 1
ATOM 3206 N N . LEU B 1 98 ? 6.984 16.359 -8.727 1 98.75 98 LEU B N 1
ATOM 3207 C CA . LEU B 1 98 ? 7.785 16.172 -7.527 1 98.75 98 LEU B CA 1
ATOM 3208 C C . LEU B 1 98 ? 8.5 14.82 -7.562 1 98.75 98 LEU B C 1
ATOM 3210 O O . LEU B 1 98 ? 8.18 13.969 -8.391 1 98.75 98 LEU B O 1
ATOM 3214 N N . THR B 1 99 ? 9.492 14.703 -6.707 1 98.69 99 THR B N 1
ATOM 3215 C CA . THR B 1 99 ? 10.086 13.383 -6.484 1 98.69 99 THR B CA 1
ATOM 3216 C C . THR B 1 99 ? 9.336 12.633 -5.387 1 98.69 99 THR B C 1
ATOM 3218 O O . THR B 1 99 ? 9.258 13.109 -4.25 1 98.69 99 THR B O 1
ATOM 3221 N N . VAL B 1 100 ? 8.789 11.539 -5.758 1 98.69 100 VAL B N 1
ATOM 3222 C CA . VAL B 1 100 ? 8.203 10.656 -4.75 1 98.69 100 VAL B CA 1
ATOM 3223 C C . VAL B 1 100 ? 9.305 9.836 -4.082 1 98.69 100 VAL B C 1
ATOM 3225 O O . VAL B 1 100 ? 9.844 8.898 -4.68 1 98.69 100 VAL B O 1
ATOM 3228 N N . LEU B 1 101 ? 9.625 10.156 -2.867 1 98.06 101 LEU B N 1
ATOM 3229 C CA . LEU B 1 101 ? 10.688 9.461 -2.152 1 98.06 101 LEU B CA 1
ATOM 3230 C C . LEU B 1 101 ? 10.227 8.078 -1.699 1 98.06 101 LEU B C 1
ATOM 3232 O O . LEU B 1 101 ? 10.977 7.105 -1.795 1 98.06 101 LEU B O 1
ATOM 3236 N N . THR B 1 102 ? 9 8.094 -1.159 1 97.81 102 THR B N 1
ATOM 3237 C CA . THR B 1 102 ? 8.508 6.852 -0.571 1 97.81 102 THR B CA 1
ATOM 3238 C C . THR B 1 102 ? 6.988 6.777 -0.66 1 97.81 102 THR B C 1
ATOM 3240 O O . THR B 1 102 ? 6.301 7.793 -0.518 1 97.81 102 THR B O 1
ATOM 3243 N N . ARG B 1 103 ? 6.492 5.625 -0.982 1 98.75 103 ARG B N 1
ATOM 3244 C CA . ARG B 1 103 ? 5.078 5.289 -0.846 1 98.75 103 ARG B CA 1
ATOM 3245 C C . ARG B 1 103 ? 4.809 4.566 0.471 1 98.75 103 ARG B C 1
ATOM 3247 O O . ARG B 1 103 ? 5.215 3.416 0.646 1 98.75 103 ARG B O 1
ATOM 3254 N N . ILE B 1 104 ? 4.117 5.277 1.375 1 98.81 104 ILE B N 1
ATOM 3255 C CA . ILE B 1 104 ? 3.904 4.824 2.746 1 98.81 104 ILE B CA 1
ATOM 3256 C C . ILE B 1 104 ? 2.514 4.207 2.875 1 98.81 104 ILE B C 1
ATOM 3258 O O . ILE B 1 104 ? 1.575 4.625 2.191 1 98.81 104 ILE B O 1
ATOM 3262 N N . VAL B 1 105 ? 2.383 3.219 3.701 1 98.69 105 VAL B N 1
ATOM 3263 C CA . VAL B 1 105 ? 1.061 2.758 4.109 1 98.69 105 VAL B CA 1
ATOM 3264 C C . VAL B 1 105 ? 0.887 2.951 5.617 1 98.69 105 VAL B C 1
ATOM 3266 O O . VAL B 1 105 ? 1.794 2.65 6.395 1 98.69 105 VAL B O 1
ATOM 3269 N N . TRP B 1 106 ? -0.167 3.523 6.051 1 98.75 106 TRP B N 1
ATOM 3270 C CA . TRP B 1 106 ? -0.611 3.549 7.441 1 98.75 106 TRP B CA 1
ATOM 3271 C C . TRP B 1 106 ? -1.621 2.439 7.711 1 98.75 106 TRP B C 1
ATOM 3273 O O . TRP B 1 106 ? -2.752 2.488 7.219 1 98.75 106 TRP B O 1
ATOM 3283 N N . SER B 1 107 ? -1.202 1.477 8.406 1 97.94 107 SER B N 1
ATOM 3284 C CA . SER B 1 107 ? -2.061 0.343 8.734 1 97.94 107 SER B CA 1
ATOM 3285 C C . SER B 1 107 ? -2.645 0.481 10.141 1 97.94 107 SER B C 1
ATOM 3287 O O . SER B 1 107 ? -2.055 1.138 11 1 97.94 107 SER B O 1
ATOM 3289 N N . TYR B 1 108 ? -3.775 -0.092 10.32 1 94.69 108 TYR B N 1
ATOM 3290 C CA . TYR B 1 108 ? -4.488 -0.074 11.594 1 94.69 108 TYR B CA 1
ATOM 3291 C C . TYR B 1 108 ? -5.203 -1.397 11.836 1 94.69 108 TYR B C 1
ATOM 3293 O O . TYR B 1 108 ? -5.336 -2.215 10.922 1 94.69 108 TYR B O 1
ATOM 3301 N N . ASP B 1 109 ? -5.613 -1.694 13.055 1 85.19 109 ASP B N 1
ATOM 3302 C CA . ASP B 1 109 ? -6.004 -3.033 13.484 1 85.19 109 ASP B CA 1
ATOM 3303 C C . ASP B 1 109 ? -7.508 -3.238 13.336 1 85.19 109 ASP B C 1
ATOM 3305 O O . ASP B 1 109 ? -8.031 -4.301 13.672 1 85.19 109 ASP B O 1
ATOM 3309 N N . SER B 1 110 ? -8.211 -2.285 12.875 1 78.62 110 SER B N 1
ATOM 3310 C CA . SER B 1 110 ? -9.656 -2.484 12.836 1 78.62 110 SER B CA 1
ATOM 3311 C C . SER B 1 110 ? -10.25 -1.981 11.523 1 78.62 110 SER B C 1
ATOM 3313 O O . SER B 1 110 ? -9.836 -0.942 11.008 1 78.62 110 SER B O 1
ATOM 3315 N N . SER B 1 111 ? -11.055 -2.926 11.008 1 76.25 111 SER B N 1
ATOM 3316 C CA . SER B 1 111 ? -11.812 -2.529 9.82 1 76.25 111 SER B CA 1
ATOM 3317 C C . SER B 1 111 ? -13.219 -2.078 10.195 1 76.25 111 SER B C 1
ATOM 3319 O O . SER B 1 111 ? -13.789 -2.555 11.18 1 76.25 111 SER B O 1
ATOM 3321 N N . GLY B 1 112 ? -13.648 -1.052 9.531 1 67.31 112 GLY B N 1
ATOM 3322 C CA . GLY B 1 112 ? -15.016 -0.602 9.766 1 67.31 112 GLY B CA 1
ATOM 3323 C C . GLY B 1 112 ? -16.062 -1.636 9.391 1 67.31 112 GLY B C 1
ATOM 3324 O O . GLY B 1 112 ? -17.172 -1.613 9.906 1 67.31 112 GLY B O 1
ATOM 3325 N N . VAL B 1 113 ? -15.719 -2.422 8.43 1 71.06 113 VAL B N 1
ATOM 3326 C CA . VAL B 1 113 ? -16.656 -3.426 7.934 1 71.06 113 VAL B CA 1
ATOM 3327 C C . VAL B 1 113 ? -16 -4.805 7.957 1 71.06 113 VAL B C 1
ATOM 3329 O O . VAL B 1 113 ? -14.805 -4.93 7.699 1 71.06 113 VAL B O 1
ATOM 3332 N N . GLN B 1 114 ? -16.781 -5.746 8.477 1 77.44 114 GLN B N 1
ATOM 3333 C CA . GLN B 1 114 ? -16.297 -7.117 8.391 1 77.44 114 GLN B CA 1
ATOM 3334 C C . GLN B 1 114 ? -16.547 -7.707 7.004 1 77.44 114 GLN B C 1
ATOM 3336 O O . GLN B 1 114 ? -17.672 -8.109 6.691 1 77.44 114 GLN B O 1
ATOM 3341 N N . ALA B 1 115 ? -15.531 -7.777 6.258 1 84.94 115 ALA B N 1
ATOM 3342 C CA . ALA B 1 115 ? -15.641 -8.312 4.906 1 84.94 115 ALA B CA 1
ATOM 3343 C C . ALA B 1 115 ? -15.828 -9.828 4.934 1 84.94 115 ALA B C 1
ATOM 3345 O O . ALA B 1 115 ? -15.242 -10.523 5.766 1 84.94 115 ALA B O 1
ATOM 3346 N N . LYS B 1 116 ? -16.656 -10.289 3.973 1 89.25 116 LYS B N 1
ATOM 3347 C CA . LYS B 1 116 ? -16.953 -11.719 3.941 1 89.25 116 LYS B CA 1
ATOM 3348 C C . LYS B 1 116 ? -16.438 -12.359 2.648 1 89.25 116 LYS B C 1
ATOM 3350 O O . LYS B 1 116 ? -16.094 -13.539 2.629 1 89.25 116 LYS B O 1
ATOM 3355 N N . LYS B 1 117 ? -16.406 -11.562 1.607 1 94.12 117 LYS B N 1
ATOM 3356 C CA . LYS B 1 117 ? -16.109 -12.156 0.305 1 94.12 117 LYS B CA 1
ATOM 3357 C C . LYS B 1 117 ? -14.852 -11.547 -0.31 1 94.12 117 LYS B C 1
ATOM 3359 O O . LYS B 1 117 ? -14.617 -11.68 -1.513 1 94.12 117 LYS B O 1
ATOM 3364 N N . TYR B 1 118 ? -14.148 -10.766 0.399 1 95.81 118 TYR B N 1
ATOM 3365 C CA . TYR B 1 118 ? -12.883 -10.148 0.012 1 95.81 118 TYR B CA 1
ATOM 3366 C C . TYR B 1 118 ? -12.078 -9.742 1.238 1 95.81 118 TYR B C 1
ATOM 3368 O O . TYR B 1 118 ? -12.5 -9.969 2.373 1 95.81 118 TYR B O 1
ATOM 3376 N N . TYR B 1 119 ? -10.969 -9.195 1.038 1 96.69 119 TYR B N 1
ATOM 3377 C CA . TYR B 1 119 ? -10.125 -8.734 2.141 1 96.69 119 TYR B CA 1
ATOM 3378 C C . TYR B 1 119 ? -10.516 -7.324 2.566 1 96.69 119 TYR B C 1
ATOM 3380 O O . TYR B 1 119 ? -10.484 -6.395 1.757 1 96.69 119 TYR B O 1
ATOM 3388 N N . GLY B 1 120 ? -10.852 -7.207 3.838 1 95.44 120 GLY B N 1
ATOM 3389 C CA . GLY B 1 120 ? -11.242 -5.906 4.355 1 95.44 120 GLY B CA 1
ATOM 3390 C C . GLY B 1 120 ? -10.109 -4.902 4.379 1 95.44 120 GLY B C 1
ATOM 3391 O O . GLY B 1 120 ? -8.938 -5.277 4.508 1 95.44 120 GLY B O 1
ATOM 3392 N N . SER B 1 121 ? -10.414 -3.637 4.324 1 94.75 121 SER B N 1
ATOM 3393 C CA . SER B 1 121 ? -9.43 -2.562 4.258 1 94.75 121 SER B CA 1
ATOM 3394 C C . SER B 1 121 ? -8.812 -2.295 5.629 1 94.75 121 SER B C 1
ATOM 3396 O O . SER B 1 121 ? -9.531 -2.057 6.602 1 94.75 121 SER B O 1
ATOM 3398 N N . MET B 1 122 ? -7.465 -2.262 5.637 1 96.5 122 MET B N 1
ATOM 3399 C CA . MET B 1 122 ? -6.762 -2.109 6.906 1 96.5 122 MET B CA 1
ATOM 3400 C C . MET B 1 122 ? -5.625 -1.099 6.785 1 96.5 122 MET B C 1
ATOM 3402 O O . MET B 1 122 ? -4.711 -1.084 7.609 1 96.5 122 MET B O 1
ATOM 3406 N N . TYR B 1 123 ? -5.66 -0.297 5.723 1 97.88 123 TYR B N 1
ATOM 3407 C CA . TYR B 1 123 ? -4.617 0.715 5.621 1 97.88 123 TYR B CA 1
ATOM 3408 C C . TYR B 1 123 ? -5.066 1.876 4.742 1 97.88 123 TYR B C 1
ATOM 3410 O O . TYR B 1 123 ? -6.035 1.756 3.99 1 97.88 123 TYR B O 1
ATOM 3418 N N . GLU B 1 124 ? -4.391 2.959 4.875 1 98.12 124 GLU B N 1
ATOM 3419 C CA . GLU B 1 124 ? -4.477 4.094 3.959 1 98.12 124 GLU B CA 1
ATOM 3420 C C . GLU B 1 124 ? -3.104 4.465 3.41 1 98.12 124 GLU B C 1
ATOM 3422 O O . GLU B 1 124 ? -2.105 4.422 4.133 1 98.12 124 GLU B O 1
ATOM 3427 N N . PRO B 1 125 ? -3.062 4.809 2.148 1 98.81 125 PRO B N 1
ATOM 3428 C CA . PRO B 1 125 ? -1.78 5.137 1.52 1 98.81 125 PRO B CA 1
ATOM 3429 C C . PRO B 1 125 ? -1.386 6.602 1.715 1 98.81 125 PRO B C 1
ATOM 3431 O O . PRO B 1 125 ? -2.254 7.469 1.837 1 98.81 125 PRO B O 1
ATOM 3434 N N . ILE B 1 126 ? -0.094 6.855 1.754 1 98.94 126 ILE B N 1
ATOM 3435 C CA . ILE B 1 126 ? 0.478 8.195 1.871 1 98.94 126 ILE B CA 1
ATOM 3436 C C . ILE B 1 126 ? 1.656 8.336 0.912 1 98.94 126 ILE B C 1
ATOM 3438 O O . ILE B 1 126 ? 2.562 7.5 0.9 1 98.94 126 ILE B O 1
ATOM 3442 N N . LEU B 1 127 ? 1.672 9.375 0.097 1 98.94 127 LEU B N 1
ATOM 3443 C CA . LEU B 1 127 ? 2.852 9.711 -0.694 1 98.94 127 LEU B CA 1
ATOM 3444 C C . LEU B 1 127 ? 3.756 10.672 0.064 1 98.94 127 LEU B C 1
ATOM 3446 O O . LEU B 1 127 ? 3.285 11.672 0.612 1 98.94 127 LEU B O 1
ATOM 3450 N N . HIS B 1 128 ? 4.973 10.336 0.189 1 98.88 128 HIS B N 1
ATOM 3451 C CA . HIS B 1 128 ? 6.039 11.195 0.701 1 98.88 128 HIS B CA 1
ATOM 3452 C C . HIS B 1 128 ? 6.863 11.789 -0.437 1 98.88 128 HIS B C 1
ATOM 3454 O O . HIS B 1 128 ? 7.652 11.086 -1.074 1 98.88 128 HIS B O 1
ATOM 3460 N N . CYS B 1 129 ? 6.668 13.125 -0.668 1 98.81 129 CYS B N 1
ATOM 3461 C CA . CYS B 1 129 ? 7.203 13.781 -1.858 1 98.81 129 CYS B CA 1
ATOM 3462 C C . CYS B 1 129 ? 8.055 14.984 -1.483 1 98.81 129 CYS B C 1
ATOM 3464 O O . CYS B 1 129 ? 7.781 15.656 -0.488 1 98.81 129 CYS B O 1
ATOM 3466 N N . VAL B 1 130 ? 9 15.258 -2.352 1 98.81 130 VAL B N 1
ATOM 3467 C CA . VAL B 1 130 ? 9.836 16.438 -2.148 1 98.81 130 VAL B CA 1
ATOM 3468 C C . VAL B 1 130 ? 10.047 17.156 -3.479 1 98.81 130 VAL B C 1
ATOM 3470 O O . VAL B 1 130 ? 9.961 16.547 -4.543 1 98.81 130 VAL B O 1
ATOM 3473 N N . LYS B 1 131 ? 10.336 18.406 -3.4 1 97.31 131 LYS B N 1
ATOM 3474 C CA . LYS B 1 131 ? 10.625 19.203 -4.598 1 97.31 131 LYS B CA 1
ATOM 3475 C C . LYS B 1 131 ? 12.055 18.984 -5.07 1 97.31 131 LYS B C 1
ATOM 3477 O O . LYS B 1 131 ? 12.312 18.875 -6.273 1 97.31 131 LYS B O 1
ATOM 3482 N N . ASP B 1 132 ? 12.977 18.953 -4.141 1 97.88 132 ASP B N 1
ATOM 3483 C CA . ASP B 1 132 ? 14.391 18.734 -4.426 1 97.88 132 ASP B CA 1
ATOM 3484 C C . ASP B 1 132 ? 14.938 17.516 -3.68 1 97.88 132 ASP B C 1
ATOM 3486 O O . ASP B 1 132 ? 15.18 17.594 -2.473 1 97.88 132 ASP B O 1
ATOM 3490 N N . PRO B 1 133 ? 15.164 16.438 -4.383 1 97.62 133 PRO B N 1
ATOM 3491 C CA . PRO B 1 133 ? 15.609 15.219 -3.711 1 97.62 133 PRO B CA 1
ATOM 3492 C C . PRO B 1 133 ? 17.031 15.336 -3.162 1 97.62 133 PRO B C 1
ATOM 3494 O O . PRO B 1 133 ? 17.469 14.477 -2.393 1 97.62 133 PRO B O 1
ATOM 3497 N N . GLU B 1 134 ? 17.703 16.344 -3.551 1 97.56 134 GLU B N 1
ATOM 3498 C CA . GLU B 1 134 ? 19.062 16.531 -3.059 1 97.56 134 GLU B CA 1
ATOM 3499 C C . GLU B 1 134 ? 19.078 17.469 -1.858 1 97.56 134 GLU B C 1
ATOM 3501 O O . GLU B 1 134 ? 20.125 17.625 -1.206 1 97.56 134 GLU B O 1
ATOM 3506 N N . ASN B 1 135 ? 17.969 18.188 -1.725 1 98 135 ASN B N 1
ATOM 3507 C CA . ASN B 1 135 ? 17.906 19.172 -0.655 1 98 135 ASN B CA 1
ATOM 3508 C C . ASN B 1 135 ? 16.516 19.234 -0.036 1 98 135 ASN B C 1
ATOM 3510 O O . ASN B 1 135 ? 15.695 20.078 -0.433 1 98 135 ASN B O 1
ATOM 3514 N N . TYR B 1 136 ? 16.203 18.453 0.955 1 98.5 136 TYR B N 1
ATOM 3515 C CA . TYR B 1 136 ? 14.961 18.453 1.711 1 98.5 136 TYR B CA 1
ATOM 3516 C C . TYR B 1 136 ? 15.211 18.109 3.174 1 98.5 136 TYR B C 1
ATOM 3518 O O . TYR B 1 136 ? 16.281 17.594 3.523 1 98.5 136 TYR B O 1
ATOM 3526 N N . THR B 1 137 ? 14.289 18.422 3.998 1 98.38 137 THR B N 1
ATOM 3527 C CA . THR B 1 137 ? 14.383 18.156 5.43 1 98.38 137 THR B CA 1
ATOM 3528 C C . THR B 1 137 ? 13.984 16.719 5.734 1 98.38 137 THR B C 1
ATOM 3530 O O . THR B 1 137 ? 12.93 16.25 5.312 1 98.38 137 THR B O 1
ATOM 3533 N N . PHE B 1 138 ? 14.82 16 6.461 1 98.44 138 PHE B N 1
ATOM 3534 C CA . PHE B 1 138 ? 14.523 14.68 7 1 98.44 138 PHE B CA 1
ATOM 3535 C C . PHE B 1 138 ? 15.289 14.438 8.297 1 98.44 138 PHE B C 1
ATOM 3537 O O . PHE B 1 138 ? 16.469 14.078 8.266 1 98.44 138 PHE B O 1
ATOM 3544 N N . ASN B 1 139 ? 14.57 14.555 9.367 1 98.31 139 ASN B N 1
ATOM 3545 C CA . ASN B 1 139 ? 15.188 14.422 10.688 1 98.31 139 ASN B CA 1
ATOM 3546 C C . ASN B 1 139 ? 15.07 12.992 11.211 1 98.31 139 ASN B C 1
ATOM 3548 O O . ASN B 1 139 ? 14.359 12.742 12.188 1 98.31 139 ASN B O 1
ATOM 3552 N N . SER B 1 140 ? 15.891 12.125 10.695 1 96.38 140 SER B N 1
ATOM 3553 C CA . SER B 1 140 ? 15.812 10.703 11.008 1 96.38 140 SER B CA 1
ATOM 3554 C C . SER B 1 140 ? 15.969 10.461 12.508 1 96.38 140 SER B C 1
ATOM 3556 O O . SER B 1 140 ? 15.305 9.594 13.07 1 96.38 140 SER B O 1
ATOM 3558 N N . HIS B 1 141 ? 16.734 11.219 13.242 1 95.94 141 HIS B N 1
ATOM 3559 C CA . HIS B 1 141 ? 17.031 11.008 14.656 1 95.94 141 HIS B CA 1
ATOM 3560 C C . HIS B 1 141 ? 15.797 11.258 15.516 1 95.94 141 HIS B C 1
ATOM 3562 O O . HIS B 1 141 ? 15.664 10.695 16.609 1 95.94 141 HIS B O 1
ATOM 3568 N N . ASP B 1 142 ? 14.938 12.07 14.992 1 97.38 142 ASP B N 1
ATOM 3569 C CA . ASP B 1 142 ? 13.773 12.484 15.773 1 97.38 142 ASP B CA 1
ATOM 3570 C C . ASP B 1 142 ? 12.656 11.445 15.68 1 97.38 142 ASP B C 1
ATOM 3572 O O . ASP B 1 142 ? 11.648 11.547 16.375 1 97.38 142 ASP B O 1
ATOM 3576 N N . ILE B 1 143 ? 12.828 10.383 14.828 1 97.38 143 ILE B N 1
ATOM 3577 C CA . ILE B 1 143 ? 11.695 9.484 14.602 1 97.38 143 ILE B CA 1
ATOM 3578 C C . ILE B 1 143 ? 12.141 8.031 14.766 1 97.38 143 ILE B C 1
ATOM 3580 O O . ILE B 1 143 ? 11.5 7.117 14.25 1 97.38 143 ILE B O 1
ATOM 3584 N N . LEU B 1 144 ? 13.203 7.812 15.422 1 94.94 144 LEU B N 1
ATOM 3585 C CA . LEU B 1 144 ? 13.711 6.461 15.602 1 94.94 144 LEU B CA 1
ATOM 3586 C C . LEU B 1 144 ? 12.711 5.598 16.359 1 94.94 144 LEU B C 1
ATOM 3588 O O . LEU B 1 144 ? 12.039 6.082 17.281 1 94.94 144 LEU B O 1
ATOM 3592 N N . VAL B 1 145 ? 12.578 4.402 15.914 1 92.38 145 VAL B N 1
ATOM 3593 C CA . VAL B 1 145 ? 11.719 3.424 16.578 1 92.38 145 VAL B CA 1
ATOM 3594 C C . VAL B 1 145 ? 12.562 2.244 17.062 1 92.38 145 VAL B C 1
ATOM 3596 O O . VAL B 1 145 ? 13.719 2.088 16.656 1 92.38 145 VAL B O 1
ATOM 3599 N N . GLU B 1 146 ? 11.938 1.447 17.906 1 87.38 146 GLU B N 1
ATOM 3600 C CA . GLU B 1 146 ? 12.641 0.268 18.406 1 87.38 146 GLU B CA 1
ATOM 3601 C C . GLU B 1 146 ? 12.891 -0.739 17.297 1 87.38 146 GLU B C 1
ATOM 3603 O O . GLU B 1 146 ? 12.008 -1.005 16.469 1 87.38 146 GLU B O 1
ATOM 3608 N N . ALA B 1 147 ? 14.109 -1.227 17.266 1 80.94 147 ALA B N 1
ATOM 3609 C CA . ALA B 1 147 ? 14.453 -2.303 16.328 1 80.94 147 ALA B CA 1
ATOM 3610 C C . ALA B 1 147 ? 14.203 -3.67 16.969 1 80.94 147 ALA B C 1
ATOM 3612 O O . ALA B 1 147 ? 14.75 -3.977 18.031 1 80.94 147 ALA B O 1
ATOM 3613 N N . LYS B 1 148 ? 13.391 -4.492 16.359 1 70.75 148 LYS B N 1
ATOM 3614 C CA . LYS B 1 148 ? 13.062 -5.793 16.922 1 70.75 148 LYS B CA 1
ATOM 3615 C C . LYS B 1 148 ? 14.305 -6.672 17.047 1 70.75 148 LYS B C 1
ATOM 3617 O O . LYS B 1 148 ? 14.469 -7.391 18.031 1 70.75 148 LYS B O 1
ATOM 3622 N N . THR B 1 149 ? 15.195 -6.656 16.031 1 61.66 149 THR B N 1
ATOM 3623 C CA . THR B 1 149 ? 16.375 -7.52 16 1 61.66 149 THR B CA 1
ATOM 3624 C C . THR B 1 149 ? 17.312 -7.199 17.156 1 61.66 149 THR B C 1
ATOM 3626 O O . THR B 1 149 ? 17.844 -8.109 17.797 1 61.66 149 THR B O 1
ATOM 3629 N N . GLY B 1 150 ? 17.578 -5.98 17.406 1 49.97 150 GLY B N 1
ATOM 3630 C CA . GLY B 1 150 ? 18.5 -5.559 18.453 1 49.97 150 GLY B CA 1
ATOM 3631 C C . GLY B 1 150 ? 17.859 -5.531 19.828 1 49.97 150 GLY B C 1
ATOM 3632 O O . GLY B 1 150 ? 18.422 -6.02 20.797 1 49.97 150 GLY B O 1
ATOM 3633 N N . ALA B 1 151 ? 16.734 -5.027 19.812 1 53.88 151 ALA B N 1
ATOM 3634 C CA . ALA B 1 151 ? 16.094 -4.754 21.094 1 53.88 151 ALA B CA 1
ATOM 3635 C C . ALA B 1 151 ? 15.469 -6.02 21.672 1 53.88 151 ALA B C 1
ATOM 3637 O O . ALA B 1 151 ? 15.594 -6.289 22.875 1 53.88 151 ALA B O 1
ATOM 3638 N N . LYS B 1 152 ? 14.961 -6.773 20.781 1 58.12 152 LYS B N 1
ATOM 3639 C CA . LYS B 1 152 ? 14.234 -7.93 21.297 1 58.12 152 LYS B CA 1
ATOM 3640 C C . LYS B 1 152 ? 15.047 -9.211 21.141 1 58.12 152 LYS B C 1
ATOM 3642 O O . LYS B 1 152 ? 15.133 -10.016 22.078 1 58.12 152 LYS B O 1
ATOM 3647 N N . ARG B 1 153 ? 15.766 -9.227 19.938 1 59.22 153 ARG B N 1
ATOM 3648 C CA . ARG B 1 153 ? 16.469 -10.477 19.688 1 59.22 153 ARG B CA 1
ATOM 3649 C C . ARG B 1 153 ? 17.906 -10.406 20.203 1 59.22 153 ARG B C 1
ATOM 3651 O O . ARG B 1 153 ? 18.562 -11.438 20.344 1 59.22 153 ARG B O 1
ATOM 3658 N N . LYS B 1 154 ? 18.359 -9.273 20.719 1 58.06 154 LYS B N 1
ATOM 3659 C CA . LYS B 1 154 ? 19.672 -9.062 21.297 1 58.06 154 LYS B CA 1
ATOM 3660 C C . LYS B 1 154 ? 20.766 -9.711 20.438 1 58.06 154 LYS B C 1
ATOM 3662 O O . LYS B 1 154 ? 21.672 -10.352 20.969 1 58.06 154 LYS B O 1
ATOM 3667 N N . LEU B 1 155 ? 20.469 -9.594 19.094 1 58.44 155 LEU B N 1
ATOM 3668 C CA . LEU B 1 155 ? 21.406 -10.25 18.188 1 58.44 155 LEU B CA 1
ATOM 3669 C C . LEU B 1 155 ? 22.703 -9.453 18.078 1 58.44 155 LEU B C 1
ATOM 3671 O O . LEU B 1 155 ? 22.703 -8.234 18.297 1 58.44 155 LEU B O 1
ATOM 3675 N N . ILE B 1 156 ? 23.859 -10.133 18.062 1 58.69 156 ILE B N 1
ATOM 3676 C CA . ILE B 1 156 ? 25.188 -9.555 17.906 1 58.69 156 ILE B CA 1
ATOM 3677 C C . ILE B 1 156 ? 25.578 -9.555 16.422 1 58.69 156 ILE B C 1
ATOM 3679 O O . ILE B 1 156 ? 25.359 -10.539 15.719 1 58.69 156 ILE B O 1
ATOM 3683 N N . ASP B 1 157 ? 25.812 -8.398 15.891 1 60.91 157 ASP B N 1
ATOM 3684 C CA . ASP B 1 157 ? 26.312 -8.242 14.531 1 60.91 157 ASP B CA 1
ATOM 3685 C C . ASP B 1 157 ? 27.781 -8.648 14.438 1 60.91 157 ASP B C 1
ATOM 3687 O O . ASP B 1 157 ? 28.656 -7.98 15 1 60.91 157 ASP B O 1
ATOM 3691 N N . TYR B 1 158 ? 28.016 -9.742 13.859 1 56.62 158 TYR B N 1
ATOM 3692 C CA . TYR B 1 158 ? 29.359 -10.297 13.82 1 56.62 158 TYR B CA 1
ATOM 3693 C C . TYR B 1 158 ? 30.094 -9.883 12.547 1 56.62 158 TYR B C 1
ATOM 3695 O O . TYR B 1 158 ? 31.25 -10.266 12.336 1 56.62 158 TYR B O 1
ATOM 3703 N N . ARG B 1 159 ? 29.438 -9.148 11.805 1 55.53 159 ARG B N 1
ATOM 3704 C CA . ARG B 1 159 ? 30.016 -8.844 10.508 1 55.53 159 ARG 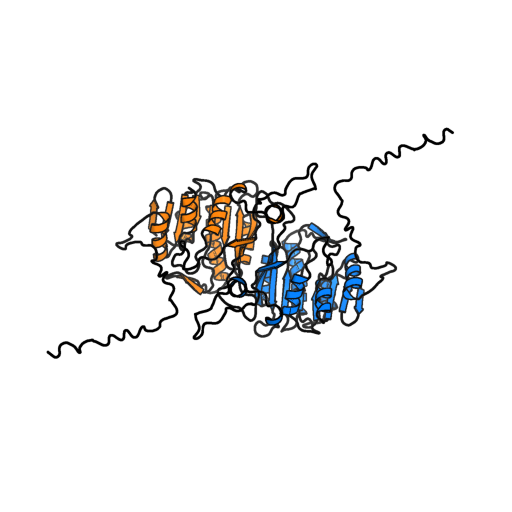B CA 1
ATOM 3705 C C . ARG B 1 159 ? 31.219 -7.91 10.648 1 55.53 159 ARG B C 1
ATOM 3707 O O . ARG B 1 159 ? 32.062 -7.836 9.766 1 55.53 159 ARG B O 1
ATOM 3714 N N . GLY B 1 160 ? 31.312 -7.07 11.68 1 52.31 160 GLY B N 1
ATOM 3715 C CA . GLY B 1 160 ? 32.406 -6.148 11.867 1 52.31 160 GLY B CA 1
ATOM 3716 C C . GLY B 1 160 ? 33.562 -6.758 12.641 1 52.31 160 GLY B C 1
ATOM 3717 O O . GLY B 1 160 ? 33.531 -7.941 12.984 1 52.31 160 GLY B O 1
ATOM 3718 N N . SER B 1 161 ? 34.75 -6.039 12.68 1 59.88 161 SER B N 1
ATOM 3719 C CA . SER B 1 161 ? 35.969 -6.438 13.375 1 59.88 161 SER B CA 1
ATOM 3720 C C . SER B 1 161 ? 35.688 -6.734 14.844 1 59.88 161 SER B C 1
ATOM 3722 O O . SER B 1 161 ? 36.312 -7.602 15.445 1 59.88 161 SER B O 1
ATOM 3724 N N . GLU B 1 162 ? 34.719 -6.031 15.344 1 60.31 162 GLU B N 1
ATOM 3725 C CA . GLU B 1 162 ? 34.281 -6.266 16.719 1 60.31 162 GLU B CA 1
ATOM 3726 C C . GLU B 1 162 ? 32.781 -6.512 16.797 1 60.31 162 GLU B C 1
ATOM 3728 O O . GLU B 1 162 ? 31.984 -5.793 16.156 1 60.31 162 GLU B O 1
ATOM 3733 N N . PRO B 1 163 ? 32.5 -7.605 17.297 1 62 163 PRO B N 1
ATOM 3734 C CA . PRO B 1 163 ? 31.062 -7.859 17.484 1 62 163 PRO B CA 1
ATOM 3735 C C . PRO B 1 163 ? 30.344 -6.695 18.172 1 62 163 PRO B C 1
ATOM 3737 O O . PRO B 1 163 ? 30.891 -6.113 19.125 1 62 163 PRO B O 1
ATOM 3740 N N . LYS B 1 164 ? 29.406 -6.023 17.531 1 63.16 164 LYS B N 1
ATOM 3741 C CA . LYS B 1 164 ? 28.625 -4.953 18.156 1 63.16 164 LYS B CA 1
ATOM 3742 C C . LYS B 1 164 ? 27.156 -5.316 18.219 1 63.16 164 LYS B C 1
ATOM 3744 O O . LYS B 1 164 ? 26.641 -6.016 17.344 1 63.16 164 LYS B O 1
ATOM 3749 N N . PRO B 1 165 ? 26.641 -4.922 19.344 1 62.72 165 PRO B N 1
ATOM 3750 C CA . PRO B 1 165 ? 25.203 -5.148 19.422 1 62.72 165 PRO B CA 1
ATOM 3751 C C . PRO B 1 165 ? 24.422 -4.445 18.312 1 62.72 165 PRO B C 1
ATOM 3753 O O . PRO B 1 165 ? 24.844 -3.387 17.844 1 62.72 165 PRO B O 1
ATOM 3756 N N . TYR B 1 166 ? 23.484 -5.172 17.781 1 64.38 166 TYR B N 1
ATOM 3757 C CA . TYR B 1 166 ? 22.609 -4.508 16.828 1 64.38 166 TYR B CA 1
ATOM 3758 C C . TYR B 1 166 ? 22 -3.244 17.422 1 64.38 166 TYR B C 1
ATOM 3760 O O . TYR B 1 166 ? 21.797 -3.156 18.625 1 64.38 166 TYR B O 1
ATOM 3768 N N . ASN B 1 167 ? 21.859 -2.271 16.578 1 72.19 167 ASN B N 1
ATOM 3769 C CA . ASN B 1 167 ? 21.188 -1.057 17.031 1 72.19 167 ASN B CA 1
ATOM 3770 C C . ASN B 1 167 ? 19.828 -1.363 17.641 1 72.19 167 ASN B C 1
ATOM 3772 O O . ASN B 1 167 ? 19.109 -2.252 17.172 1 72.19 167 ASN B O 1
ATOM 3776 N N . THR B 1 168 ? 19.562 -0.692 18.719 1 80.88 168 THR B N 1
ATOM 3777 C CA . THR B 1 168 ? 18.297 -0.9 19.422 1 80.88 168 THR B CA 1
ATOM 3778 C C . THR B 1 168 ? 17.188 -0.047 18.797 1 80.88 168 THR B C 1
ATOM 3780 O O . THR B 1 168 ? 16.016 -0.278 19.047 1 80.88 168 THR B O 1
ATOM 3783 N N . LYS B 1 169 ? 17.641 0.973 17.969 1 88.75 169 LYS B N 1
ATOM 3784 C CA . LYS B 1 169 ? 16.672 1.828 17.297 1 88.75 169 LYS B CA 1
ATOM 3785 C C . LYS B 1 169 ? 16.953 1.908 15.797 1 88.75 169 LYS B C 1
ATOM 3787 O O . LYS B 1 169 ? 18.078 1.623 15.352 1 88.75 169 LYS B O 1
ATOM 3792 N N . LYS B 1 170 ? 15.969 2.193 15.078 1 90.38 170 LYS B N 1
ATOM 3793 C CA . LYS B 1 170 ? 16.109 2.332 13.633 1 90.38 170 LYS B CA 1
ATOM 3794 C C . LYS B 1 170 ? 15.133 3.359 13.07 1 90.38 170 LYS B C 1
ATOM 3796 O O . LYS B 1 170 ? 14.156 3.715 13.734 1 90.38 170 LYS B O 1
ATOM 3801 N N . ILE B 1 171 ? 15.484 3.883 11.891 1 94 171 ILE B N 1
ATOM 3802 C CA . ILE B 1 171 ? 14.539 4.695 11.133 1 94 171 ILE B CA 1
ATOM 3803 C C . ILE B 1 171 ? 13.352 3.834 10.695 1 94 171 ILE B C 1
ATOM 3805 O O . ILE B 1 171 ? 13.539 2.729 10.18 1 94 171 ILE B O 1
ATOM 3809 N N . PRO B 1 172 ? 12.195 4.262 11 1 95 172 PRO B N 1
ATOM 3810 C CA . PRO B 1 172 ? 11.062 3.439 10.57 1 95 172 PRO B CA 1
ATOM 3811 C C . PRO B 1 172 ? 10.992 3.271 9.055 1 95 172 PRO B C 1
ATOM 3813 O O . PRO B 1 172 ? 11.367 4.18 8.312 1 95 172 PRO B O 1
ATOM 3816 N N . GLY B 1 173 ? 10.508 2.098 8.641 1 96.19 173 GLY B N 1
ATOM 3817 C CA . GLY B 1 173 ? 10.234 1.881 7.227 1 96.19 173 GLY B CA 1
ATOM 3818 C C . GLY B 1 173 ? 8.945 2.521 6.766 1 96.19 173 GLY B C 1
ATOM 3819 O O . GLY B 1 173 ? 8.406 3.404 7.434 1 96.19 173 GLY B O 1
ATOM 3820 N N . ASN B 1 174 ? 8.469 2.119 5.605 1 97.69 174 ASN B N 1
ATOM 3821 C CA . ASN B 1 174 ? 7.32 2.771 4.984 1 97.69 174 ASN B CA 1
ATOM 3822 C C . ASN B 1 174 ? 6.02 2.037 5.293 1 97.69 174 ASN B C 1
ATOM 3824 O O . ASN B 1 174 ? 5.004 2.25 4.625 1 97.69 174 ASN B O 1
ATOM 3828 N N . VAL B 1 175 ? 6.039 1.167 6.234 1 98 175 VAL B N 1
ATOM 3829 C CA . VAL B 1 175 ? 4.828 0.576 6.797 1 98 175 VAL B CA 1
ATOM 3830 C C . VAL B 1 175 ? 4.645 1.043 8.242 1 98 175 VAL B C 1
ATOM 3832 O O . VAL B 1 175 ? 5.406 0.646 9.125 1 98 175 VAL B O 1
ATOM 3835 N N . TRP B 1 176 ? 3.633 1.854 8.445 1 98.31 176 TRP B N 1
ATOM 3836 C CA . TRP B 1 176 ? 3.379 2.439 9.758 1 98.31 176 TRP B CA 1
ATOM 3837 C C . TRP B 1 176 ? 2.168 1.791 10.422 1 98.31 176 TRP B C 1
ATOM 3839 O O . TRP B 1 176 ? 1.158 1.531 9.758 1 98.31 176 TRP B O 1
ATOM 3849 N N . GLU B 1 177 ? 2.287 1.515 11.656 1 96.5 177 GLU B N 1
ATOM 3850 C CA . GLU B 1 177 ? 1.171 0.963 12.422 1 96.5 177 GLU B CA 1
ATOM 3851 C C . GLU B 1 177 ? 0.765 1.896 13.562 1 96.5 177 GLU B C 1
ATOM 3853 O O . GLU B 1 177 ? 1.466 1.994 14.57 1 96.5 177 GLU B O 1
ATOM 3858 N N . PHE B 1 178 ? -0.332 2.611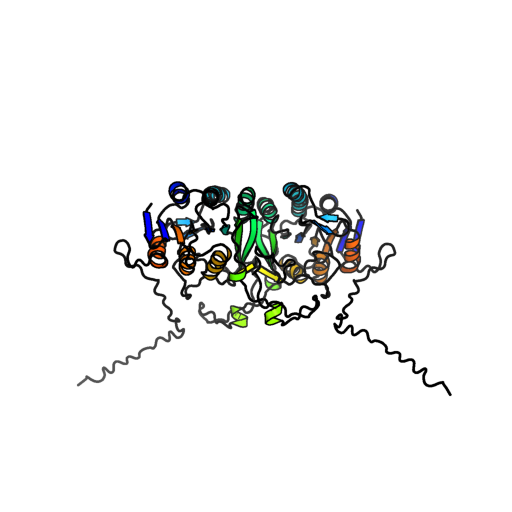 13.391 1 96.81 178 PHE B N 1
ATOM 3859 C CA . PHE B 1 178 ? -0.977 3.461 14.391 1 96.81 178 PHE B CA 1
ATOM 3860 C C . PHE B 1 178 ? -2.467 3.152 14.477 1 96.81 178 PHE B C 1
ATOM 3862 O O . PHE B 1 178 ? -3.123 2.928 13.461 1 96.81 178 PHE B O 1
ATOM 3869 N N . PRO B 1 179 ? -2.992 3.139 15.648 1 94.75 179 PRO B N 1
ATOM 3870 C CA . PRO B 1 179 ? -4.441 2.943 15.734 1 94.75 179 PRO B CA 1
ATOM 3871 C C . PRO B 1 179 ? -5.23 4.125 15.18 1 94.75 179 PRO B C 1
ATOM 3873 O O . PRO B 1 179 ? -4.758 5.266 15.219 1 94.75 179 PRO B O 1
ATOM 3876 N N . ARG B 1 180 ? -6.391 3.807 14.688 1 95.25 180 ARG B N 1
ATOM 3877 C CA . ARG B 1 180 ? -7.332 4.875 14.367 1 95.25 180 ARG B CA 1
ATOM 3878 C C . ARG B 1 180 ? -7.801 5.586 15.633 1 95.25 180 ARG B C 1
ATOM 3880 O O . ARG B 1 180 ? -7.703 5.035 16.734 1 95.25 180 ARG B O 1
ATOM 3887 N N . VAL B 1 181 ? -8.289 6.777 15.445 1 96 181 VAL B N 1
ATOM 3888 C CA . VAL B 1 181 ? -8.828 7.516 16.578 1 96 181 VAL B CA 1
ATOM 3889 C C . VAL B 1 181 ? -10.18 6.934 16.984 1 96 181 VAL B C 1
ATOM 3891 O O . VAL B 1 181 ? -11.078 6.797 16.141 1 96 181 VAL B O 1
ATOM 3894 N N . ARG B 1 182 ? -10.281 6.598 18.188 1 91.56 182 ARG B N 1
ATOM 3895 C CA . ARG B 1 182 ? -11.523 6.031 18.719 1 91.56 182 ARG B CA 1
ATOM 3896 C C . ARG B 1 182 ? -12.195 6.992 19.688 1 91.56 182 ARG B C 1
ATOM 3898 O O . ARG B 1 182 ? -11.539 7.84 20.281 1 91.56 182 ARG B O 1
ATOM 3905 N N . TYR B 1 183 ? -13.422 6.758 19.875 1 91.31 183 TYR B N 1
ATOM 3906 C CA . TYR B 1 183 ? -14.289 7.664 20.609 1 91.31 183 TYR B CA 1
ATOM 3907 C C . TYR B 1 183 ? -13.742 7.922 22.016 1 91.31 183 TYR B C 1
ATOM 3909 O O . TYR B 1 183 ? -13.758 9.055 22.484 1 91.31 183 TYR B O 1
ATOM 3917 N N . ARG B 1 184 ? -13.133 6.973 22.625 1 90.12 184 ARG B N 1
ATOM 3918 C CA . ARG B 1 184 ? -12.734 7.086 24.031 1 90.12 184 ARG B CA 1
ATOM 3919 C C . ARG B 1 184 ? -11.352 7.707 24.156 1 90.12 184 ARG B C 1
ATOM 3921 O O . ARG B 1 184 ? -10.914 8.047 25.25 1 90.12 184 ARG B O 1
ATOM 3928 N N . MET B 1 185 ? -10.68 7.852 23.109 1 92.75 185 MET B N 1
ATOM 3929 C CA . MET B 1 185 ? -9.344 8.445 23.141 1 92.75 185 MET B CA 1
ATOM 3930 C C . MET B 1 185 ? -9.414 9.938 23.438 1 92.75 185 MET B C 1
ATOM 3932 O O . MET B 1 185 ? -10.336 10.617 22.984 1 92.75 185 MET B O 1
ATOM 3936 N N . ASP B 1 186 ? -8.469 10.453 24.125 1 93.56 186 ASP B N 1
ATOM 3937 C CA . ASP B 1 186 ? -8.43 11.867 24.516 1 93.56 186 ASP B CA 1
ATOM 3938 C C . ASP B 1 186 ? -8.406 12.766 23.281 1 93.56 186 ASP B C 1
ATOM 3940 O O . ASP B 1 186 ? -9.008 13.836 23.266 1 93.56 186 ASP B O 1
ATOM 3944 N N . GLU B 1 187 ? -7.77 12.312 22.234 1 95.94 187 GLU B N 1
ATOM 3945 C CA . GLU B 1 187 ? -7.59 13.141 21.047 1 95.94 187 GLU B CA 1
ATOM 3946 C C . GLU B 1 187 ? -8.859 13.172 20.203 1 95.94 187 GLU B C 1
ATOM 3948 O O . GLU B 1 187 ? -8.953 13.938 19.234 1 95.94 187 GLU B O 1
ATOM 3953 N N . TYR B 1 188 ? -9.828 12.422 20.562 1 96.38 188 TYR B N 1
ATOM 3954 C CA . TYR B 1 188 ? -11.008 12.266 19.734 1 96.38 188 TYR B CA 1
ATOM 3955 C C . TYR B 1 188 ? -11.773 13.586 19.625 1 96.38 188 TYR B C 1
ATOM 3957 O O . TYR B 1 188 ? -12 14.266 20.625 1 96.38 188 TYR B O 1
ATOM 3965 N N . GLU B 1 189 ? -12.156 13.961 18.453 1 95.88 189 GLU B N 1
ATOM 3966 C CA . GLU B 1 189 ? -13.102 15.016 18.094 1 95.88 189 GLU B CA 1
ATOM 3967 C C . GLU B 1 189 ? -14.234 14.477 17.219 1 95.88 189 GLU B C 1
ATOM 3969 O O . GLU B 1 189 ? -14.125 13.391 16.656 1 95.88 189 GLU B O 1
ATOM 3974 N N . GLU B 1 190 ? -15.258 15.18 17.141 1 91.94 190 GLU B N 1
ATOM 3975 C CA . GLU B 1 190 ? -16.375 14.734 16.312 1 91.94 190 GLU B CA 1
ATOM 3976 C C . GLU B 1 190 ? -16.047 14.914 14.82 1 91.94 190 GLU B C 1
ATOM 3978 O O . GLU B 1 190 ? -16.219 16 14.273 1 91.94 190 GLU B O 1
ATOM 3983 N N . HIS B 1 191 ? -15.641 13.984 14.242 1 93.81 191 HIS B N 1
ATOM 3984 C CA . HIS B 1 191 ? -15.266 13.898 12.836 1 93.81 191 HIS B CA 1
ATOM 3985 C C . HIS B 1 191 ? -15.227 12.453 12.367 1 93.81 191 HIS B C 1
ATOM 3987 O O . HIS B 1 191 ? -14.75 11.57 13.086 1 93.81 191 HIS B O 1
ATOM 3993 N N . PRO B 1 192 ? -15.711 12.164 11.211 1 92.12 192 PRO B N 1
ATOM 3994 C CA . PRO B 1 192 ? -15.828 10.781 10.766 1 92.12 192 PRO B CA 1
ATOM 3995 C C . PRO B 1 192 ? -14.484 10.156 10.398 1 92.12 192 PRO B C 1
ATOM 3997 O O . PRO B 1 192 ? -14.367 8.93 10.312 1 92.12 192 PRO B O 1
ATOM 4000 N N . SER B 1 193 ? -13.445 10.914 10.141 1 93.62 193 SER B N 1
ATOM 4001 C CA . SER B 1 193 ? -12.195 10.367 9.617 1 93.62 193 SER B CA 1
ATOM 4002 C C . SER B 1 193 ? -10.992 11.07 10.227 1 93.62 193 SER B C 1
ATOM 4004 O O . SER B 1 193 ? -10.023 11.375 9.523 1 93.62 193 SER B O 1
ATOM 4006 N N . GLN B 1 194 ? -10.992 11.32 11.523 1 97 194 GLN B N 1
ATOM 4007 C CA . GLN B 1 194 ? -9.883 11.984 12.211 1 97 194 GLN B CA 1
ATOM 4008 C C . GLN B 1 194 ? -8.609 11.148 12.141 1 97 194 GLN B C 1
ATOM 4010 O O . GLN B 1 194 ? -8.641 9.945 12.406 1 97 194 GLN B O 1
ATOM 4015 N N . LYS B 1 195 ? -7.512 11.727 11.648 1 98.38 195 LYS B N 1
ATOM 4016 C CA . LYS B 1 195 ? -6.215 11.047 11.664 1 98.38 195 LYS B CA 1
ATOM 4017 C C . LYS B 1 195 ? -5.574 11.109 13.047 1 98.38 195 LYS B C 1
ATOM 4019 O O . LYS B 1 195 ? -5.695 12.117 13.742 1 98.38 195 LYS B O 1
ATOM 4024 N N . PRO B 1 196 ? -4.898 10.07 13.484 1 98.31 196 PRO B N 1
ATOM 4025 C CA . PRO B 1 196 ? -4.32 10.047 14.836 1 98.31 196 PRO B CA 1
ATOM 4026 C C . PRO B 1 196 ? -3.139 11 14.984 1 98.31 196 PRO B C 1
ATOM 4028 O O . PRO B 1 196 ? -2.357 11.172 14.047 1 98.31 196 PRO B O 1
ATOM 4031 N N . GLU B 1 197 ? -2.965 11.547 16.125 1 98.69 197 GLU B N 1
ATOM 4032 C CA . GLU B 1 197 ? -1.878 12.477 16.438 1 98.69 197 GLU B CA 1
ATOM 4033 C C . GLU B 1 197 ? -0.517 11.82 16.219 1 98.69 197 GLU B C 1
ATOM 4035 O O . GLU B 1 197 ? 0.428 12.477 15.766 1 98.69 197 GLU B O 1
ATOM 4040 N N . ALA B 1 198 ? -0.401 10.508 16.5 1 98.62 198 ALA B N 1
ATOM 4041 C CA . ALA B 1 198 ? 0.861 9.781 16.344 1 98.62 198 ALA B CA 1
ATOM 4042 C C . ALA B 1 198 ? 1.33 9.797 14.898 1 98.62 198 ALA B C 1
ATOM 4044 O O . ALA B 1 198 ? 2.529 9.898 14.625 1 98.62 198 ALA B O 1
ATOM 4045 N N . LEU B 1 199 ? 0.454 9.641 14.023 1 98.75 199 LEU B N 1
ATOM 4046 C CA . LEU B 1 199 ? 0.75 9.703 12.594 1 98.75 199 LEU B CA 1
ATOM 4047 C C . LEU B 1 199 ? 1.35 11.047 12.219 1 98.75 199 LEU B C 1
ATOM 4049 O O . LEU B 1 199 ? 2.406 11.109 11.586 1 98.75 199 LEU B O 1
ATOM 4053 N N . LEU B 1 200 ? 0.696 12.117 12.664 1 98.88 200 LEU B N 1
ATOM 4054 C CA . LEU B 1 200 ? 1.113 13.469 12.32 1 98.88 200 LEU B CA 1
ATOM 4055 C C . LEU B 1 200 ? 2.395 13.852 13.055 1 98.88 200 LEU B C 1
ATOM 4057 O O . LEU B 1 200 ? 3.215 14.602 12.531 1 98.88 200 LEU B O 1
ATOM 4061 N N . GLU B 1 201 ? 2.523 13.359 14.25 1 98.88 201 GLU B N 1
ATOM 4062 C CA . GLU B 1 201 ? 3.752 13.617 14.992 1 98.88 201 GLU B CA 1
ATOM 4063 C C . GLU B 1 201 ? 4.973 13.117 14.227 1 98.88 201 GLU B C 1
ATOM 4065 O O . GLU B 1 201 ? 5.977 13.828 14.117 1 98.88 201 GLU B O 1
ATOM 4070 N N . ARG B 1 202 ? 4.91 11.898 13.703 1 98.88 202 ARG B N 1
ATOM 4071 C CA . ARG B 1 202 ? 6.027 11.359 12.93 1 98.88 202 ARG B CA 1
ATOM 4072 C C . ARG B 1 202 ? 6.32 12.227 11.711 1 98.88 202 ARG B C 1
ATOM 4074 O O . ARG B 1 202 ? 7.48 12.531 11.422 1 98.88 202 ARG B O 1
ATOM 4081 N N . ILE B 1 203 ? 5.312 12.633 11.047 1 98.94 203 ILE B N 1
ATOM 4082 C CA . ILE B 1 203 ? 5.453 13.406 9.812 1 98.94 203 ILE B CA 1
ATOM 4083 C C . ILE B 1 203 ? 6.09 14.758 10.125 1 98.94 203 ILE B C 1
ATOM 4085 O O . ILE B 1 203 ? 7.055 15.164 9.469 1 98.94 203 ILE B O 1
ATOM 4089 N N . VAL B 1 204 ? 5.578 15.43 11.141 1 98.94 204 VAL B N 1
ATOM 4090 C CA . VAL B 1 204 ? 6.051 16.766 11.484 1 98.94 204 VAL B CA 1
ATOM 4091 C C . VAL B 1 204 ? 7.492 16.688 11.984 1 98.94 204 VAL B C 1
ATOM 4093 O O . VAL B 1 204 ? 8.336 17.484 11.562 1 98.94 204 VAL B O 1
ATOM 4096 N N . LYS B 1 205 ? 7.777 15.711 12.805 1 98.88 205 LYS B N 1
ATOM 4097 C CA . LYS B 1 205 ? 9.133 15.562 13.336 1 98.88 205 LYS B CA 1
ATOM 4098 C C . LYS B 1 205 ? 10.125 15.227 12.227 1 98.88 205 LYS B C 1
ATOM 4100 O O . LYS B 1 205 ? 11.242 15.742 12.219 1 98.88 205 LYS B O 1
ATOM 4105 N N . ALA B 1 206 ? 9.75 14.453 11.312 1 98.81 206 ALA B N 1
ATOM 4106 C CA . ALA B 1 206 ? 10.641 13.977 10.258 1 98.81 206 ALA B CA 1
ATOM 4107 C C . ALA B 1 206 ? 10.945 15.086 9.258 1 98.81 206 ALA B C 1
ATOM 4109 O O . ALA B 1 206 ? 12.062 15.18 8.75 1 98.81 206 ALA B O 1
ATOM 4110 N N . SER B 1 207 ? 9.945 15.977 9.039 1 98.88 207 SER B N 1
ATOM 4111 C CA . SER B 1 207 ? 10.039 16.75 7.801 1 98.88 207 SER B CA 1
ATOM 4112 C C . SER B 1 207 ? 9.953 18.234 8.062 1 98.88 207 SER B C 1
ATOM 4114 O O . SER B 1 207 ? 9.609 19.016 7.172 1 98.88 207 SER B O 1
ATOM 4116 N N . SER B 1 208 ? 10.148 18.672 9.273 1 98.88 208 SER B N 1
ATOM 4117 C CA . SER B 1 208 ? 10.164 20.094 9.586 1 98.88 208 SER B CA 1
ATOM 4118 C C . SER B 1 208 ? 11.008 20.375 10.82 1 98.88 208 SER B C 1
ATOM 4120 O O . SER B 1 208 ? 11.422 19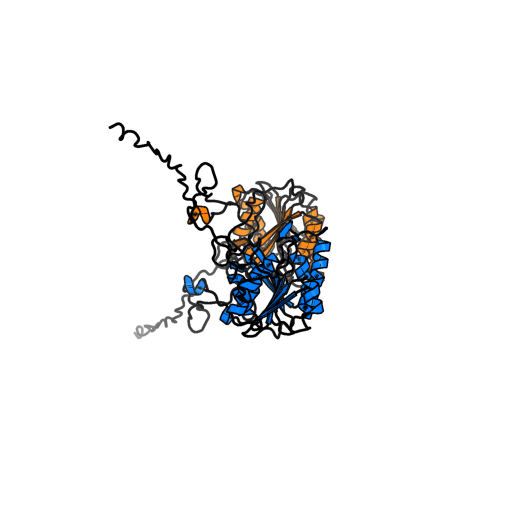.453 11.523 1 98.88 208 SER B O 1
ATOM 4122 N N . HIS B 1 209 ? 11.297 21.609 11 1 98.75 209 HIS B N 1
ATOM 4123 C CA . HIS B 1 209 ? 11.984 22.125 12.172 1 98.75 209 HIS B CA 1
ATOM 4124 C C . HIS B 1 209 ? 11.109 23.109 12.938 1 98.75 209 HIS B C 1
ATOM 4126 O O . HIS B 1 209 ? 10.078 23.562 12.43 1 98.75 209 HIS B O 1
ATOM 4132 N N . ALA B 1 210 ? 11.547 23.391 14.156 1 98.62 210 ALA B N 1
ATOM 4133 C CA . ALA B 1 210 ? 10.875 24.438 14.922 1 98.62 210 ALA B CA 1
ATOM 4134 C C . ALA B 1 210 ? 10.797 25.734 14.117 1 98.62 210 ALA B C 1
ATOM 4136 O O . ALA B 1 210 ? 11.742 26.094 13.422 1 98.62 210 ALA B O 1
ATOM 4137 N N . ASN B 1 211 ? 9.594 26.359 14.148 1 98.56 211 ASN B N 1
ATOM 4138 C CA . ASN B 1 211 ? 9.289 27.641 13.539 1 98.56 211 ASN B CA 1
ATOM 4139 C C . ASN B 1 211 ? 8.977 27.5 12.055 1 98.56 211 ASN B C 1
ATOM 4141 O O . ASN B 1 211 ? 8.602 28.469 11.398 1 98.56 211 ASN B O 1
ATOM 4145 N N . ASP B 1 212 ? 9.141 26.312 11.508 1 98.88 212 ASP B N 1
ATOM 4146 C CA . ASP B 1 212 ? 8.688 26.078 10.133 1 98.88 212 ASP B CA 1
ATOM 4147 C C . ASP B 1 212 ? 7.18 26.266 10.016 1 98.88 212 ASP B C 1
ATOM 4149 O O . ASP B 1 212 ? 6.457 26.188 11.008 1 98.88 212 ASP B O 1
ATOM 4153 N N . ILE B 1 213 ? 6.742 26.484 8.805 1 98.94 213 ILE B N 1
ATOM 4154 C CA . ILE B 1 213 ? 5.312 26.656 8.555 1 98.94 213 ILE B CA 1
ATOM 4155 C C . ILE B 1 213 ? 4.734 25.359 7.984 1 98.94 213 ILE B C 1
ATOM 4157 O O . ILE B 1 213 ? 5.203 24.875 6.957 1 98.94 213 ILE B O 1
ATOM 4161 N N . ILE B 1 214 ? 3.734 24.812 8.664 1 98.94 214 ILE B N 1
ATOM 4162 C CA . ILE B 1 214 ? 3.055 23.594 8.266 1 98.94 214 ILE B CA 1
ATOM 4163 C C . ILE B 1 214 ? 1.657 23.922 7.742 1 98.94 214 ILE B C 1
ATOM 4165 O O . ILE B 1 214 ? 0.895 24.625 8.398 1 98.94 214 ILE B O 1
ATOM 4169 N N . LEU B 1 215 ? 1.339 23.406 6.586 1 99 215 LEU B N 1
ATOM 4170 C CA . LEU B 1 215 ? 0.054 23.672 5.949 1 99 215 LEU B CA 1
ATOM 4171 C C . LEU B 1 215 ? -0.786 22.406 5.859 1 99 215 LEU B C 1
ATOM 4173 O O . LEU B 1 215 ? -0.274 21.344 5.496 1 99 215 LEU B O 1
ATOM 4177 N N . ASP B 1 216 ? -2.02 22.5 6.207 1 98.94 216 ASP B N 1
ATOM 4178 C CA . ASP B 1 216 ? -3.049 21.484 5.996 1 98.94 216 ASP B CA 1
ATOM 4179 C C . ASP B 1 216 ? -4.285 22.094 5.332 1 98.94 216 ASP B C 1
ATOM 4181 O O . ASP B 1 216 ? -5.082 22.766 5.992 1 98.94 216 ASP B O 1
ATOM 4185 N N . PRO B 1 217 ? -4.516 21.844 4.055 1 98.94 217 PRO B N 1
ATOM 4186 C CA . PRO B 1 217 ? -5.609 22.5 3.334 1 98.94 217 PRO B CA 1
ATOM 4187 C C . PRO B 1 217 ? -6.965 21.844 3.596 1 98.94 217 PRO B C 1
ATOM 4189 O O . PRO B 1 217 ? -7.996 22.344 3.152 1 98.94 217 PRO B O 1
ATOM 4192 N N . PHE B 1 218 ? -6.98 20.734 4.211 1 98.81 218 PHE B N 1
ATOM 4193 C CA . PHE B 1 218 ? -8.18 20.016 4.609 1 98.81 218 PHE B CA 1
ATOM 4194 C C . PHE B 1 218 ? -8.102 19.578 6.07 1 98.81 218 PHE B C 1
ATOM 4196 O O . PHE B 1 218 ? -7.934 18.391 6.367 1 98.81 218 PHE B O 1
ATOM 4203 N N . SER B 1 219 ? -8.328 20.484 6.961 1 98.75 219 SER B N 1
ATOM 4204 C CA . SER B 1 219 ? -7.832 20.359 8.328 1 98.75 219 SER B CA 1
ATOM 4205 C C . SER B 1 219 ? -8.773 19.516 9.18 1 98.75 219 SER B C 1
ATOM 4207 O O . SER B 1 219 ? -8.336 18.891 10.148 1 98.75 219 SER B O 1
ATOM 4209 N N . GLY B 1 220 ? -10.086 19.531 8.812 1 97.94 220 GLY B N 1
ATOM 4210 C CA . GLY B 1 220 ? -11.031 18.766 9.617 1 97.94 220 GLY B CA 1
ATOM 4211 C C . GLY B 1 220 ? -11 19.141 11.086 1 97.94 220 GLY B C 1
ATOM 4212 O O . GLY B 1 220 ? -11.43 20.234 11.461 1 97.94 220 GLY B O 1
ATOM 4213 N N . THR B 1 221 ? -10.398 18.25 11.914 1 98.06 221 THR B N 1
ATOM 4214 C CA . THR B 1 221 ? -10.328 18.484 13.352 1 98.06 221 THR B CA 1
ATOM 4215 C C . THR B 1 221 ? -9.055 19.234 13.719 1 98.06 221 THR B C 1
ATOM 4217 O O . THR B 1 221 ? -8.758 19.422 14.898 1 98.06 221 THR B O 1
ATOM 4220 N N . PHE B 1 222 ? -8.289 19.578 12.789 1 98.75 222 PHE B N 1
ATOM 4221 C CA . PHE B 1 222 ? -7.07 20.359 12.922 1 98.75 222 PHE B CA 1
ATOM 4222 C C . PHE B 1 222 ? -6.02 19.594 13.727 1 98.75 222 PHE B C 1
ATOM 4224 O O . PHE B 1 222 ? -5.254 20.203 14.477 1 98.75 222 PHE B O 1
ATOM 4231 N N . THR B 1 223 ? -6.012 18.297 13.57 1 98.81 223 THR B N 1
ATOM 4232 C CA . THR B 1 223 ? -5.004 17.469 14.227 1 98.81 223 THR B CA 1
ATOM 4233 C C . THR B 1 223 ? -3.6 17.891 13.797 1 98.81 223 THR B C 1
ATOM 4235 O O . THR B 1 223 ? -2.705 18.016 14.633 1 98.81 223 THR B O 1
ATOM 4238 N N . THR B 1 224 ? -3.381 18.156 12.508 1 98.88 224 THR B N 1
ATOM 4239 C CA . THR B 1 224 ? -2.082 18.562 11.977 1 98.88 224 THR B CA 1
ATOM 4240 C C . THR B 1 224 ? -1.594 19.828 12.664 1 98.88 224 THR B C 1
ATOM 4242 O O . THR B 1 224 ? -0.464 19.891 13.156 1 98.88 224 THR B O 1
ATOM 4245 N N . SER B 1 225 ? -2.438 20.828 12.719 1 98.88 225 SER B N 1
ATOM 4246 C CA . SER B 1 225 ? -2.076 22.109 13.32 1 98.88 225 SER B CA 1
ATOM 4247 C C . SER B 1 225 ? -1.794 21.953 14.812 1 98.88 225 SER B C 1
ATOM 4249 O O . SER B 1 225 ? -0.832 22.531 15.328 1 98.88 225 SER B O 1
ATOM 4251 N N . SER B 1 226 ? -2.643 21.203 15.469 1 98.75 226 SER B N 1
ATOM 4252 C CA . SER B 1 226 ? -2.48 21 16.906 1 98.75 226 SER B CA 1
ATOM 4253 C C . SER 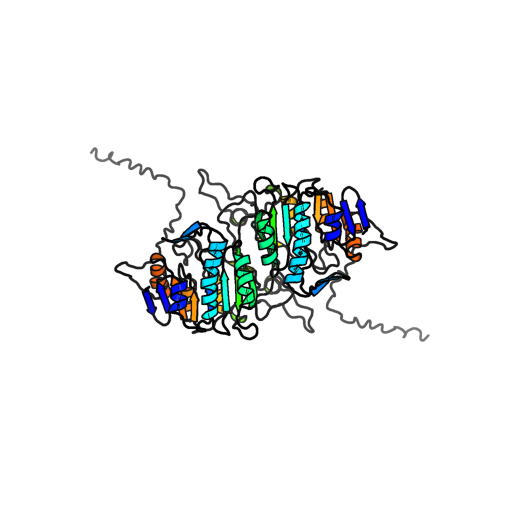B 1 226 ? -1.141 20.344 17.219 1 98.75 226 SER B C 1
ATOM 4255 O O . SER B 1 226 ? -0.396 20.812 18.078 1 98.75 226 SER B O 1
ATOM 4257 N N . VAL B 1 227 ? -0.821 19.25 16.516 1 98.88 227 VAL B N 1
ATOM 4258 C CA . VAL B 1 227 ? 0.42 18.516 16.719 1 98.88 227 VAL B CA 1
ATOM 4259 C C . VAL B 1 227 ? 1.612 19.391 16.359 1 98.88 227 VAL B C 1
ATOM 4261 O O . VAL B 1 227 ? 2.592 19.469 17.109 1 98.88 227 VAL B O 1
ATOM 4264 N N . ALA B 1 228 ? 1.565 20.094 15.242 1 98.88 228 ALA B N 1
ATOM 4265 C CA . ALA B 1 228 ? 2.66 20.953 14.797 1 98.88 228 ALA B CA 1
ATOM 4266 C C . ALA B 1 228 ? 2.939 22.047 15.812 1 98.88 228 ALA B C 1
ATOM 4268 O O . ALA B 1 228 ? 4.098 22.328 16.141 1 98.88 228 ALA B O 1
ATOM 4269 N N . LYS B 1 229 ? 1.87 22.672 16.297 1 98.81 229 LYS B N 1
ATOM 4270 C CA . LYS B 1 229 ? 2.008 23.719 17.297 1 98.81 229 LYS B CA 1
ATOM 4271 C C . LYS B 1 229 ? 2.697 23.188 18.562 1 98.81 229 LYS B C 1
ATOM 4273 O O . LYS B 1 229 ? 3.604 23.828 19.094 1 98.81 229 LYS B O 1
ATOM 4278 N N . SER B 1 230 ? 2.271 22.016 19 1 98.56 230 SER B N 1
ATOM 4279 C CA . SER B 1 230 ? 2.848 21.422 20.188 1 98.56 230 SER B CA 1
ATOM 4280 C C . SER B 1 230 ? 4.336 21.125 20 1 98.56 230 SER B C 1
ATOM 4282 O O . SER B 1 230 ? 5.078 21.016 20.984 1 98.56 230 SER B O 1
ATOM 4284 N N . LEU B 1 231 ? 4.738 21.031 18.766 1 98.69 231 LEU B N 1
ATOM 4285 C CA . LEU B 1 231 ? 6.137 20.797 18.422 1 98.69 231 LEU B CA 1
ATOM 4286 C C . LEU B 1 231 ? 6.836 22.078 18.016 1 98.69 231 LEU B C 1
ATOM 4288 O O . LEU B 1 231 ? 7.898 22.047 17.391 1 98.69 231 LEU B O 1
ATOM 4292 N N . HIS B 1 232 ? 6.211 23.219 18.266 1 98.62 232 HIS B N 1
ATOM 4293 C CA . HIS B 1 232 ? 6.762 24.562 18.141 1 98.62 232 HIS B CA 1
ATOM 4294 C C . HIS B 1 232 ? 6.926 24.953 16.672 1 98.62 232 HIS B C 1
ATOM 4296 O O . HIS B 1 232 ? 7.914 25.594 16.297 1 98.62 232 HIS B O 1
ATOM 4302 N N . ARG B 1 233 ? 6.039 24.438 15.852 1 98.88 233 ARG B N 1
ATOM 4303 C CA . ARG B 1 233 ? 5.953 24.938 14.477 1 98.88 233 ARG B CA 1
ATOM 4304 C C . ARG B 1 233 ? 4.828 25.953 14.328 1 98.88 233 ARG B C 1
ATOM 4306 O O . ARG B 1 233 ? 3.963 26.062 15.203 1 98.88 233 ARG B O 1
ATOM 4313 N N . ARG B 1 234 ? 4.855 26.734 13.297 1 98.81 234 ARG B N 1
ATOM 4314 C CA . ARG B 1 234 ? 3.744 27.578 12.883 1 98.81 234 ARG B CA 1
ATOM 4315 C C . ARG B 1 234 ? 2.828 26.844 11.906 1 98.81 234 ARG B C 1
ATOM 4317 O O . ARG B 1 234 ? 3.279 25.984 11.148 1 98.81 234 ARG B O 1
ATOM 4324 N N . THR B 1 235 ? 1.543 27.188 11.938 1 98.88 235 THR B N 1
ATOM 4325 C CA . THR B 1 235 ? 0.629 26.344 11.164 1 98.88 235 THR B CA 1
ATOM 4326 C C . THR B 1 235 ? -0.376 27.203 10.406 1 98.88 235 THR B C 1
ATOM 4328 O O . THR B 1 235 ? -0.692 28.328 10.82 1 98.88 235 THR B O 1
ATOM 4331 N N . ILE B 1 236 ? -0.763 26.734 9.289 1 98.94 236 ILE B N 1
ATOM 4332 C CA . ILE B 1 236 ? -1.889 27.234 8.5 1 98.94 236 ILE B CA 1
ATOM 4333 C C . ILE B 1 236 ? -2.867 26.094 8.227 1 98.94 236 ILE B C 1
ATOM 4335 O O . ILE B 1 236 ? -2.525 25.125 7.551 1 98.94 236 ILE B O 1
ATOM 4339 N N . GLY B 1 237 ? -4 26.156 8.789 1 98.94 237 GLY B N 1
ATOM 4340 C CA . GLY B 1 237 ? -5.066 25.203 8.539 1 98.94 237 GLY B CA 1
ATOM 4341 C C . GLY B 1 237 ? -6.238 25.797 7.785 1 98.94 237 GLY B C 1
ATOM 4342 O O . GLY B 1 237 ? -6.613 26.953 8.016 1 98.94 237 GLY B O 1
ATOM 4343 N N . ILE B 1 238 ? -6.836 25.047 6.871 1 98.94 238 ILE B N 1
ATOM 4344 C CA . ILE B 1 238 ? -7.98 25.484 6.078 1 98.94 238 ILE B CA 1
ATOM 4345 C C . ILE B 1 238 ? -9.117 24.469 6.211 1 98.94 238 ILE B C 1
ATOM 4347 O O . ILE B 1 238 ? -8.883 23.25 6.18 1 98.94 238 ILE B O 1
ATOM 4351 N N . ASP B 1 239 ? -10.281 24.906 6.395 1 98.75 239 ASP B N 1
ATOM 4352 C CA . ASP B 1 239 ? -11.461 24.062 6.258 1 98.75 239 ASP B CA 1
ATOM 4353 C C . ASP B 1 239 ? -12.68 24.891 5.848 1 98.75 239 ASP B C 1
ATOM 4355 O O . ASP B 1 239 ? -12.773 26.078 6.172 1 98.75 239 ASP B O 1
ATOM 4359 N N . SER B 1 240 ? -13.586 24.281 5.156 1 98.25 240 SER B N 1
ATOM 4360 C CA . SER B 1 240 ? -14.758 25 4.652 1 98.25 240 SER B CA 1
ATOM 4361 C C . SER B 1 240 ? -15.938 24.875 5.613 1 98.25 240 SER B C 1
ATOM 4363 O O . SER B 1 240 ? -16.922 25.609 5.488 1 98.25 240 SER B O 1
ATOM 4365 N N . GLN B 1 241 ? -15.875 23.906 6.52 1 97.94 241 GLN B N 1
ATOM 4366 C CA . GLN B 1 241 ? -17.016 23.625 7.398 1 97.94 241 GLN B CA 1
ATOM 4367 C C . GLN B 1 241 ? -16.875 24.391 8.719 1 97.94 241 GLN B C 1
ATOM 4369 O O . GLN B 1 241 ? -15.922 24.188 9.461 1 97.94 241 GLN B O 1
ATOM 4374 N N . GLU B 1 242 ? -17.844 25.141 9.047 1 97.5 242 GLU B N 1
ATOM 4375 C CA . GLU B 1 242 ? -17.828 25.984 10.242 1 97.5 242 GLU B CA 1
ATOM 4376 C C . GLU B 1 242 ? -17.656 25.141 11.508 1 97.5 242 GLU B C 1
ATOM 4378 O O . GLU B 1 242 ? -16.938 25.531 12.43 1 97.5 242 GLU B O 1
ATOM 4383 N N . GLU B 1 243 ? -18.328 24.016 11.508 1 96.5 243 GLU B N 1
ATOM 4384 C CA . GLU B 1 243 ? -18.234 23.141 12.68 1 96.5 243 GLU B CA 1
ATOM 4385 C C . GLU B 1 243 ? -16.797 22.703 12.945 1 96.5 243 GLU B C 1
ATOM 4387 O O . GLU B 1 243 ? -16.391 22.562 14.094 1 96.5 243 GLU B O 1
ATOM 4392 N N . TYR B 1 244 ? -16.047 22.484 11.93 1 98.06 244 TYR B N 1
ATOM 4393 C CA . TYR B 1 244 ? -14.641 22.109 12.078 1 98.06 244 TYR B CA 1
ATOM 4394 C C . TYR B 1 244 ? -13.781 23.297 12.453 1 98.06 244 TYR B C 1
ATOM 4396 O O . TYR B 1 244 ? -12.828 23.172 13.227 1 98.06 244 TYR B O 1
ATOM 4404 N N . ILE B 1 245 ? -14.156 24.469 11.945 1 98.5 245 ILE B N 1
ATOM 4405 C CA . ILE B 1 245 ? -13.453 25.703 12.305 1 98.5 245 ILE B CA 1
ATOM 4406 C C . ILE B 1 245 ? -13.539 25.922 13.812 1 98.5 245 ILE B C 1
ATOM 4408 O O . ILE B 1 245 ? -12.547 26.281 14.445 1 98.5 245 ILE B O 1
ATOM 4412 N N . LYS B 1 246 ? -14.695 25.641 14.352 1 98.12 246 LYS B N 1
ATOM 4413 C CA . LYS B 1 246 ? -14.875 25.797 15.797 1 98.12 246 LYS B CA 1
ATOM 4414 C C . LYS B 1 246 ? -13.906 24.922 16.578 1 98.12 246 LYS B C 1
ATOM 4416 O O . LYS B 1 246 ? -13.344 25.359 17.578 1 98.12 246 LYS B O 1
ATOM 4421 N N . ILE B 1 247 ? -13.68 23.719 16.094 1 98.12 247 ILE B N 1
ATOM 4422 C CA . ILE B 1 247 ? -12.719 22.812 16.734 1 98.12 247 ILE B CA 1
ATOM 4423 C C . ILE B 1 247 ? -11.312 23.422 16.641 1 98.12 247 ILE B C 1
ATOM 4425 O O . ILE B 1 247 ? -10.578 23.422 17.641 1 98.12 247 ILE B O 1
ATOM 4429 N N . GLY B 1 248 ? -10.93 23.922 15.5 1 98.5 248 GLY B N 1
ATOM 4430 C CA . GLY B 1 248 ? -9.625 24.531 15.305 1 98.5 248 GLY B CA 1
ATOM 4431 C C . GLY B 1 248 ? -9.398 25.75 16.172 1 98.5 248 GLY B C 1
ATOM 4432 O O . GLY B 1 248 ? -8.312 25.938 16.734 1 98.5 248 GLY B O 1
ATOM 4433 N N . LEU B 1 249 ? -10.422 26.625 16.234 1 98.69 249 LEU B N 1
ATOM 4434 C CA . LEU B 1 249 ? -10.32 27.812 17.062 1 98.69 249 LEU B CA 1
ATOM 4435 C C . LEU B 1 249 ? -10.039 27.453 18.516 1 98.69 249 LEU B C 1
ATOM 4437 O O . LEU B 1 249 ? -9.211 28.094 19.172 1 98.69 249 LEU B O 1
ATOM 4441 N N . ARG B 1 250 ? -10.656 26.406 18.984 1 98.06 250 ARG B N 1
ATOM 4442 C CA . ARG B 1 250 ? -10.445 25.953 20.359 1 98.06 250 ARG B CA 1
ATOM 4443 C C . ARG B 1 250 ? -9.094 25.266 20.5 1 98.06 250 ARG B C 1
ATOM 4445 O O . ARG B 1 250 ? -8.273 25.672 21.312 1 98.06 250 ARG B O 1
ATOM 4452 N N . ARG B 1 251 ? -8.828 24.234 19.625 1 96.81 251 ARG B N 1
ATOM 4453 C CA . ARG B 1 251 ? -7.715 23.297 19.734 1 96.81 251 ARG B CA 1
ATOM 4454 C C . ARG B 1 251 ? -6.391 24 19.422 1 96.81 251 ARG B C 1
ATOM 4456 O O . ARG B 1 251 ? -5.359 23.672 20.016 1 96.81 251 ARG B O 1
ATOM 4463 N N . VAL B 1 252 ? -6.41 24.969 18.5 1 98.5 252 VAL B N 1
ATOM 4464 C CA . VAL B 1 252 ? -5.168 25.531 17.969 1 98.5 252 VAL B CA 1
ATOM 4465 C C . VAL B 1 252 ? -4.984 26.953 18.469 1 98.5 252 VAL B C 1
ATOM 4467 O O . VAL B 1 252 ? -3.893 27.328 18.922 1 98.5 252 VAL B O 1
ATOM 4470 N N . LEU B 1 253 ? -6.074 27.766 18.562 1 98.62 253 LEU B N 1
ATOM 4471 C CA . LEU B 1 253 ? -5.93 29.172 18.875 1 98.62 253 LEU B CA 1
ATOM 4472 C C . LEU B 1 253 ? -6.309 29.453 20.328 1 98.62 253 LEU B C 1
ATOM 4474 O O . LEU B 1 253 ? -6.09 30.547 20.844 1 98.62 253 LEU B O 1
ATOM 4478 N N . GLY B 1 254 ? -7 28.484 21 1 97.75 254 GLY B N 1
ATOM 4479 C CA . GLY B 1 254 ? -7.328 28.609 22.406 1 97.75 254 GLY B CA 1
ATOM 4480 C C . GLY B 1 254 ? -8.539 29.5 22.656 1 97.75 254 GLY B C 1
ATOM 4481 O O . GLY B 1 254 ? -8.664 30.094 23.719 1 97.75 254 GLY B O 1
ATOM 4482 N N . TYR B 1 255 ? -9.297 29.609 21.641 1 97.69 255 TYR B N 1
ATOM 4483 C CA . TYR B 1 255 ? -10.523 30.375 21.812 1 97.69 255 TYR B CA 1
ATOM 4484 C C . TYR B 1 255 ? -11.492 29.656 22.734 1 97.69 255 TYR B C 1
ATOM 4486 O O . TYR B 1 255 ? -11.617 28.422 22.672 1 97.69 255 TYR B O 1
ATOM 4494 N N . SER B 1 256 ? -12.211 30.375 23.531 1 97.19 256 SER B N 1
ATOM 4495 C CA . SER B 1 256 ? -13.203 29.781 24.422 1 97.19 256 SER B CA 1
ATOM 4496 C C . SER B 1 256 ? -14.617 29.969 23.875 1 97.19 256 SER B C 1
ATOM 4498 O O . SER B 1 256 ? -15.562 29.328 24.328 1 97.19 256 SER B O 1
ATOM 4500 N N . GLU B 1 257 ? -14.727 30.906 22.906 1 97.06 257 GLU B N 1
ATOM 4501 C CA . GLU B 1 257 ? -16.031 31.203 22.328 1 97.06 257 GLU B CA 1
ATOM 4502 C C . GLU B 1 257 ? -15.898 31.641 20.875 1 97.06 257 GLU B C 1
ATOM 4504 O O . GLU B 1 257 ? -14.852 32.156 20.469 1 97.06 257 GLU B O 1
ATOM 4509 N N . TYR B 1 258 ? -16.953 31.438 20.156 1 96.75 258 TYR B N 1
ATOM 4510 C CA . TYR B 1 258 ? -17.062 31.875 18.766 1 96.75 258 TYR B CA 1
ATOM 4511 C C . TYR B 1 258 ? -18.516 32.219 18.422 1 96.75 258 TYR B C 1
ATOM 4513 O O . TYR B 1 258 ? -19.391 31.359 18.516 1 96.75 258 TYR B O 1
ATOM 4521 N N . ASN B 1 259 ? -18.734 33.469 18.078 1 95.44 259 ASN B N 1
ATOM 4522 C CA . ASN B 1 259 ? -20.062 33.969 17.719 1 95.44 259 ASN B CA 1
ATOM 4523 C C . ASN B 1 259 ? -21.078 33.688 18.812 1 95.44 259 ASN B C 1
ATOM 4525 O O . ASN B 1 259 ? -22.172 33.188 18.547 1 95.44 259 ASN B O 1
ATOM 4529 N N . GLY B 1 260 ? -20.703 33.844 20.031 1 95.25 260 GLY B N 1
ATOM 4530 C CA . GLY B 1 260 ? -21.594 33.719 21.172 1 95.25 260 GLY B CA 1
ATOM 4531 C C . GLY B 1 260 ? -21.734 32.281 21.656 1 95.25 260 GLY B C 1
ATOM 4532 O O . GLY B 1 260 ? -22.422 32.031 22.641 1 95.25 260 GLY B O 1
ATOM 4533 N N . GLU B 1 261 ? -21.125 31.422 20.984 1 95.94 261 GLU B N 1
ATOM 4534 C CA . GLU B 1 261 ? -21.203 30.016 21.359 1 95.94 261 GLU B CA 1
ATOM 4535 C C . GLU B 1 261 ? -19.922 29.578 22.078 1 95.94 261 GLU B C 1
ATOM 4537 O O . GLU B 1 261 ? -18.812 29.859 21.609 1 95.94 261 GLU B O 1
ATOM 4542 N N . ALA B 1 262 ? -20.047 29 23.203 1 96.62 262 ALA B N 1
ATOM 4543 C CA . ALA B 1 262 ? -18.906 28.453 23.922 1 96.62 262 ALA B CA 1
ATOM 4544 C C . ALA B 1 262 ? -18.266 27.312 23.141 1 96.62 262 ALA B C 1
ATOM 4546 O O . ALA B 1 262 ? -18.969 26.469 22.578 1 96.62 262 ALA B O 1
ATOM 4547 N N . LEU B 1 263 ? -17 27.297 23.094 1 96.69 263 LEU B N 1
ATOM 4548 C CA . LEU B 1 263 ? -16.266 26.234 22.438 1 96.69 263 LEU B CA 1
ATOM 4549 C C . LEU B 1 263 ? -15.727 25.234 23.453 1 96.69 263 LEU B C 1
ATOM 4551 O O . LEU B 1 263 ? -14.859 25.578 24.266 1 96.69 263 LEU B O 1
ATOM 4555 N N . ASN B 1 264 ? -16.344 24.062 23.531 1 92.5 264 ASN B N 1
ATOM 4556 C CA . ASN B 1 264 ? -15.945 23.031 24.5 1 92.5 264 ASN B CA 1
ATOM 4557 C C . ASN B 1 264 ? -15.586 21.719 23.797 1 92.5 264 ASN B C 1
ATOM 4559 O O . ASN B 1 264 ? -16.094 21.422 22.719 1 92.5 264 ASN B O 1
ATOM 4563 N N . LYS B 1 265 ? -14.695 21.094 24.453 1 90.25 265 LYS B N 1
ATOM 4564 C CA . LYS B 1 265 ? -14.43 19.734 24.016 1 90.25 265 LYS B CA 1
ATOM 4565 C C . LYS B 1 265 ? -15.641 18.828 24.219 1 90.25 265 LYS B C 1
ATOM 4567 O O . LYS B 1 265 ? -16.422 19.047 25.141 1 90.25 265 LYS B O 1
ATOM 4572 N N . LEU B 1 266 ? -15.703 17.906 23.344 1 85.69 266 LEU B N 1
ATOM 4573 C CA . LEU B 1 266 ? -16.812 16.953 23.453 1 85.69 266 LEU B CA 1
ATOM 4574 C C . LEU B 1 266 ? -16.797 16.281 24.828 1 85.69 266 LEU B C 1
ATOM 4576 O O . LEU B 1 266 ? -15.758 15.781 25.266 1 85.69 266 LEU B O 1
ATOM 4580 N N . GLN B 1 267 ? -17.891 16.375 25.547 1 81.88 267 GLN B N 1
ATOM 4581 C CA . GLN B 1 267 ? -18.047 15.648 26.812 1 81.88 267 GLN B CA 1
ATOM 4582 C C . GLN B 1 267 ? -18.422 14.188 26.562 1 81.88 267 GLN B C 1
ATOM 4584 O O . GLN B 1 267 ? -19.469 13.906 25.969 1 81.88 267 GLN B O 1
ATOM 4589 N N . LYS B 1 268 ? -17.453 13.406 26.766 1 76.81 268 LYS B N 1
ATOM 4590 C CA . LYS B 1 268 ? -17.641 11.984 26.469 1 76.81 268 LYS B CA 1
ATOM 4591 C C . LYS B 1 268 ? -18.344 11.273 27.609 1 76.81 268 LYS B C 1
ATOM 4593 O O . LYS B 1 268 ? -18.156 11.633 28.781 1 76.81 268 LYS B O 1
ATOM 4598 N N . ASN B 1 269 ? -19.344 10.539 27.312 1 67.94 269 ASN B N 1
ATOM 4599 C CA . ASN B 1 269 ? -20 9.672 28.281 1 67.94 269 ASN B CA 1
ATOM 4600 C C . ASN B 1 269 ? -19.188 8.398 28.531 1 67.94 269 ASN B C 1
ATOM 4602 O O . ASN B 1 269 ? -19.078 7.547 27.641 1 67.94 269 ASN B O 1
ATOM 4606 N N . THR B 1 270 ? -18.188 8.539 29.391 1 60.12 270 THR B N 1
ATOM 4607 C CA . THR B 1 270 ? -17.344 7.363 29.609 1 60.12 270 THR B CA 1
ATOM 4608 C C . THR B 1 270 ? -18.078 6.34 30.469 1 60.12 270 THR B C 1
ATOM 4610 O O . THR B 1 270 ? -17.469 5.375 30.953 1 60.12 270 THR B O 1
ATOM 4613 N N . LYS B 1 271 ? -19.188 6.477 30.891 1 49.56 271 LYS B N 1
ATOM 4614 C CA . LYS B 1 271 ? -19.812 5.473 31.766 1 49.56 271 LYS B CA 1
ATOM 4615 C C . LYS B 1 271 ? -19.984 4.148 31.016 1 49.56 271 LYS B C 1
ATOM 4617 O O . LYS B 1 271 ? -20.5 4.125 29.906 1 49.56 271 LYS B O 1
ATOM 4622 N N . ARG B 1 272 ? -19.141 3.277 31.359 1 47.97 272 ARG B N 1
ATOM 4623 C CA . ARG B 1 272 ? -19.375 1.904 30.922 1 47.97 272 ARG B CA 1
ATOM 4624 C C . ARG B 1 272 ? -20.812 1.491 31.141 1 47.97 272 ARG B C 1
ATOM 4626 O O . ARG B 1 272 ? -21.359 1.655 32.25 1 47.97 272 ARG B O 1
ATOM 4633 N N . LYS B 1 273 ? -21.656 1.523 30.047 1 42.16 273 LYS B N 1
ATOM 4634 C CA . LYS B 1 273 ? -23 0.964 30.266 1 42.16 273 LYS B CA 1
ATOM 4635 C C . LYS B 1 273 ? -22.906 -0.354 31.031 1 42.16 273 LYS B C 1
ATOM 4637 O O . LYS B 1 273 ? -22.312 -1.316 30.562 1 42.16 273 LYS B O 1
ATOM 4642 N N . ASN B 1 274 ? -22.766 -0.348 32.25 1 38.38 274 ASN B N 1
ATOM 4643 C CA . ASN B 1 274 ? -22.859 -1.561 33.062 1 38.38 274 ASN B CA 1
ATOM 4644 C C . ASN B 1 274 ? -24.016 -2.449 32.625 1 38.38 274 ASN B C 1
ATOM 4646 O O . ASN B 1 274 ? -25.062 -1.95 32.219 1 38.38 274 ASN B O 1
ATOM 4650 N N . SER B 1 275 ? -23.703 -3.539 32.062 1 36.97 275 SER B N 1
ATOM 4651 C CA . SER B 1 275 ? -24.703 -4.527 31.672 1 36.97 275 SER B CA 1
ATOM 4652 C C . SER B 1 275 ? -25.906 -4.527 32.594 1 36.97 275 SER B C 1
ATOM 4654 O O . SER B 1 275 ? -27 -4.922 32.219 1 36.97 275 SER B O 1
ATOM 4656 N N . ASN B 1 276 ? -25.562 -4.633 33.875 1 35.41 276 ASN B N 1
ATOM 4657 C CA . ASN B 1 276 ? -26.656 -5.203 34.656 1 35.41 276 ASN B CA 1
ATOM 4658 C C . ASN B 1 276 ? -27.812 -4.219 34.781 1 35.41 276 ASN B C 1
ATOM 4660 O O . ASN B 1 276 ? -27.781 -3.33 35.656 1 35.41 276 ASN B O 1
ATOM 4664 N N . GLY B 1 277 ? -28.234 -3.545 33.781 1 34.41 277 GLY B N 1
ATOM 4665 C CA . GLY B 1 277 ? -29.547 -2.92 33.938 1 34.41 277 GLY B CA 1
ATOM 4666 C C . GLY B 1 277 ? -30.516 -3.754 34.75 1 34.41 277 GLY B C 1
ATOM 4667 O O . GLY B 1 277 ? -31.516 -4.254 34.219 1 34.41 277 GLY B O 1
ATOM 4668 N N . VAL B 1 278 ? -29.969 -4.633 35.656 1 33.69 278 VAL B N 1
ATOM 4669 C CA . VAL B 1 278 ? -31.047 -5.074 36.531 1 33.69 278 VAL B CA 1
ATOM 4670 C C . VAL B 1 278 ? -31.812 -3.863 37.062 1 33.69 278 VAL B C 1
ATOM 4672 O O . VAL B 1 278 ? -31.219 -2.945 37.625 1 33.69 278 VAL B O 1
ATOM 4675 N N . LYS B 1 279 ? -32.844 -3.574 36.344 1 33.59 279 LYS B N 1
ATOM 4676 C CA . LYS B 1 279 ? -33.906 -2.74 36.938 1 33.59 279 LYS B CA 1
ATOM 4677 C C . LYS B 1 279 ? -33.969 -2.908 38.438 1 33.59 279 LYS B C 1
ATOM 4679 O O . LYS B 1 279 ? -34.25 -4.004 38.938 1 33.59 279 LYS B O 1
ATOM 4684 N N . ASN B 1 280 ? -33.031 -2.445 39.125 1 29.72 280 ASN B N 1
ATOM 4685 C CA . ASN B 1 280 ? -33.281 -2.381 40.562 1 29.72 280 ASN B CA 1
ATOM 4686 C C . ASN B 1 280 ? -34.719 -1.932 40.875 1 29.72 280 ASN B C 1
ATOM 4688 O O . ASN B 1 280 ? -35.094 -0.798 40.562 1 29.72 280 ASN B O 1
ATOM 4692 N N . LYS B 1 281 ? -35.719 -2.939 40.531 1 33.16 281 LYS B N 1
ATOM 4693 C CA . LYS B 1 281 ? -37.031 -2.771 41.188 1 33.16 281 LYS B CA 1
ATOM 4694 C C . LYS B 1 281 ? -36.875 -2.127 42.562 1 33.16 281 LYS B C 1
ATOM 4696 O O . LYS B 1 281 ? -36.344 -2.746 43.5 1 33.16 281 LYS B O 1
ATOM 4701 N N . GLU B 1 282 ? -36.406 -0.953 42.531 1 27.88 282 GLU B N 1
ATOM 4702 C CA . GLU B 1 282 ? -36.594 -0.175 43.75 1 27.88 282 GLU B CA 1
ATOM 4703 C C . GLU B 1 282 ? -37.969 -0.414 44.344 1 27.88 282 GLU B C 1
ATOM 4705 O O . GLU B 1 282 ? -38.969 -0.093 43.719 1 27.88 282 GLU B O 1
ATOM 4710 N N . ASN B 1 283 ? -38.188 -1.706 44.75 1 31.02 283 ASN B N 1
ATOM 4711 C CA . ASN B 1 283 ? -39.219 -2.018 45.719 1 31.02 283 ASN B CA 1
ATOM 4712 C C . ASN B 1 283 ? -39.406 -0.886 46.719 1 31.02 283 ASN B C 1
ATOM 4714 O O . ASN B 1 283 ? -38.656 -0.797 47.719 1 31.02 283 ASN B O 1
ATOM 4718 N N . THR B 1 284 ? -39.438 0.261 46.219 1 26.77 284 THR B N 1
ATOM 4719 C CA . THR B 1 284 ? -40 1.296 47.094 1 26.77 284 THR B CA 1
ATOM 4720 C C . THR B 1 284 ? -41.344 0.854 47.656 1 26.77 284 THR B C 1
ATOM 4722 O O . THR B 1 284 ? -42.344 0.906 46.969 1 26.77 284 THR B O 1
ATOM 4725 N N . ARG B 1 285 ? -41.406 -0.489 48.062 1 29.61 285 ARG B N 1
ATOM 4726 C CA . ARG B 1 285 ? -42.438 -0.722 49.062 1 29.61 285 ARG B CA 1
ATOM 4727 C C . ARG B 1 285 ? -42.594 0.471 50 1 29.61 285 ARG B C 1
ATOM 4729 O O . ARG B 1 285 ? -41.656 0.81 50.719 1 29.61 285 ARG B O 1
ATOM 4736 N N . ILE B 1 286 ? -43.219 1.51 49.406 1 28.38 286 ILE B N 1
ATOM 4737 C CA . ILE B 1 286 ? -43.781 2.662 50.125 1 28.38 286 ILE B CA 1
ATOM 4738 C C . ILE B 1 286 ? -44.281 2.232 51.469 1 28.38 286 ILE B C 1
ATOM 4740 O O . ILE B 1 286 ? -45.125 1.343 51.594 1 28.38 286 ILE B O 1
ATOM 4744 N N . LEU B 1 287 ? -43.375 2.172 52.469 1 31.09 287 LEU B N 1
ATOM 4745 C CA . LEU B 1 287 ? -43.656 2.115 53.906 1 31.09 287 LEU B CA 1
ATOM 4746 C C . LEU B 1 287 ? -44.875 2.949 54.25 1 31.09 287 LEU B C 1
ATOM 4748 O O . LEU B 1 287 ? -44.75 4.055 54.781 1 31.09 287 LEU B O 1
ATOM 4752 N N . ASN B 1 288 ? -45.594 3.182 53.062 1 28.67 288 ASN B N 1
ATOM 4753 C CA . ASN B 1 288 ? -46.719 4.035 53.469 1 28.67 288 ASN B CA 1
ATOM 4754 C C . ASN B 1 288 ? -47.531 3.404 54.594 1 28.67 288 ASN B C 1
ATOM 4756 O O . ASN B 1 288 ? -48.75 3.352 54.5 1 28.67 288 ASN B O 1
ATOM 4760 N N . VAL B 1 289 ? -47.094 2.166 54.938 1 30.14 289 VAL B N 1
ATOM 4761 C CA . VAL B 1 289 ? -48.031 1.581 55.875 1 30.14 289 VAL B CA 1
ATOM 4762 C C . VAL B 1 289 ? -48.188 2.486 57.094 1 30.14 289 VAL B C 1
ATOM 4764 O O . VAL B 1 289 ? -48.969 2.195 58 1 30.14 289 VAL B O 1
ATOM 4767 N N . LEU B 1 290 ? -47.094 3.281 57.281 1 28.14 290 LEU B N 1
ATOM 4768 C CA . LEU B 1 290 ? -47.125 3.691 58.688 1 28.14 290 LEU B CA 1
ATOM 4769 C C . LEU B 1 290 ? -48.312 4.574 58.969 1 28.14 290 LEU B C 1
ATOM 4771 O O . LEU B 1 290 ? -48.781 4.633 60.125 1 28.14 290 LEU B O 1
ATOM 4775 N N . SER B 1 291 ? -48.5 5.574 58.031 1 27.8 291 SER B N 1
ATOM 4776 C CA . SER B 1 291 ? -49.125 6.688 58.719 1 27.8 291 SER B CA 1
ATOM 4777 C C . SER B 1 291 ? -50.594 6.43 58.969 1 27.8 291 SER B C 1
ATOM 4779 O O . SER B 1 291 ? -51.406 7.363 58.969 1 27.8 291 SER B O 1
ATOM 4781 N N . GLU B 1 292 ? -51.062 5.156 58.812 1 27.2 292 GLU B N 1
ATOM 4782 C CA . GLU B 1 292 ? -52.469 5.074 59.188 1 27.2 292 GLU B CA 1
ATOM 4783 C C . GLU B 1 292 ? -52.719 5.629 60.562 1 27.2 292 GLU B C 1
ATOM 4785 O O . GLU B 1 292 ? -53.875 5.742 61 1 27.2 292 GLU B O 1
ATOM 4790 N N . THR B 1 293 ? -51.75 6.234 61.281 1 24.14 293 THR B N 1
ATOM 4791 C CA . THR B 1 293 ? -52.438 6.832 62.438 1 24.14 293 THR B CA 1
ATOM 4792 C C . THR B 1 293 ? -53.281 8.031 61.969 1 24.14 293 THR B C 1
ATOM 4794 O O . THR B 1 293 ? -52.844 8.82 61.125 1 24.14 293 THR B O 1
#

Foldseek 3Di:
DDWDDDPQAIEAAAALLVCLVPPAAFQQAAEEEEDDQAQPQDDQPPDTSHDPDLVRVLVVVVRSVVSVLGRHHQQHKYKYWYAPVNVVSVVVSCVVQWPFPDKAKEFADDAPDDDDPDDGDGIIIMTITHNDPVHYFFDQVQQKDADCCQQPVVDWDPPDPDTDGDDRIGRDDRYHYDHFDDPPDPLDAPGDGDHDLVVLLNRLRGGHAAQGEYEYSDQQLPSNQLSNVVRRYRYYYYHNDVVSVLNCCCRRVVDQDDPHHGRDGDDDPPPPPPPCVPVPPPCCVVPVVPPPD/DDWDDDPQAIEAAAALLVCLVPPAAFQQAAEEEEDDQAQPQDDQPPDTSHDPDLVRVLVVVVRSVVSVLGRHHQQHKYKYWYAPVNVVSVVVSCVVQWPFPDKAKEFADDAPDDDDPDDGDGIIIMTITHNDPVHYFFDQVQQKDADCCQQPVVDWDPPDPDTDGDDRIGRDDRYHYDHFDDPPDPLDDPGDGDHDLVVLLNRLRTGHAAQGEYEYSDQQLPSNQLSNVVRRYRYYYYHNDVVSVLNCCCRRVNDQDDPHHGRDGDDDPPPDPPPCVPVPPPCCVVPVVPPPD

Radius of gyration: 29.47 Å; Cα contacts (8 Å, |Δi|>4): 1137; chains: 2; bounding box: 119×76×91 Å

Sequence (586 aa):
MEQFEKDGNIIFHGDAIEVLKNEIADESIDLIFVDPPYNIGKKFSRFKDSWPSDIAYVNWSYQWIDECIRVLKPSGTMYLMTSTQAMPYFDLYVREKLTVLTRIVWSYDSSGVQAKKYYGSMYEPILHCVKDPENYTFNSHDILVEAKTGAKRKLIDYRGSEPKPYNTKKIPGNVWEFPRVRYRMDEYEEHPSQKPEALLERIVKASSHANDIILDPFSGTFTTSSVAKSLHRRTIGIDSQEEYIKIGLRRVLGYSEYNGEALNKLQKNTKRKNSNGVKNKENTRILNVLSETMEQFEKDGNIIFHGDAIEVLKNEIADESIDLIFVDPPYNIGKKFSRFKDSWPSDIAYVNWSYQWIDECIRVLKPSGTMYLMTSTQAMPYFDLYVREKLTVLTRIVWSYDSSGVQAKKYYGSMYEPILHCVKDPENYTFNSHDILVEAKTGAKRKLIDYRGSEPKPYNTKKIPGNVWEFPRVRYRMDEYEEHPSQKPEALLERIVKASSHANDIILDPFSGTFTTSSVAKSLHRRTIGIDSQEEYIKIGLRRVLGYSEYNGEALNKLQKNTKRKNSNGVKNKENTRILNVLSET

pLDDT: mean 88.73, std 19.44, range [23.55, 99.0]

Secondary structure (DSSP, 8-state):
-EEEEETTEEEEES-HHHHHHHHS-TT-EEEEEE----SS--EETTEE---SSHHHHHHHHHHHHHHHHHHEEEEEEEEEE--TTTHHHHHHHHTTTSEEEEEEEEE-S--SS--SSSPPP-EEEEEEEES-TTS----GGGG-EE-IIIIIS--EE-SSSS-EEPPSEE---SEEE-PPP-TTSTT--S-TTPPPHHHHHHHHHHH--TT-EEEESS-TTTHHHHHHHHTT-EEEEEES-HHHHHHHHHHTT--SEETTEE------------S-------------SGGG-/-EEEEETTEEEEES-HHHHHHHHS-TT-EEEEEE----SS--EETTEE---SSHHHHHHHHHHHHHHHHHHEEEEEEEEEE--TTTHHHHHHHHTTTSEEEEEEEEE-S--SS--SSSPPP-EEEEEEEES-TTS----GGGG-EE-IIIIIT--EE-SSSS-EEPPSEE---SEEE-PPP-TTSTT--S-TTPPPHHHHHHHHHHH--TT-EEEESS-TTTHHHHHHHHTT-EEEEEES-HHHHHHHHHHTT--SEETTEE------------S------------TTGGG-

Organism: Legionella spiritensis (NCBI:txid452)

InterPro domains:
  IPR001091 Restriction/modification DNA-methyltransferase [PR00508] (28-42)
  IPR001091 Restriction/modification DNA-methyltransferase [PR00508] (64-84)
  IPR001091 Restriction/modification DNA-methyltransferase [PR00508] (191-208)
  IPR001091 Restriction/modification DNA-methyltransferase [PR00508] (210-228)
  IPR001091 Restriction/modification DNA-methyltransferase [PR00508] (233-253)
  IPR002052 DNA methylase, N-6 adenine-specific, conserved site [PS00092] (32-38)
  IPR002941 DNA methylase N-4/N-6 [PF01555] (29-247)
  IPR029063 S-adenosyl-L-methionine-dependent methyltransferase superfamily [G3DSA:3.40.50.150] (6-287)
  IPR029063 S-adenosyl-L-methionine-dependent methyltransferase superfamily [SSF53335] (4-253)

Solvent-accessible surface area (backbone atoms only — not comparable to full-atom values): 32483 Å² total; per-residue (Å²): 119,47,79,48,75,45,97,68,32,35,41,36,44,30,54,44,56,59,43,44,73,72,71,47,59,70,47,64,28,37,26,34,48,38,52,58,82,63,60,78,63,50,68,54,88,89,43,67,27,66,55,99,39,72,66,55,44,49,56,56,46,51,53,44,50,52,46,51,57,49,21,32,22,65,46,12,36,39,39,44,40,41,39,76,83,52,38,35,60,54,50,65,56,44,51,78,75,29,45,69,76,34,77,29,36,43,28,38,92,64,50,96,54,89,50,73,78,60,47,24,65,29,62,42,42,33,41,36,29,25,61,29,92,89,45,56,59,55,35,47,82,72,49,53,35,80,24,62,57,18,59,70,60,61,39,67,40,64,85,51,101,56,72,37,71,39,57,46,54,34,62,50,49,26,64,40,81,52,65,72,64,42,84,86,43,87,86,49,65,98,56,93,78,60,70,34,59,69,62,46,44,49,51,45,43,27,32,52,55,71,68,34,36,36,37,22,56,45,27,56,70,26,47,61,45,34,49,37,42,78,60,48,25,25,25,39,33,18,32,68,46,65,75,32,47,51,41,29,38,32,69,62,59,64,38,58,58,56,96,89,36,74,48,71,76,85,82,72,82,75,69,70,78,62,78,74,67,61,74,71,71,70,71,66,67,66,72,62,67,61,65,76,109,120,48,77,47,74,48,97,66,31,35,39,36,43,31,55,44,56,60,45,43,71,73,72,48,58,72,47,64,29,37,25,37,49,39,53,58,82,63,59,78,64,49,67,54,88,90,42,68,27,67,55,98,39,72,66,55,43,48,56,57,46,52,54,44,50,50,46,52,57,50,22,33,21,65,45,12,37,39,37,44,39,43,39,77,83,52,36,35,59,53,50,65,56,45,53,76,75,30,44,67,76,33,76,29,36,44,28,37,92,65,52,94,54,87,49,71,78,57,48,23,66,27,62,42,43,31,40,37,30,25,62,28,91,89,46,57,58,56,36,48,84,71,49,53,35,80,24,62,58,19,58,71,60,62,40,66,40,65,86,51,100,54,72,37,70,38,58,47,55,36,63,50,48,26,63,40,81,53,63,71,64,43,84,85,43,88,85,48,67,98,56,92,75,59,71,35,62,70,64,45,45,52,52,47,44,27,32,53,54,72,65,34,36,36,36,22,56,44,28,57,70,26,46,61,44,35,49,36,43,77,60,48,26,25,25,40,34,19,31,68,46,65,73,34,47,51,42,29,38,32,70,62,59,63,38,59,58,57,95,89,37,74,48,71,76,84,82,74,82,76,68,70,79,65,77,74,69,63,70,70,72,70,73,67,69,67,74,64,68,63,67,76,112